Protein AF-0000000073389521 (afdb_homodimer)

Solvent-accessible surface area (backbone atoms only — not comparable to full-atom values): 22388 Å² total; per-residue (Å²): 127,81,74,70,76,79,60,65,67,86,79,40,60,71,52,44,70,47,40,40,66,40,30,39,33,32,58,29,32,44,62,61,66,47,44,47,48,41,28,73,59,47,52,28,49,70,33,38,64,46,28,26,48,43,37,78,81,80,56,46,83,52,32,25,42,34,41,30,28,41,36,72,70,67,26,31,48,33,33,36,27,51,46,65,67,53,63,46,48,66,36,84,75,49,65,79,83,53,48,33,44,27,32,24,35,80,39,67,66,42,51,54,33,38,48,52,43,41,43,61,70,71,41,71,66,44,65,82,33,80,68,84,46,28,36,32,37,37,38,62,50,98,38,67,47,35,38,31,46,33,17,68,66,56,55,69,67,62,50,52,57,44,31,72,47,25,64,60,54,50,50,52,50,49,53,49,48,52,52,49,50,55,35,31,77,71,69,72,45,88,70,64,48,64,60,96,54,56,76,53,55,70,56,38,84,90,46,76,122,128,81,74,72,77,77,60,64,67,87,79,41,60,72,53,45,70,49,40,42,66,40,31,38,32,34,58,31,32,44,64,61,67,50,45,47,47,42,28,72,59,46,53,30,47,70,35,37,66,47,29,24,49,42,37,78,79,79,57,45,83,52,32,25,40,34,42,28,26,41,37,71,71,67,26,32,48,31,32,35,27,51,47,67,66,52,64,44,48,67,36,84,75,47,67,80,83,53,46,32,45,27,30,23,35,81,39,66,64,43,51,54,33,38,48,51,42,40,42,62,70,70,41,71,67,44,64,83,32,80,68,82,46,30,36,32,37,36,37,64,50,97,39,67,48,36,37,31,46,32,19,68,65,56,54,70,66,62,50,52,56,45,30,72,46,24,64,60,54,49,49,51,50,48,52,51,48,54,52,49,50,54,35,31,77,72,70,73,46,87,70,64,48,64,61,95,54,56,77,55,54,71,55,38,86,91,45,77,122

Organism: Paracidovorax avenae (strain ATCC 19860 / DSM 7227 / CCUG 15838 / JCM 20985 / LMG 2117 / NCPPB 1011) (NCBI:txid643561)

Structure (mmCIF, N/CA/C/O backbone):
data_AF-0000000073389521-model_v1
#
loop_
_entity.id
_entity.type
_entity.pdbx_description
1 polymer 'Glyoxalase/bleomycin resistance protein/dioxygenase'
#
loop_
_atom_site.group_PDB
_atom_site.id
_atom_site.type_symbol
_atom_site.label_atom_id
_atom_site.label_alt_id
_atom_site.label_comp_id
_atom_site.label_asym_id
_atom_site.label_entity_id
_atom_site.label_seq_id
_atom_site.pdbx_PDB_ins_code
_atom_site.Cartn_x
_atom_site.Cartn_y
_atom_site.Cartn_z
_atom_site.occupancy
_atom_site.B_iso_or_equiv
_atom_site.auth_seq_id
_atom_site.auth_comp_id
_atom_site.auth_asym_id
_atom_site.auth_atom_id
_atom_site.pdbx_PDB_model_num
ATOM 1 N N . MET A 1 1 ? -25.016 -20.906 9.148 1 32.22 1 MET A N 1
ATOM 2 C CA . MET A 1 1 ? -25.328 -19.547 8.688 1 32.22 1 MET A CA 1
ATOM 3 C C . MET A 1 1 ? -25.578 -19.531 7.184 1 32.22 1 MET A C 1
ATOM 5 O O . MET A 1 1 ? -24.781 -20.047 6.402 1 32.22 1 MET A O 1
ATOM 9 N N . SER A 1 2 ? -26.781 -19.516 6.777 1 35.5 2 SER A N 1
ATOM 10 C CA . SER A 1 2 ? -27.266 -19.656 5.414 1 35.5 2 SER A CA 1
ATOM 11 C C . SER A 1 2 ? -26.531 -18.703 4.465 1 35.5 2 SER A C 1
ATOM 13 O O . SER A 1 2 ? -2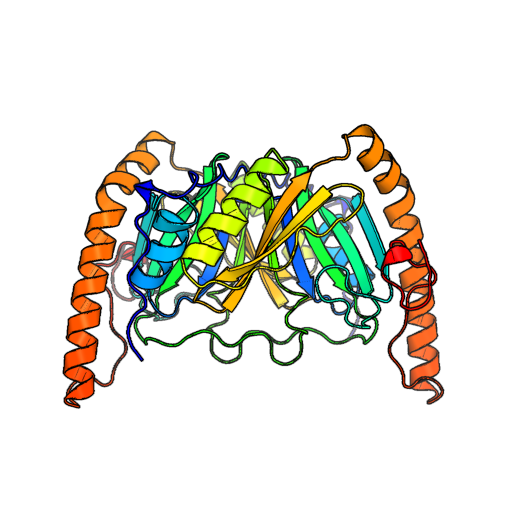6.375 -17.516 4.758 1 35.5 2 SER A O 1
ATOM 15 N N . ALA A 1 3 ? -25.594 -19.203 3.709 1 45.47 3 ALA A N 1
ATOM 16 C CA . ALA A 1 3 ? -24.875 -18.438 2.701 1 45.47 3 ALA A CA 1
ATOM 17 C C . ALA A 1 3 ? -25.812 -17.5 1.945 1 45.47 3 ALA A C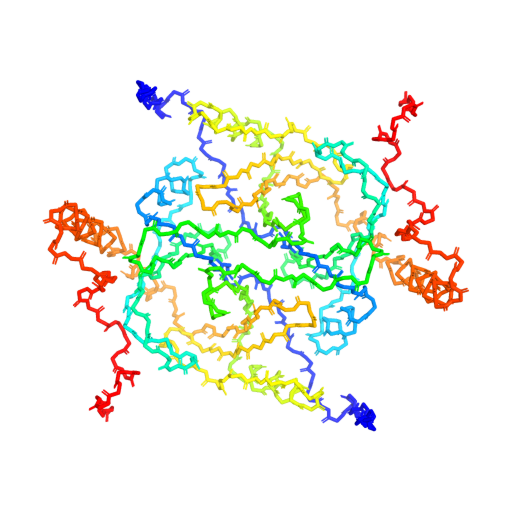 1
ATOM 19 O O . ALA A 1 3 ? -26.844 -17.938 1.424 1 45.47 3 ALA A O 1
ATOM 20 N N . LEU A 1 4 ? -26.172 -16.328 2.389 1 48.97 4 LEU A N 1
ATOM 21 C CA . LEU A 1 4 ? -26.969 -15.414 1.589 1 48.97 4 LEU A CA 1
ATOM 22 C C . LEU A 1 4 ? -26.703 -15.609 0.101 1 48.97 4 LEU A C 1
ATOM 24 O O . LEU A 1 4 ? -25.562 -15.812 -0.308 1 48.97 4 LEU A O 1
ATOM 28 N N . PRO A 1 5 ? -27.734 -16 -0.627 1 61 5 PRO A N 1
ATOM 29 C CA . PRO A 1 5 ? -27.547 -16.219 -2.064 1 61 5 PRO A CA 1
ATOM 30 C C . PRO A 1 5 ? -26.734 -15.125 -2.73 1 61 5 PRO A C 1
ATOM 32 O O . PRO A 1 5 ? -26.797 -13.969 -2.322 1 61 5 PRO A O 1
ATOM 35 N N . ARG A 1 6 ? -25.625 -15.5 -3.426 1 73.19 6 ARG A N 1
ATOM 36 C CA . ARG A 1 6 ? -24.859 -14.555 -4.227 1 73.19 6 ARG A CA 1
ATOM 37 C C . ARG A 1 6 ? -25.766 -13.734 -5.129 1 73.19 6 ARG A C 1
ATOM 39 O O . ARG A 1 6 ? -26.641 -14.281 -5.797 1 73.19 6 ARG A O 1
ATOM 46 N N . PRO A 1 7 ? -25.734 -12.445 -4.91 1 77.06 7 PRO A N 1
ATOM 47 C CA . PRO A 1 7 ? -26.562 -11.609 -5.793 1 77.06 7 PRO A CA 1
ATOM 48 C C . PRO A 1 7 ? -26.297 -11.883 -7.273 1 77.06 7 PRO A C 1
ATOM 50 O O . PRO A 1 7 ? -25.219 -12.352 -7.637 1 77.06 7 PRO A O 1
ATOM 53 N N . ASP A 1 8 ? -27.359 -11.75 -8.047 1 79.81 8 ASP A N 1
ATOM 54 C CA . ASP A 1 8 ? -27.203 -11.797 -9.5 1 79.81 8 ASP A CA 1
ATOM 55 C C . ASP A 1 8 ? -26.422 -10.594 -10.008 1 79.81 8 ASP A C 1
ATOM 57 O O . ASP A 1 8 ? -26.922 -9.477 -10.031 1 79.81 8 ASP A O 1
ATOM 61 N N . LEU A 1 9 ? -25.266 -10.805 -10.344 1 76.88 9 LEU A N 1
ATOM 62 C CA . LEU A 1 9 ? -24.344 -9.758 -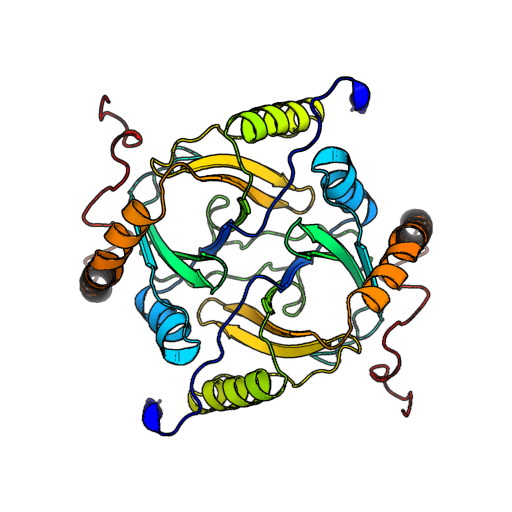10.773 1 76.88 9 LEU A CA 1
ATOM 63 C C . LEU A 1 9 ? -24.953 -8.938 -11.906 1 76.88 9 LEU A C 1
ATOM 65 O O . LEU A 1 9 ? -24.641 -7.75 -12.055 1 76.88 9 LEU A O 1
ATOM 69 N N . ALA A 1 10 ? -25.844 -9.586 -12.656 1 78.94 10 ALA A N 1
ATOM 70 C CA . ALA A 1 10 ? -26.422 -8.914 -13.82 1 78.94 10 ALA A CA 1
ATOM 71 C C . ALA A 1 10 ? -27.375 -7.801 -13.391 1 78.94 10 ALA A C 1
ATOM 73 O O . ALA A 1 10 ? -27.688 -6.902 -14.18 1 78.94 10 ALA A O 1
ATOM 74 N N . THR A 1 11 ? -27.781 -7.789 -12.227 1 85.56 11 THR A N 1
ATOM 75 C CA . THR A 1 11 ? -28.734 -6.801 -11.75 1 85.56 11 THR A CA 1
ATOM 76 C C . THR A 1 11 ? -28.031 -5.656 -11.031 1 85.56 11 THR A C 1
ATOM 78 O O . THR A 1 11 ? -28.656 -4.672 -10.648 1 85.56 11 THR A O 1
ATOM 81 N N . LEU A 1 12 ? -26.75 -5.793 -10.914 1 88.88 12 LEU A N 1
ATOM 82 C CA . LEU A 1 12 ? -25.969 -4.789 -10.195 1 88.88 12 LEU A CA 1
ATOM 83 C C . LEU A 1 12 ? -25.328 -3.814 -11.172 1 88.88 12 LEU A C 1
ATOM 85 O O . LEU A 1 12 ? -25.047 -4.168 -12.328 1 88.88 12 LEU A O 1
ATOM 89 N N . PRO A 1 13 ? -25.094 -2.611 -10.719 1 89.06 13 PRO A N 1
ATOM 90 C CA . PRO A 1 13 ? -24.297 -1.728 -11.578 1 89.06 13 PRO A CA 1
ATOM 91 C C . PRO A 1 13 ? -22.938 -2.32 -11.938 1 89.06 13 PRO A C 1
ATOM 93 O O . PRO A 1 13 ? -22.375 -3.09 -11.156 1 89.06 13 PRO A O 1
ATOM 96 N N . PRO A 1 14 ? -22.516 -1.998 -13.148 1 87.62 14 PRO A N 1
ATOM 97 C CA . PRO A 1 14 ? -21.188 -2.486 -13.484 1 87.62 14 PRO A CA 1
ATOM 98 C C . PRO A 1 14 ? -20.109 -1.932 -12.562 1 87.62 14 PRO A C 1
ATOM 100 O O . PRO A 1 14 ? -20.234 -0.817 -12.047 1 87.62 14 PRO A O 1
ATOM 103 N N . PRO A 1 15 ? -19.109 -2.75 -12.359 1 89.62 15 PRO A N 1
ATOM 104 C CA . PRO A 1 15 ? -18.016 -2.234 -11.547 1 89.62 15 PRO A CA 1
ATOM 105 C C . PRO A 1 15 ? -17.344 -1.005 -12.164 1 89.62 15 PRO A C 1
ATOM 107 O O . PRO A 1 15 ? -17.297 -0.88 -13.391 1 89.62 15 PRO A O 1
ATOM 110 N N . ALA A 1 16 ? -16.812 -0.157 -11.281 1 87.44 16 ALA A N 1
ATOM 111 C CA . ALA A 1 16 ? -16.125 1.037 -11.773 1 87.44 16 ALA A CA 1
ATOM 112 C C . ALA A 1 16 ? -14.75 0.688 -12.328 1 87.44 16 ALA A C 1
ATOM 114 O O . ALA A 1 16 ? -14.109 -0.256 -11.859 1 87.44 16 ALA A O 1
ATOM 115 N N . ALA A 1 17 ? -14.359 1.485 -13.344 1 89.5 17 ALA A N 1
ATOM 116 C CA . ALA A 1 17 ? -12.984 1.377 -13.836 1 89.5 17 ALA A CA 1
ATOM 117 C C . ALA A 1 17 ? -12 2 -12.844 1 89.5 17 ALA A C 1
ATOM 119 O O . ALA A 1 17 ? -11.969 3.223 -12.68 1 89.5 17 ALA A O 1
ATOM 120 N N . VAL A 1 18 ? -11.219 1.178 -12.164 1 95.44 18 VAL A N 1
ATOM 121 C CA . VAL A 1 18 ? -10.172 1.695 -11.297 1 95.44 18 VAL A CA 1
ATOM 122 C C . VAL A 1 18 ? -9 2.201 -12.133 1 95.44 18 VAL A C 1
ATOM 124 O O . VAL A 1 18 ? -8.336 1.419 -12.812 1 95.44 18 VAL A O 1
ATOM 127 N N . GLN A 1 19 ? -8.695 3.42 -12.062 1 96.25 19 GLN A N 1
ATOM 128 C CA . GLN A 1 19 ? -7.797 4.066 -13.008 1 96.25 19 GLN A CA 1
ATOM 129 C C . GLN A 1 19 ? -6.336 3.865 -12.609 1 96.25 19 GLN A C 1
ATOM 131 O O . GLN A 1 19 ? -5.508 3.496 -13.445 1 96.25 19 GLN A O 1
ATOM 136 N N . GLN A 1 20 ? -6.039 4.129 -11.461 1 98.31 20 GLN A N 1
ATOM 137 C CA . GLN A 1 20 ? -4.676 4.152 -10.938 1 98.31 20 GLN A CA 1
ATOM 138 C C . GLN A 1 20 ? -4.668 4.305 -9.422 1 98.31 20 GLN A C 1
ATOM 140 O O . GLN A 1 20 ? -5.727 4.43 -8.797 1 98.31 20 GLN A O 1
ATOM 145 N N . LEU A 1 21 ? -3.498 4.191 -8.82 1 98.5 21 LEU A N 1
ATOM 146 C CA . LEU A 1 21 ? -3.289 4.555 -7.422 1 98.5 21 LEU A CA 1
ATOM 147 C C . LEU A 1 21 ? -3.672 6.008 -7.172 1 98.5 21 LEU A C 1
ATOM 149 O O . LEU A 1 21 ? -3.344 6.887 -7.973 1 98.5 21 LEU A O 1
ATOM 153 N N . HIS A 1 22 ? -4.551 6.234 -6.219 1 98 22 HIS A N 1
ATOM 154 C CA . HIS A 1 22 ? -4.641 7.598 -5.703 1 98 22 HIS A CA 1
ATOM 155 C C . HIS A 1 22 ? -3.545 7.871 -4.676 1 98 22 HIS A C 1
ATOM 157 O O . HIS A 1 22 ? -2.734 8.781 -4.855 1 98 22 HIS A O 1
ATOM 163 N N . HIS A 1 23 ? -3.551 7.047 -3.625 1 98.5 23 HIS A N 1
ATOM 164 C CA . HIS A 1 23 ? -2.451 7.098 -2.668 1 98.5 23 HIS A CA 1
ATOM 165 C C . HIS A 1 23 ? -2.377 5.816 -1.847 1 98.5 23 HIS A C 1
ATOM 167 O O . HIS A 1 23 ? -3.352 5.066 -1.771 1 98.5 23 HIS A O 1
ATOM 173 N N . TYR A 1 24 ? -1.225 5.527 -1.338 1 98.56 24 TYR A N 1
ATOM 174 C CA . TYR A 1 24 ? -0.981 4.578 -0.259 1 98.56 24 TYR A CA 1
ATOM 175 C C . TYR A 1 24 ? -0.695 5.301 1.052 1 98.56 24 TYR A C 1
ATOM 177 O O . TYR A 1 24 ? 0.178 6.168 1.11 1 98.56 24 TYR A O 1
ATOM 185 N N . ALA A 1 25 ? -1.448 4.969 2.121 1 98.75 25 ALA A N 1
ATOM 186 C CA . ALA A 1 25 ? -1.291 5.648 3.402 1 98.75 25 ALA A CA 1
ATOM 187 C C . ALA A 1 25 ? -0.857 4.676 4.492 1 98.75 25 ALA A C 1
ATOM 189 O O . ALA A 1 25 ? -1.393 3.568 4.594 1 98.75 25 ALA A O 1
ATOM 190 N N . TYR A 1 26 ? 0.067 5.141 5.312 1 98.69 26 TYR A N 1
ATOM 191 C CA . TYR A 1 26 ? 0.644 4.332 6.383 1 98.69 26 TYR A CA 1
ATOM 192 C C . TYR A 1 26 ? 0.987 5.191 7.59 1 98.69 26 TYR A C 1
ATOM 194 O O . TYR A 1 26 ? 1.13 6.414 7.473 1 98.69 26 TYR A O 1
ATOM 202 N N . ARG A 1 27 ? 1.1 4.543 8.719 1 98.75 27 ARG A N 1
ATOM 203 C CA . ARG A 1 27 ? 1.512 5.223 9.945 1 98.75 27 ARG A CA 1
ATOM 204 C C . ARG A 1 27 ? 2.994 5.582 9.898 1 98.75 27 ARG A C 1
ATOM 206 O O . ARG A 1 27 ? 3.816 4.781 9.453 1 98.75 27 ARG A O 1
ATOM 213 N N . ALA A 1 28 ? 3.314 6.75 10.336 1 98.69 28 ALA A N 1
ATOM 214 C CA . ALA A 1 28 ? 4.703 7.176 10.477 1 98.69 28 ALA A CA 1
ATOM 215 C C . ALA A 1 28 ? 5.027 7.5 11.938 1 98.69 28 ALA A C 1
ATOM 217 O O . ALA A 1 28 ? 4.211 8.094 12.641 1 98.69 28 ALA A O 1
ATOM 218 N N . ARG A 1 29 ? 6.219 7.152 12.344 1 98.25 29 ARG A N 1
ATOM 219 C CA . ARG A 1 29 ? 6.707 7.523 13.664 1 98.25 29 ARG A CA 1
ATOM 220 C C . ARG A 1 29 ? 6.957 9.023 13.758 1 98.25 29 ARG A C 1
ATOM 222 O O . ARG A 1 29 ? 6.598 9.664 14.75 1 98.25 29 ARG A O 1
ATOM 229 N N . ASP A 1 30 ? 7.602 9.547 12.672 1 98.38 30 ASP A N 1
ATOM 230 C CA . ASP A 1 30 ? 8.086 10.922 12.664 1 98.38 30 ASP A CA 1
ATOM 231 C C . ASP A 1 30 ? 7.992 11.531 11.266 1 98.38 30 ASP A C 1
ATOM 233 O O . ASP A 1 30 ? 8.648 11.055 10.336 1 98.38 30 ASP A O 1
ATOM 237 N N . ALA A 1 31 ? 7.223 12.641 11.203 1 98.5 31 ALA A N 1
ATOM 238 C CA . ALA A 1 31 ? 6.941 13.25 9.906 1 98.5 31 ALA A CA 1
ATOM 239 C C . ALA A 1 31 ? 8.219 13.773 9.258 1 98.5 31 ALA A C 1
ATOM 241 O O . ALA A 1 31 ? 8.445 13.586 8.062 1 98.5 31 ALA A O 1
ATOM 242 N N . GLU A 1 32 ? 9.023 14.43 9.977 1 98.44 32 GLU A N 1
ATOM 243 C CA . GLU A 1 32 ? 10.227 15.008 9.398 1 98.44 32 GLU A CA 1
ATOM 244 C C . GLU A 1 32 ? 11.219 13.914 8.984 1 98.44 32 GLU A C 1
ATOM 246 O O . GLU A 1 32 ? 11.867 14.023 7.938 1 98.44 32 GLU A O 1
ATOM 251 N N . GLU A 1 33 ? 11.445 12.906 9.852 1 98.25 33 GLU A N 1
ATOM 252 C CA . GLU A 1 33 ? 12.258 11.758 9.469 1 98.25 33 GLU A CA 1
ATOM 253 C C . GLU A 1 33 ? 11.766 11.141 8.164 1 98.25 33 GLU A C 1
ATOM 255 O O . GLU A 1 33 ? 12.562 10.812 7.281 1 98.25 33 GLU A O 1
ATOM 260 N N . THR A 1 34 ? 10.492 11.023 8.031 1 98.81 34 THR A N 1
ATOM 261 C CA . THR A 1 34 ? 9.867 10.453 6.844 1 98.81 34 THR A CA 1
ATOM 262 C C . THR A 1 34 ? 10.055 11.375 5.641 1 98.81 34 THR A C 1
ATOM 264 O O . THR A 1 34 ? 10.383 10.906 4.543 1 98.81 34 THR A O 1
ATOM 267 N N . ARG A 1 35 ? 9.852 12.609 5.848 1 98.56 35 ARG A N 1
ATOM 268 C CA . ARG A 1 35 ? 10.07 13.578 4.773 1 98.56 35 ARG A CA 1
ATOM 269 C C . ARG A 1 35 ? 11.5 13.5 4.25 1 98.56 35 ARG A C 1
ATOM 271 O O . ARG A 1 35 ? 11.727 13.469 3.039 1 98.56 35 ARG A O 1
ATOM 278 N N . HIS A 1 36 ? 12.453 13.516 5.172 1 97.25 36 HIS A N 1
ATOM 279 C CA . HIS A 1 36 ? 13.859 13.43 4.789 1 97.25 36 HIS A CA 1
ATOM 280 C C . HIS A 1 36 ? 14.109 12.219 3.902 1 97.25 36 HIS A C 1
ATOM 282 O O . HIS A 1 36 ? 14.766 12.328 2.861 1 97.25 36 HIS A O 1
ATOM 288 N N . PHE A 1 37 ? 13.586 11.117 4.227 1 98.25 37 PHE A N 1
ATOM 289 C CA . PHE A 1 37 ? 13.781 9.883 3.477 1 98.25 37 PHE A CA 1
ATOM 290 C C . PHE A 1 37 ? 13.156 9.977 2.09 1 98.25 37 PHE A C 1
ATOM 292 O O . PHE A 1 37 ? 13.828 9.758 1.083 1 98.25 37 PHE A O 1
ATOM 299 N N . TYR A 1 38 ? 11.906 10.352 1.967 1 98.56 38 TYR A N 1
ATOM 300 C CA . TYR A 1 38 ? 11.156 10.273 0.716 1 98.56 38 TYR A CA 1
ATOM 301 C C . TYR A 1 38 ? 11.508 11.438 -0.201 1 98.56 38 TYR A C 1
ATOM 303 O O . TYR A 1 38 ? 11.578 11.281 -1.422 1 98.56 38 TYR A O 1
ATOM 311 N N . GLU A 1 39 ? 11.703 12.547 0.388 1 97.06 39 GLU A N 1
ATOM 312 C CA . GLU A 1 39 ? 11.945 13.703 -0.473 1 97.06 39 GLU A CA 1
ATOM 313 C C . GLU A 1 39 ? 13.438 13.875 -0.751 1 97.06 39 GLU A C 1
ATOM 315 O O . GLU A 1 39 ? 13.859 13.914 -1.909 1 97.06 39 GLU A O 1
ATOM 320 N N . ASP A 1 40 ? 14.258 13.914 0.274 1 94.88 40 ASP A N 1
ATOM 321 C CA . ASP A 1 40 ? 15.672 14.219 0.078 1 94.88 40 ASP A CA 1
ATOM 322 C C . ASP A 1 40 ? 16.406 13.023 -0.513 1 94.88 40 ASP A C 1
ATOM 324 O O . ASP A 1 40 ? 17.297 13.188 -1.361 1 94.88 40 ASP A O 1
ATOM 328 N N . ILE A 1 41 ? 16.109 11.852 -0.073 1 95.06 41 ILE A N 1
ATOM 329 C CA . ILE A 1 41 ? 16.859 10.68 -0.518 1 95.06 41 ILE A CA 1
ATOM 330 C C . ILE A 1 41 ? 16.219 10.102 -1.776 1 95.06 41 ILE A C 1
ATOM 332 O O . ILE A 1 41 ? 16.875 9.922 -2.797 1 95.06 41 ILE A O 1
ATOM 336 N N . LEU A 1 42 ? 14.891 9.914 -1.813 1 96.56 42 LEU A N 1
ATOM 337 C CA . LEU A 1 42 ? 14.25 9.234 -2.938 1 96.56 42 LEU A CA 1
ATOM 338 C C . LEU A 1 42 ? 13.812 10.234 -4 1 96.56 42 LEU A C 1
ATOM 340 O O . LEU A 1 42 ? 13.492 9.852 -5.129 1 96.56 42 LEU A O 1
ATOM 344 N N . GLY A 1 43 ? 13.672 11.445 -3.635 1 94.94 43 GLY A N 1
ATOM 345 C CA . GLY A 1 43 ? 13.398 12.477 -4.621 1 94.94 43 GLY A CA 1
ATOM 346 C C . GLY A 1 43 ? 11.914 12.703 -4.848 1 94.94 43 GLY A C 1
ATOM 347 O O . GLY A 1 43 ? 11.523 13.352 -5.82 1 94.94 43 GLY A O 1
ATOM 348 N N . LEU A 1 44 ? 11.039 12.195 -4.023 1 97.69 44 LEU A N 1
ATOM 349 C CA . LEU A 1 44 ? 9.602 12.438 -4.133 1 97.69 44 LEU A CA 1
ATOM 350 C C . LEU A 1 44 ? 9.211 13.719 -3.402 1 97.69 44 LEU A C 1
ATOM 352 O O . LEU A 1 44 ? 9.391 13.82 -2.188 1 97.69 44 LEU A O 1
ATOM 356 N N . PRO A 1 45 ? 8.625 14.656 -4.035 1 96.94 45 PRO A N 1
ATOM 357 C CA . PRO A 1 45 ? 8.352 15.945 -3.387 1 96.94 45 PRO A CA 1
ATOM 358 C C . PRO A 1 45 ? 7.164 15.883 -2.428 1 96.94 45 PRO A C 1
ATOM 360 O O . PRO A 1 45 ? 6.152 15.25 -2.736 1 96.94 45 PRO A O 1
ATOM 363 N N . LEU A 1 46 ? 7.305 16.531 -1.283 1 97.88 46 LEU A N 1
ATOM 364 C CA . LEU A 1 46 ? 6.164 16.797 -0.418 1 97.88 46 LEU A CA 1
ATOM 365 C C . LEU A 1 46 ? 5.152 17.703 -1.12 1 97.88 46 LEU A C 1
ATOM 367 O O . LEU A 1 46 ? 5.512 18.766 -1.629 1 97.88 46 LEU A O 1
ATOM 371 N N . TYR A 1 47 ? 3.889 17.281 -1.107 1 96.69 47 TYR A N 1
ATOM 372 C CA . TYR A 1 47 ? 2.957 17.953 -2.008 1 96.69 47 TYR A CA 1
ATOM 373 C C . TYR A 1 47 ? 1.722 18.438 -1.257 1 96.69 47 TYR A C 1
ATOM 375 O O . TYR A 1 47 ? 1.124 19.453 -1.618 1 96.69 47 TYR A O 1
ATOM 383 N N . HIS A 1 48 ? 1.277 17.688 -0.274 1 94.75 48 HIS A N 1
ATOM 384 C CA . HIS A 1 48 ? 0.039 18 0.434 1 94.75 48 HIS A CA 1
ATOM 385 C C . HIS A 1 48 ? 0.139 17.625 1.908 1 94.75 48 HIS A C 1
ATOM 387 O O . HIS A 1 48 ? 0.912 16.734 2.275 1 94.75 48 HIS A O 1
ATOM 393 N N . ILE A 1 49 ? -0.663 18.328 2.74 1 95.62 49 ILE A N 1
ATOM 394 C CA . ILE A 1 49 ? -0.709 18.047 4.172 1 95.62 49 ILE A CA 1
ATOM 395 C C . ILE A 1 49 ? -2.107 18.344 4.711 1 95.62 49 ILE A C 1
ATOM 397 O O . ILE A 1 49 ? -2.734 19.328 4.324 1 95.62 49 ILE A O 1
ATOM 401 N N . ILE A 1 50 ? -2.646 17.5 5.508 1 95.06 50 ILE A N 1
ATOM 402 C CA . ILE A 1 50 ? -3.941 17.641 6.168 1 95.06 50 ILE A CA 1
ATOM 403 C C . ILE A 1 50 ? -3.783 17.406 7.668 1 95.06 50 ILE A C 1
ATOM 405 O O . ILE A 1 50 ? -3.164 16.422 8.086 1 95.06 50 ILE A O 1
ATOM 409 N N . GLN A 1 51 ? -4.312 18.281 8.422 1 96.12 51 GLN A N 1
ATOM 410 C CA . GLN A 1 51 ? -4.289 18.156 9.875 1 96.12 51 GLN A CA 1
ATOM 411 C C . GLN A 1 51 ? -5.699 18.219 10.453 1 96.12 51 GLN A C 1
ATOM 413 O O . GLN A 1 51 ? -6.496 19.078 10.062 1 96.12 51 GLN A O 1
ATOM 418 N N . SER A 1 52 ? -5.992 17.281 11.328 1 95.12 52 SER A N 1
ATOM 419 C CA . SER A 1 52 ? -7.312 17.219 11.945 1 95.12 52 SER A CA 1
ATOM 420 C C . SER A 1 52 ? -7.277 16.438 13.258 1 95.12 52 SER A C 1
ATOM 422 O O . SER A 1 52 ? -6.395 15.609 13.461 1 95.12 52 SER A O 1
ATOM 424 N N . ASP A 1 53 ? -8.281 16.703 14.086 1 94.94 53 ASP A N 1
ATOM 425 C CA . ASP A 1 53 ? -8.414 15.977 15.344 1 94.94 53 ASP A CA 1
ATOM 426 C C . ASP A 1 53 ? -9.344 14.773 15.188 1 94.94 53 ASP A C 1
ATOM 428 O O . ASP A 1 53 ? -9.328 13.852 16.016 1 94.94 53 ASP A O 1
ATOM 432 N N . TYR A 1 54 ? -10.188 14.852 14.148 1 94.12 54 TYR A N 1
ATOM 433 C CA . TYR A 1 54 ? -11.195 13.82 13.945 1 94.12 54 TYR A CA 1
ATOM 434 C C . TYR A 1 54 ? -11.039 13.164 12.578 1 94.12 54 TYR A C 1
ATOM 436 O O . TYR A 1 54 ? -10.758 13.844 11.586 1 94.12 54 TYR A O 1
ATOM 444 N N . VAL A 1 55 ? -11.266 11.883 12.562 1 94.75 55 VAL A N 1
ATOM 445 C CA . VAL A 1 55 ? -11.172 11.102 11.336 1 94.75 55 VAL A CA 1
ATOM 446 C C . VAL A 1 55 ? -12.461 11.234 10.539 1 94.75 55 VAL A C 1
ATOM 448 O O . VAL A 1 55 ? -13.531 10.82 11 1 94.75 55 VAL A O 1
ATOM 451 N N . PRO A 1 56 ? -12.398 11.719 9.352 1 92.75 56 PRO A N 1
ATOM 452 C CA . PRO A 1 56 ? -13.625 11.992 8.602 1 92.75 56 PRO A CA 1
ATOM 453 C C . PRO A 1 56 ? -14.43 10.727 8.305 1 92.75 56 PRO A C 1
ATOM 455 O O . PRO A 1 56 ? -15.664 10.742 8.391 1 92.75 56 PRO A O 1
ATOM 458 N N . SER A 1 57 ? -13.844 9.68 7.98 1 92.44 57 SER A N 1
ATOM 459 C CA . SER A 1 57 ? -14.539 8.469 7.559 1 92.44 57 SER A CA 1
ATOM 460 C C . SER A 1 57 ? -15.25 7.805 8.734 1 92.44 57 SER A C 1
ATOM 462 O O . SER A 1 57 ? -16.406 7.371 8.609 1 92.44 57 SER A O 1
ATOM 464 N N . THR A 1 58 ? -14.594 7.797 9.953 1 93.56 58 THR A N 1
ATOM 465 C CA . THR A 1 58 ? -15.117 7.02 11.07 1 93.56 58 THR A CA 1
ATOM 466 C C . THR A 1 58 ? -15.727 7.938 12.125 1 93.56 58 THR A C 1
ATOM 468 O O . THR A 1 58 ? -16.484 7.48 12.992 1 93.56 58 THR A O 1
ATOM 471 N N . GLY A 1 59 ? -15.297 9.172 12.125 1 92.06 59 GLY A N 1
ATOM 472 C CA . GLY A 1 59 ? -15.75 10.117 13.148 1 92.06 59 GLY A CA 1
ATOM 473 C C . GLY A 1 59 ? -14.969 10.008 14.438 1 92.06 59 GLY A C 1
ATOM 474 O O . GLY A 1 59 ? -15.211 10.766 15.383 1 92.06 59 GLY A O 1
ATOM 475 N N . GLU A 1 60 ? -14.016 9.164 14.547 1 94 60 GLU A N 1
ATOM 476 C CA . GLU A 1 60 ? -13.258 8.922 15.766 1 94 60 GLU A CA 1
ATOM 477 C C . GLU A 1 60 ? -12.336 10.102 16.078 1 94 60 GLU A C 1
ATOM 479 O O . GLU A 1 60 ? -11.758 10.695 15.172 1 94 60 GLU A O 1
ATOM 484 N N . TYR A 1 61 ? -12.242 10.43 17.406 1 94.75 61 TYR A N 1
ATOM 485 C CA . TYR A 1 61 ? -11.227 11.391 17.828 1 94.75 61 TYR A CA 1
ATOM 486 C C . TYR A 1 61 ? -9.836 10.766 17.797 1 94.75 61 TYR A C 1
ATOM 488 O O . TYR A 1 61 ? -9.547 9.852 18.578 1 94.75 61 TYR A O 1
ATOM 496 N N . CYS A 1 62 ? -9.023 11.289 16.875 1 95.62 62 CYS A N 1
ATOM 497 C CA . CYS A 1 62 ? -7.633 10.875 16.734 1 95.62 62 CYS A CA 1
ATOM 498 C C . CYS A 1 62 ? -6.832 11.93 15.969 1 95.62 62 CYS A C 1
ATOM 500 O O . CYS A 1 62 ? -6.719 11.867 14.75 1 95.62 62 CYS A O 1
ATOM 502 N N . PRO A 1 63 ? -6.289 12.859 16.734 1 95.81 63 PRO A N 1
ATOM 503 C CA . PRO A 1 63 ? -5.516 13.914 16.062 1 95.81 63 PRO A CA 1
ATOM 504 C C . PRO A 1 63 ? -4.402 13.352 15.18 1 95.81 63 PRO A C 1
ATOM 506 O O . PRO A 1 63 ? -3.74 12.383 15.555 1 95.81 63 PRO A O 1
ATOM 509 N N . TYR A 1 64 ? -4.277 13.984 13.984 1 96.94 64 TYR A N 1
ATOM 510 C CA . TYR A 1 64 ? -3.271 13.461 13.062 1 96.94 64 TYR A CA 1
ATOM 511 C C . TYR A 1 64 ? -2.766 14.562 12.133 1 96.94 64 TYR A C 1
ATOM 513 O O . TYR A 1 64 ? -3.449 15.562 11.914 1 96.94 64 TYR A O 1
ATOM 521 N N . THR A 1 65 ? -1.553 14.438 11.719 1 97.62 65 THR A N 1
ATOM 522 C CA . THR A 1 65 ? -0.984 15.117 10.562 1 97.62 65 THR A CA 1
ATOM 523 C C . THR A 1 65 ? -0.801 14.141 9.398 1 97.62 65 THR A C 1
ATOM 525 O O . THR A 1 65 ? -0.016 13.195 9.492 1 97.62 65 THR A O 1
ATOM 528 N N . HIS A 1 66 ? -1.588 14.344 8.32 1 97.88 66 HIS A N 1
ATOM 529 C CA . HIS A 1 66 ? -1.524 13.555 7.102 1 97.88 66 HIS A CA 1
ATOM 530 C C . HIS A 1 66 ? -0.731 14.273 6.016 1 97.88 66 HIS A C 1
ATOM 532 O O . HIS A 1 66 ? -1.012 15.438 5.707 1 97.88 66 HIS A O 1
ATOM 538 N N . PHE A 1 67 ? 0.332 13.609 5.5 1 98.12 67 PHE A N 1
ATOM 539 C CA . PHE A 1 67 ? 1.182 14.305 4.535 1 98.12 67 PHE A CA 1
ATOM 540 C C . PHE A 1 67 ? 1.517 13.391 3.361 1 98.12 67 PHE A C 1
ATOM 542 O O . PHE A 1 67 ? 1.598 12.172 3.52 1 98.12 67 PHE A O 1
ATOM 549 N N . PHE A 1 68 ? 1.703 13.992 2.158 1 98.31 68 PHE A N 1
ATOM 550 C CA . PHE A 1 68 ? 1.694 13.273 0.891 1 98.31 68 PHE A CA 1
ATOM 551 C C . PHE A 1 68 ? 2.939 13.602 0.074 1 98.31 68 PHE A C 1
ATOM 553 O O . PHE A 1 68 ? 3.32 14.766 -0.049 1 98.31 68 PHE A O 1
ATOM 560 N N . PHE A 1 69 ? 3.549 12.562 -0.484 1 98.44 69 PHE A N 1
ATOM 561 C CA . PHE A 1 69 ? 4.613 12.695 -1.471 1 98.44 69 PHE A CA 1
ATOM 562 C C . PHE A 1 69 ? 4.121 12.297 -2.857 1 98.44 69 PHE A C 1
ATOM 564 O O . PHE A 1 6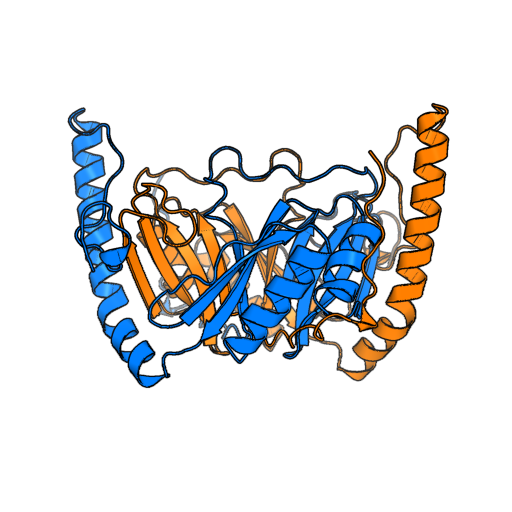9 ? 3.467 11.266 -3.016 1 98.44 69 PHE A O 1
ATOM 571 N N . ARG A 1 70 ? 4.465 13.047 -3.848 1 97.5 70 ARG A N 1
ATOM 572 C CA . ARG A 1 70 ? 3.859 12.898 -5.168 1 97.5 70 ARG A CA 1
ATOM 573 C C . ARG A 1 70 ? 4.77 12.109 -6.098 1 97.5 70 ARG A C 1
ATOM 575 O O . ARG A 1 70 ? 5.98 12.344 -6.141 1 97.5 70 ARG A O 1
ATOM 582 N N . LEU A 1 71 ? 4.195 11.133 -6.824 1 98.12 71 LEU A N 1
ATOM 583 C CA . LEU A 1 71 ? 4.867 10.445 -7.922 1 98.12 71 LEU A CA 1
ATOM 584 C C . LEU A 1 71 ? 4.676 11.195 -9.234 1 98.12 71 LEU A C 1
ATOM 586 O O . LEU A 1 71 ? 3.883 12.141 -9.305 1 98.12 71 LEU A O 1
ATOM 590 N N . ARG A 1 72 ? 5.309 10.766 -10.305 1 97.25 72 ARG A N 1
ATOM 591 C CA . ARG A 1 72 ? 5.285 11.484 -11.57 1 97.25 72 ARG A CA 1
ATOM 592 C C . ARG A 1 72 ? 3.906 11.414 -12.219 1 97.25 72 ARG A C 1
ATOM 594 O O . ARG A 1 72 ? 3.49 12.344 -12.914 1 97.25 72 ARG A O 1
ATOM 601 N N . ASP A 1 73 ? 3.152 10.344 -11.953 1 97.12 73 ASP A N 1
ATOM 602 C CA . ASP A 1 73 ? 1.849 10.203 -12.594 1 97.12 73 ASP A CA 1
ATOM 603 C C . ASP A 1 73 ? 0.769 10.945 -11.812 1 97.12 73 ASP A C 1
ATOM 605 O O . ASP A 1 73 ? -0.414 10.875 -12.148 1 97.12 73 ASP A O 1
ATOM 609 N N . GLY A 1 74 ? 1.118 11.547 -10.711 1 95.19 74 GLY A N 1
ATOM 610 C CA . GLY A 1 74 ? 0.176 12.328 -9.922 1 95.19 74 GLY A CA 1
ATOM 611 C C . GLY A 1 74 ? -0.34 11.594 -8.703 1 95.19 74 GLY A C 1
ATOM 612 O O . GLY A 1 74 ? -1.009 12.18 -7.852 1 95.19 74 GLY A O 1
ATOM 613 N N . SER A 1 75 ? -0.125 10.312 -8.617 1 97.38 75 SER A N 1
ATOM 614 C CA . SER A 1 75 ? -0.492 9.555 -7.422 1 97.38 75 SER A CA 1
ATOM 615 C C . SER A 1 75 ? 0.432 9.891 -6.254 1 97.38 75 SER A C 1
ATOM 617 O O . SER A 1 75 ? 1.343 10.711 -6.387 1 97.38 75 SER A O 1
ATOM 619 N N . PHE A 1 76 ? 0.144 9.234 -5.051 1 97.88 76 PHE A N 1
ATOM 620 C CA . PHE A 1 76 ? 0.881 9.641 -3.861 1 97.88 76 PHE A CA 1
ATOM 621 C C . PHE A 1 76 ? 1.25 8.43 -3.012 1 97.88 76 PHE A C 1
ATOM 623 O O . PHE A 1 76 ? 0.552 7.41 -3.035 1 97.88 76 PHE A O 1
ATOM 630 N N . ILE A 1 77 ? 2.338 8.531 -2.328 1 98.75 77 ILE A N 1
ATOM 631 C CA . ILE A 1 77 ? 2.531 7.816 -1.069 1 98.75 77 ILE A CA 1
ATOM 632 C C . ILE A 1 77 ? 2.344 8.781 0.102 1 98.75 77 ILE A C 1
ATOM 634 O O . ILE A 1 77 ? 2.844 9.906 0.073 1 98.75 77 ILE A O 1
ATOM 638 N N . ALA A 1 78 ? 1.58 8.344 1.089 1 98.81 78 ALA A N 1
ATOM 639 C CA . ALA A 1 78 ? 1.16 9.25 2.158 1 98.81 78 ALA A CA 1
ATOM 640 C C . ALA A 1 78 ? 1.366 8.609 3.527 1 98.81 78 ALA A C 1
ATOM 642 O O . ALA A 1 78 ? 1.584 7.398 3.629 1 98.81 78 ALA A O 1
ATOM 643 N N . PHE A 1 79 ? 1.298 9.492 4.543 1 98.88 79 PHE A N 1
ATOM 644 C CA . PHE A 1 79 ? 1.573 9.023 5.898 1 98.88 79 PHE A CA 1
ATOM 645 C C . PHE A 1 79 ? 0.726 9.781 6.914 1 98.88 79 PHE A C 1
ATOM 647 O O . PHE A 1 79 ? 0.32 10.914 6.668 1 98.88 79 PHE A O 1
ATOM 654 N N . PHE A 1 80 ? 0.473 9.109 8 1 98.69 80 PHE A N 1
ATOM 655 C CA . PHE A 1 80 ? -0.141 9.711 9.18 1 98.69 80 PHE A CA 1
ATOM 656 C C . PHE A 1 80 ? 0.846 9.758 10.344 1 98.69 80 PHE A C 1
ATOM 658 O O . PHE A 1 80 ? 1.298 8.719 10.82 1 98.69 80 PHE A O 1
ATOM 665 N N . ASP A 1 81 ? 1.23 10.914 10.797 1 98.69 81 ASP A N 1
ATOM 666 C CA . ASP A 1 81 ? 1.874 11.117 12.086 1 98.69 81 ASP A CA 1
ATOM 667 C C . ASP A 1 81 ? 0.842 11.414 13.172 1 98.69 81 ASP A C 1
ATOM 669 O O . ASP A 1 81 ? 0.187 12.453 13.148 1 98.69 81 ASP A O 1
ATOM 673 N N . LEU A 1 82 ? 0.733 10.5 14.148 1 98 82 LEU A N 1
ATOM 674 C CA . LEU A 1 82 ? -0.325 10.586 15.148 1 98 82 LEU A CA 1
ATOM 675 C C . LEU A 1 82 ? 0.17 11.305 16.391 1 98 82 LEU A C 1
ATOM 677 O O . LEU A 1 82 ? -0.5 11.289 17.438 1 98 82 LEU A O 1
ATOM 681 N N . GLY A 1 83 ? 1.347 11.773 16.375 1 96.94 83 GLY A N 1
ATOM 682 C CA . GLY A 1 83 ? 1.866 12.633 17.422 1 96.94 83 GLY A CA 1
ATOM 683 C C . GLY A 1 83 ? 2.34 11.859 18.641 1 96.94 83 GLY A C 1
ATOM 684 O O . GLY A 1 83 ? 2.504 12.438 19.719 1 96.94 83 GLY A O 1
ATOM 685 N N . ASP A 1 84 ? 2.553 10.555 18.578 1 96.12 84 ASP A N 1
ATOM 686 C CA . ASP A 1 84 ? 2.883 9.75 19.75 1 96.12 84 ASP A CA 1
ATOM 687 C C . ASP A 1 84 ? 4.289 9.172 19.641 1 96.12 84 ASP A C 1
ATOM 689 O O . ASP A 1 84 ? 4.742 8.453 20.531 1 96.12 84 ASP A O 1
ATOM 693 N N . ASP A 1 85 ? 5 9.406 18.484 1 96.44 85 ASP A N 1
ATOM 694 C CA . ASP A 1 85 ? 6.379 8.977 18.266 1 96.44 85 ASP A CA 1
ATOM 695 C C . ASP A 1 85 ? 6.484 7.453 18.25 1 96.44 85 ASP A C 1
ATOM 697 O O . ASP A 1 85 ? 7.504 6.898 18.672 1 96.44 85 ASP A O 1
ATOM 701 N N . VAL A 1 86 ? 5.441 6.773 17.828 1 97.25 86 VAL A N 1
ATOM 702 C CA . VAL A 1 86 ? 5.438 5.312 17.844 1 97.25 86 VAL A CA 1
ATOM 703 C C . VAL A 1 86 ? 5.641 4.777 16.422 1 97.25 86 VAL A C 1
ATOM 705 O O . VAL A 1 86 ? 4.906 5.145 15.508 1 97.25 86 VAL A O 1
ATOM 708 N N . LYS A 1 87 ? 6.652 3.973 16.266 1 98.19 87 LYS A N 1
ATOM 709 C CA . LYS A 1 87 ? 6.859 3.252 15.008 1 98.19 87 LYS A CA 1
ATOM 710 C C . LYS A 1 87 ? 5.852 2.115 14.852 1 98.19 87 LYS A C 1
ATOM 712 O O . LYS A 1 87 ? 5.629 1.344 15.789 1 98.19 87 LYS A O 1
ATOM 717 N N . PRO A 1 88 ? 5.223 2.029 13.695 1 98.5 88 PRO A N 1
ATOM 718 C CA . PRO A 1 88 ? 4.293 0.912 13.523 1 98.5 88 PRO A CA 1
ATOM 719 C C . PRO A 1 88 ? 4.992 -0.445 13.531 1 98.5 88 PRO A C 1
ATOM 721 O O . PRO A 1 88 ? 6.07 -0.593 12.953 1 98.5 88 PRO A O 1
ATOM 724 N N . ASP A 1 89 ? 4.375 -1.418 14.211 1 98.38 89 ASP A N 1
ATOM 725 C CA . ASP A 1 89 ? 4.809 -2.809 14.125 1 98.38 89 ASP A CA 1
ATOM 726 C C . ASP A 1 89 ? 4.262 -3.477 12.859 1 98.38 89 ASP A C 1
ATOM 728 O O . ASP A 1 89 ? 3.133 -3.201 12.453 1 98.38 89 ASP A O 1
ATOM 732 N N . PRO A 1 90 ? 5.082 -4.297 12.281 1 97.69 90 PRO A N 1
ATOM 733 C CA . PRO A 1 90 ? 4.543 -5.055 11.148 1 97.69 90 PRO A CA 1
ATOM 734 C C . PRO A 1 90 ? 3.496 -6.082 11.57 1 97.69 90 PRO A C 1
ATOM 736 O O . PRO A 1 90 ? 3.283 -6.297 12.766 1 97.69 90 PRO A O 1
ATOM 739 N N . SER A 1 91 ? 2.771 -6.676 10.547 1 98.25 91 SER A N 1
ATOM 740 C CA . SER A 1 91 ? 1.923 -7.836 10.805 1 98.25 91 SER A CA 1
ATOM 741 C C . SER A 1 91 ? 2.699 -8.945 11.508 1 98.25 91 SER A C 1
ATOM 743 O O . SER A 1 91 ? 3.723 -9.406 11 1 98.25 91 SER A O 1
ATOM 745 N N . PRO A 1 92 ? 2.207 -9.398 12.68 1 98.12 92 PRO A N 1
ATOM 746 C CA . PRO A 1 92 ? 3.012 -10.344 13.461 1 98.12 92 PRO A CA 1
ATOM 747 C C . PRO A 1 92 ? 3.057 -11.734 12.836 1 98.12 92 PRO A C 1
ATOM 749 O O . PRO A 1 92 ? 3.918 -12.547 13.188 1 98.12 92 PRO A O 1
ATOM 752 N N . ASN A 1 93 ? 2.189 -12.047 11.914 1 98.19 93 ASN A N 1
ATOM 753 C CA . ASN A 1 93 ? 2.145 -13.398 11.359 1 98.19 93 ASN A CA 1
ATOM 754 C C . ASN A 1 93 ? 2.391 -13.391 9.852 1 98.19 93 ASN A C 1
ATOM 756 O O . ASN A 1 93 ? 1.933 -14.281 9.141 1 98.19 93 ASN A O 1
ATOM 760 N N . THR A 1 94 ? 3.021 -12.375 9.359 1 98.31 94 THR A N 1
ATOM 761 C CA . THR A 1 94 ? 3.396 -12.242 7.961 1 98.31 94 THR A CA 1
ATOM 762 C C . THR A 1 94 ? 4.91 -12.102 7.816 1 98.31 94 THR A C 1
ATOM 764 O O . THR A 1 94 ? 5.523 -11.234 8.438 1 98.31 94 THR A O 1
ATOM 767 N N . PRO A 1 95 ? 5.539 -12.992 6.996 1 97.88 95 PRO A N 1
ATOM 768 C CA . PRO A 1 95 ? 6.977 -12.805 6.773 1 97.88 95 PRO A CA 1
ATOM 769 C C . PRO A 1 95 ? 7.316 -11.398 6.277 1 97.88 95 PRO A C 1
ATOM 771 O O . PRO A 1 95 ? 6.574 -10.828 5.477 1 97.88 95 PRO A O 1
ATOM 774 N N . ALA A 1 96 ? 8.422 -10.875 6.621 1 97 96 ALA A N 1
ATOM 775 C CA . ALA A 1 96 ? 8.797 -9.484 6.41 1 97 96 ALA A CA 1
ATOM 776 C C . ALA A 1 96 ? 8.93 -9.164 4.926 1 97 96 ALA A C 1
ATOM 778 O O . ALA A 1 96 ? 8.836 -8.008 4.52 1 97 96 ALA A O 1
ATOM 779 N N . TRP A 1 97 ? 9.156 -10.195 4.086 1 97.5 97 TRP A N 1
ATOM 780 C CA . TRP A 1 97 ? 9.398 -9.969 2.666 1 97.5 97 TRP A CA 1
ATOM 781 C C . TRP A 1 97 ? 8.086 -9.852 1.903 1 97.5 97 TRP A C 1
ATOM 783 O O . TRP A 1 97 ? 8.062 -9.438 0.741 1 97.5 97 TRP A O 1
ATOM 793 N N . VAL A 1 98 ? 6.98 -10.133 2.498 1 98.44 98 VAL A N 1
ATOM 794 C CA . VAL A 1 98 ? 5.723 -10.32 1.784 1 98.44 98 VAL A CA 1
ATOM 795 C C . VAL A 1 98 ? 5.098 -8.969 1.472 1 98.44 98 VAL A C 1
ATOM 797 O O . VAL A 1 98 ? 4.969 -8.586 0.305 1 98.44 98 VAL A O 1
ATOM 800 N N . ASN A 1 99 ? 4.707 -8.258 2.557 1 98.62 99 ASN A N 1
ATOM 801 C CA . ASN A 1 99 ? 4.031 -6.984 2.338 1 98.62 99 ASN A CA 1
ATOM 802 C C . ASN A 1 99 ? 5.004 -5.914 1.843 1 98.62 99 ASN A C 1
ATOM 804 O O . ASN A 1 99 ? 6.047 -5.688 2.455 1 98.62 99 ASN A O 1
ATOM 808 N N . HIS A 1 100 ? 4.695 -5.309 0.652 1 98.75 100 HIS A N 1
ATOM 809 C CA . HIS A 1 100 ? 5.559 -4.25 0.144 1 98.75 100 HIS A CA 1
ATOM 810 C C . HIS A 1 100 ? 4.84 -3.412 -0.911 1 98.75 100 HIS A C 1
ATOM 812 O O . HIS A 1 100 ? 3.803 -3.824 -1.436 1 98.75 100 HIS A O 1
ATOM 818 N N . ILE A 1 101 ? 5.34 -2.281 -1.13 1 98.69 101 ILE A N 1
ATOM 819 C CA . ILE A 1 101 ? 4.879 -1.437 -2.227 1 98.69 101 ILE A CA 1
ATOM 820 C C . ILE A 1 101 ? 6.016 -1.209 -3.219 1 98.69 101 ILE A C 1
ATOM 822 O O . ILE A 1 101 ? 7.152 -0.935 -2.818 1 98.69 101 ILE A O 1
ATOM 826 N N . ALA A 1 102 ? 5.707 -1.423 -4.453 1 98.69 102 ALA A N 1
ATOM 827 C CA . ALA A 1 102 ? 6.676 -1.314 -5.539 1 98.69 102 ALA A CA 1
ATOM 828 C C . ALA A 1 102 ? 6.348 -0.138 -6.453 1 98.69 102 ALA A C 1
ATOM 830 O O . ALA A 1 102 ? 5.199 0.035 -6.863 1 98.69 102 ALA A O 1
ATOM 831 N N . PHE A 1 103 ? 7.352 0.611 -6.781 1 98.69 103 PHE A N 1
ATOM 832 C CA . PHE A 1 103 ? 7.195 1.725 -7.711 1 98.69 103 PHE A CA 1
ATOM 833 C C . PHE A 1 103 ? 8.039 1.507 -8.961 1 98.69 103 PHE A C 1
ATOM 835 O O . PHE A 1 103 ? 9.125 0.934 -8.891 1 98.69 103 PHE A O 1
ATOM 842 N N . ARG A 1 104 ? 7.543 2.021 -10 1 98 104 ARG A N 1
ATOM 843 C CA . ARG A 1 104 ? 8.195 1.839 -11.289 1 98 104 ARG A CA 1
ATOM 844 C C . ARG A 1 104 ? 9.211 2.947 -11.555 1 98 104 ARG A C 1
ATOM 846 O O . ARG A 1 104 ? 8.914 4.129 -11.359 1 98 104 ARG A O 1
ATOM 853 N N . VAL A 1 105 ? 10.383 2.549 -11.953 1 97.88 105 VAL A N 1
ATOM 854 C CA . VAL A 1 105 ? 11.352 3.434 -12.578 1 97.88 105 VAL A CA 1
ATOM 855 C C . VAL A 1 105 ? 11.617 2.979 -14.016 1 97.88 105 VAL A C 1
ATOM 857 O O . VAL A 1 105 ? 11.141 1.92 -14.438 1 97.88 105 VAL A O 1
ATOM 860 N N . ASP A 1 106 ? 12.359 3.736 -14.758 1 95.62 106 ASP A N 1
ATOM 861 C CA . ASP A 1 106 ? 12.359 3.502 -16.203 1 95.62 106 ASP A CA 1
ATOM 862 C C . ASP A 1 106 ? 13.5 2.572 -16.609 1 95.62 106 ASP A C 1
ATOM 864 O O . ASP A 1 106 ? 13.391 1.837 -17.594 1 95.62 106 ASP A O 1
ATOM 868 N N . THR A 1 107 ? 14.68 2.654 -15.883 1 96.06 107 THR A N 1
ATOM 869 C CA . THR A 1 107 ? 15.836 1.915 -16.375 1 96.06 107 THR A CA 1
ATOM 870 C C . THR A 1 107 ? 16.547 1.193 -15.234 1 96.06 107 THR A C 1
ATOM 872 O O . THR A 1 107 ? 16.406 1.584 -14.07 1 96.06 107 THR A O 1
ATOM 875 N N . VAL A 1 108 ? 17.297 0.195 -15.609 1 96.75 108 VAL A N 1
ATOM 876 C CA . VAL A 1 108 ? 18.109 -0.526 -14.641 1 96.75 108 VAL A CA 1
ATOM 877 C C . VAL A 1 108 ? 19.188 0.401 -14.086 1 96.75 108 VAL A C 1
ATOM 879 O O . VAL A 1 108 ? 19.547 0.317 -12.906 1 96.75 108 VAL A O 1
ATOM 882 N N . GLU A 1 109 ? 19.672 1.303 -14.852 1 96.62 109 GLU A N 1
ATOM 883 C CA . GLU A 1 109 ? 20.641 2.283 -14.383 1 96.62 109 GLU A CA 1
ATOM 884 C C . GLU A 1 109 ? 20.078 3.123 -13.242 1 96.62 109 GLU A C 1
ATOM 886 O O . GLU A 1 109 ? 20.781 3.439 -12.281 1 96.62 109 GLU A O 1
ATOM 891 N N . GLU A 1 110 ? 18.812 3.473 -13.352 1 96.94 110 GLU A N 1
ATOM 892 C CA . GLU A 1 110 ? 18.156 4.219 -12.281 1 96.94 110 GLU A CA 1
ATOM 893 C C . GLU A 1 110 ? 18.109 3.404 -10.992 1 96.94 110 GLU A C 1
ATOM 895 O O . GLU A 1 110 ? 18.219 3.961 -9.898 1 96.94 110 GLU A O 1
ATOM 900 N N . LEU A 1 111 ? 17.938 2.1 -11.117 1 97.62 111 LEU A N 1
ATOM 901 C CA . LEU A 1 111 ? 17.984 1.233 -9.945 1 97.62 111 LEU A CA 1
ATOM 902 C C . LEU A 1 111 ? 19.359 1.28 -9.289 1 97.62 111 LEU A C 1
ATOM 904 O O . LEU A 1 111 ? 19.453 1.45 -8.07 1 97.62 111 LEU A O 1
ATOM 908 N N . GLU A 1 112 ? 20.359 1.124 -10.102 1 97.12 112 GLU A N 1
ATOM 909 C CA . GLU A 1 112 ? 21.734 1.127 -9.594 1 97.12 112 GLU A CA 1
ATOM 910 C C . GLU A 1 112 ? 22.078 2.457 -8.93 1 97.12 112 GLU A C 1
ATOM 912 O O . GLU A 1 112 ? 22.688 2.484 -7.863 1 97.12 112 GLU A O 1
ATOM 917 N N . ASN A 1 113 ? 21.656 3.504 -9.586 1 96.62 113 ASN A N 1
ATOM 918 C CA . ASN A 1 113 ? 21.906 4.832 -9.031 1 96.62 113 ASN A CA 1
ATOM 919 C C . ASN A 1 113 ? 21.203 5.02 -7.691 1 96.62 113 ASN A C 1
ATOM 921 O O . ASN A 1 113 ? 21.781 5.562 -6.75 1 96.62 113 ASN A O 1
ATOM 925 N N . THR A 1 114 ? 19.984 4.629 -7.637 1 97.12 114 THR A N 1
ATOM 926 C CA . THR A 1 114 ? 19.219 4.754 -6.398 1 97.12 114 THR A CA 1
ATOM 927 C C . THR A 1 114 ? 19.828 3.887 -5.301 1 97.12 114 THR A C 1
ATOM 929 O O . THR A 1 114 ? 19.906 4.301 -4.145 1 97.12 114 THR A O 1
ATOM 932 N N . LYS A 1 115 ? 20.234 2.707 -5.656 1 97.38 115 LYS A N 1
ATOM 933 C CA . LYS A 1 115 ? 20.922 1.833 -4.707 1 97.38 115 LYS A CA 1
ATOM 934 C C . LYS A 1 115 ? 22.141 2.521 -4.105 1 97.38 115 LYS A C 1
ATOM 936 O O . LYS A 1 115 ? 22.312 2.555 -2.885 1 97.38 115 LYS A O 1
ATOM 941 N N . ALA A 1 116 ? 22.922 3.072 -4.949 1 95.94 116 ALA A N 1
ATOM 942 C CA . ALA A 1 116 ? 24.125 3.773 -4.496 1 95.94 116 ALA A CA 1
ATOM 943 C C . ALA A 1 116 ? 23.766 4.93 -3.566 1 95.94 116 ALA A C 1
ATOM 945 O O . ALA A 1 116 ? 24.406 5.133 -2.539 1 95.94 116 ALA A O 1
ATOM 946 N N . ARG A 1 117 ? 22.766 5.641 -3.922 1 95.25 117 ARG A N 1
ATOM 947 C CA . ARG A 1 117 ? 22.312 6.766 -3.115 1 95.25 117 ARG A CA 1
ATOM 948 C C . ARG A 1 117 ? 21.844 6.301 -1.737 1 95.25 117 ARG A C 1
ATOM 950 O O . ARG A 1 117 ? 22.234 6.887 -0.721 1 95.25 117 ARG A O 1
ATOM 957 N N . LEU A 1 118 ? 21.047 5.277 -1.719 1 97.06 118 LEU A N 1
ATOM 958 C CA . LEU A 1 118 ? 20.516 4.734 -0.469 1 97.06 118 LEU A CA 1
ATOM 959 C C . LEU A 1 118 ? 21.656 4.227 0.42 1 97.06 118 LEU A C 1
ATOM 961 O O . LEU A 1 118 ? 21.703 4.543 1.61 1 97.06 118 LEU A O 1
ATOM 965 N N . GLN A 1 119 ? 22.531 3.502 -0.145 1 96.81 119 GLN A N 1
ATOM 966 C CA . GLN A 1 119 ? 23.641 2.943 0.617 1 96.81 119 GLN A CA 1
ATOM 967 C C . GLN A 1 119 ? 24.547 4.047 1.173 1 96.81 119 GLN A C 1
ATOM 969 O O . GLN A 1 119 ? 25.094 3.916 2.27 1 96.81 119 GLN A O 1
ATOM 974 N N . ALA A 1 120 ? 24.734 5.109 0.444 1 95.25 120 ALA A N 1
ATOM 975 C CA . ALA A 1 120 ? 25.516 6.25 0.906 1 95.25 120 ALA A CA 1
ATOM 976 C C . ALA A 1 120 ? 24.891 6.871 2.156 1 95.25 120 ALA A C 1
ATOM 978 O O . ALA A 1 120 ? 25.594 7.516 2.945 1 95.25 120 ALA A O 1
ATOM 979 N N . HIS A 1 121 ? 23.641 6.652 2.328 1 95.25 121 HIS A N 1
ATOM 980 C CA . HIS A 1 121 ? 22.938 7.164 3.502 1 95.25 121 HIS A CA 1
ATOM 981 C C . HIS A 1 121 ? 22.828 6.102 4.586 1 95.25 121 HIS A C 1
ATOM 983 O O . HIS A 1 121 ? 22.062 6.254 5.539 1 95.25 121 HIS A O 1
ATOM 989 N N . GLY A 1 122 ? 23.438 4.969 4.359 1 95.62 122 GLY A N 1
ATOM 990 C CA . GLY A 1 122 ? 23.5 3.92 5.367 1 95.62 122 GLY A CA 1
ATOM 991 C C . GLY A 1 122 ? 22.312 2.984 5.316 1 95.62 122 GLY A C 1
ATOM 992 O O . GLY A 1 122 ? 22.062 2.236 6.266 1 95.62 122 GLY A O 1
ATOM 993 N N . ILE A 1 123 ? 21.594 3.021 4.277 1 96.88 123 ILE A N 1
ATOM 994 C CA . ILE A 1 123 ? 20.406 2.168 4.145 1 96.88 123 ILE A CA 1
ATOM 995 C C . ILE A 1 123 ? 20.797 0.864 3.451 1 96.88 123 ILE A C 1
ATOM 997 O O . ILE A 1 123 ? 21.438 0.879 2.396 1 96.88 123 ILE A O 1
ATOM 1001 N N . GLU A 1 124 ? 20.422 -0.237 4.062 1 97.81 124 GLU A N 1
ATOM 1002 C CA . GLU A 1 124 ? 20.641 -1.541 3.447 1 97.81 124 GLU A CA 1
ATOM 1003 C C . GLU A 1 124 ? 19.734 -1.753 2.246 1 97.81 124 GLU A C 1
ATOM 1005 O O . GLU A 1 124 ? 18.531 -1.453 2.309 1 97.81 124 GLU A O 1
ATOM 1010 N N . VAL A 1 125 ? 20.344 -2.252 1.178 1 98.38 125 VAL A N 1
ATOM 1011 C CA . VAL A 1 125 ? 19.594 -2.479 -0.051 1 98.38 125 VAL A CA 1
ATOM 1012 C C . VAL A 1 125 ? 19.859 -3.893 -0.563 1 98.38 125 VAL A C 1
ATOM 1014 O O . VAL A 1 125 ? 21 -4.336 -0.629 1 98.38 125 VAL A O 1
ATOM 1017 N N . LEU A 1 126 ? 18.797 -4.594 -0.889 1 98.12 126 LEU A N 1
ATOM 1018 C CA . LEU A 1 126 ? 18.891 -5.879 -1.571 1 98.12 126 LEU A CA 1
ATOM 1019 C C . LEU A 1 126 ? 18.734 -5.707 -3.078 1 98.12 126 LEU A C 1
ATOM 1021 O O . LEU A 1 126 ? 17.859 -4.973 -3.537 1 98.12 126 LEU A O 1
ATOM 1025 N N . GLY A 1 127 ? 19.516 -6.48 -3.803 1 94.5 127 GLY A N 1
ATOM 1026 C CA . GLY A 1 127 ? 19.453 -6.441 -5.254 1 94.5 127 GLY A CA 1
ATOM 1027 C C . GLY A 1 127 ? 20.703 -5.883 -5.898 1 94.5 127 GLY A C 1
ATOM 1028 O O . GLY A 1 127 ? 21.719 -5.676 -5.223 1 94.5 127 GLY A O 1
ATOM 1029 N N . VAL A 1 128 ? 20.734 -5.832 -7.129 1 96.25 128 VAL A N 1
ATOM 1030 C CA . VAL A 1 128 ? 19.625 -5.887 -8.07 1 96.25 128 VAL A CA 1
ATOM 1031 C C . VAL A 1 128 ? 19.203 -7.336 -8.297 1 96.25 128 VAL A C 1
ATOM 1033 O O . VAL A 1 128 ? 20.016 -8.164 -8.711 1 96.25 128 VAL A O 1
ATOM 1036 N N . THR A 1 129 ? 17.875 -7.57 -8.047 1 95.31 129 THR A N 1
ATOM 1037 C CA . THR A 1 129 ? 17.281 -8.891 -8.234 1 95.31 129 THR A CA 1
ATOM 1038 C C . THR A 1 129 ? 16.656 -9.016 -9.617 1 95.31 129 THR A C 1
ATOM 1040 O O . THR A 1 129 ? 16 -8.086 -10.094 1 95.31 129 THR A O 1
ATOM 1043 N N . ASP A 1 130 ? 16.859 -10.125 -10.242 1 93.12 130 ASP A N 1
ATOM 1044 C CA . ASP A 1 130 ? 16.297 -10.391 -11.562 1 93.12 130 ASP A CA 1
ATOM 1045 C C . ASP A 1 130 ? 15.023 -11.227 -11.445 1 93.12 130 ASP A C 1
ATOM 1047 O O . ASP A 1 130 ? 15.062 -12.367 -10.984 1 93.12 130 ASP A O 1
ATOM 1051 N N . HIS A 1 131 ? 13.883 -10.617 -11.867 1 90.19 131 HIS A N 1
ATOM 1052 C CA . HIS A 1 131 ? 12.602 -11.312 -11.883 1 90.19 131 HIS A CA 1
ATOM 1053 C C . HIS A 1 131 ? 12.211 -11.711 -13.305 1 90.19 131 HIS A C 1
ATOM 1055 O O . HIS A 1 131 ? 11.023 -11.898 -13.594 1 90.19 131 HIS A O 1
ATOM 1061 N N . HIS A 1 132 ? 13.109 -11.781 -14.227 1 87.44 132 HIS A N 1
ATOM 1062 C CA . HIS A 1 132 ? 12.953 -12.102 -15.641 1 87.44 132 HIS A CA 1
ATOM 1063 C C . HIS A 1 132 ? 12.273 -10.961 -16.391 1 87.44 132 HIS A C 1
ATOM 1065 O O . HIS A 1 132 ? 12.906 -10.273 -17.203 1 87.44 132 HIS A O 1
ATOM 1071 N N . ILE A 1 133 ? 11.094 -10.586 -16.016 1 86.88 133 ILE A N 1
ATOM 1072 C CA . ILE A 1 133 ? 10.344 -9.594 -16.766 1 86.88 133 ILE A CA 1
ATOM 1073 C C . ILE A 1 133 ? 10.633 -8.195 -16.234 1 86.88 133 ILE A C 1
ATOM 1075 O O . ILE A 1 133 ? 10.32 -7.195 -16.875 1 86.88 133 ILE A O 1
ATOM 1079 N N . PHE A 1 134 ? 11.219 -8.109 -15.141 1 91.62 134 PHE A N 1
ATOM 1080 C CA . PHE A 1 134 ? 11.711 -6.848 -14.586 1 91.62 134 PHE A CA 1
ATOM 1081 C C . PHE A 1 134 ? 12.852 -7.094 -13.609 1 91.62 134 PHE A C 1
ATOM 1083 O O . PHE A 1 134 ? 13.102 -8.234 -13.211 1 91.62 134 PHE A O 1
ATOM 1090 N N . LYS A 1 135 ? 13.602 -6.07 -13.281 1 96.56 135 LYS A N 1
ATOM 1091 C CA . LYS A 1 135 ? 14.609 -6.07 -12.227 1 96.56 135 LYS A CA 1
ATOM 1092 C C . LYS A 1 135 ? 14.25 -5.09 -11.109 1 96.56 135 LYS A C 1
ATOM 1094 O O . LYS A 1 135 ? 13.562 -4.094 -11.359 1 96.56 135 LYS A O 1
ATOM 1099 N N . SER A 1 136 ? 14.719 -5.422 -9.922 1 97.75 136 SER A N 1
ATOM 1100 C CA . SER A 1 136 ? 14.289 -4.547 -8.836 1 97.75 136 SER A CA 1
ATOM 1101 C C . SER A 1 136 ? 15.312 -4.516 -7.715 1 97.75 136 SER A C 1
ATOM 1103 O O . SER A 1 136 ? 16.219 -5.348 -7.668 1 97.75 136 SER A O 1
ATOM 1105 N N . ILE A 1 137 ? 15.227 -3.504 -6.891 1 98.5 137 ILE A N 1
ATOM 1106 C CA . ILE A 1 137 ? 15.906 -3.422 -5.602 1 98.5 137 ILE A CA 1
ATOM 1107 C C . ILE A 1 137 ? 14.875 -3.289 -4.48 1 98.5 137 ILE A C 1
ATOM 1109 O O . ILE A 1 137 ? 13.75 -2.836 -4.715 1 98.5 137 ILE A O 1
ATOM 1113 N N . TYR A 1 138 ? 15.32 -3.738 -3.295 1 98.75 138 TYR A N 1
ATOM 1114 C CA . TYR A 1 138 ? 14.453 -3.697 -2.125 1 98.75 138 TYR A CA 1
ATOM 1115 C C . TYR A 1 138 ? 15.141 -2.996 -0.959 1 98.75 138 TYR A C 1
ATOM 1117 O O . TYR A 1 138 ? 16.344 -3.164 -0.752 1 98.75 138 TYR A O 1
ATOM 1125 N N . PHE A 1 139 ? 14.398 -2.293 -0.187 1 98.62 139 PHE A N 1
ATOM 1126 C CA . PHE A 1 139 ? 14.867 -1.623 1.019 1 98.62 139 PHE A CA 1
ATOM 1127 C C . PHE A 1 139 ? 13.695 -1.239 1.917 1 98.62 139 PHE A C 1
ATOM 1129 O O . PHE A 1 139 ? 12.539 -1.43 1.549 1 98.62 139 PHE A O 1
ATOM 1136 N N . PHE A 1 140 ? 13.969 -0.799 3.104 1 98.62 140 PHE A N 1
ATOM 1137 C CA . PHE A 1 140 ? 12.938 -0.399 4.051 1 98.62 140 PHE A CA 1
ATOM 1138 C C . PHE A 1 140 ? 13 1.1 4.32 1 98.62 140 PHE A C 1
ATOM 1140 O O . PHE A 1 140 ? 14.086 1.68 4.383 1 98.62 140 PHE A O 1
ATOM 1147 N N . ASP A 1 141 ? 11.812 1.686 4.453 1 98.56 141 ASP A N 1
ATOM 1148 C CA . ASP A 1 141 ? 11.781 3.08 4.891 1 98.56 141 ASP A CA 1
ATOM 1149 C C . ASP A 1 141 ? 11.898 3.184 6.406 1 98.56 141 ASP A C 1
ATOM 1151 O O . ASP A 1 141 ? 11.953 2.166 7.102 1 98.56 141 ASP A O 1
ATOM 1155 N N . PRO A 1 142 ? 11.969 4.363 7 1 98.38 142 PRO A N 1
ATOM 1156 C CA . PRO A 1 142 ? 12.164 4.52 8.445 1 98.38 142 PRO A CA 1
ATOM 1157 C C . PRO A 1 142 ? 10.984 4 9.258 1 98.38 142 PRO A C 1
ATOM 1159 O O . PRO A 1 142 ? 11.102 3.807 10.469 1 98.38 142 PRO A O 1
ATOM 1162 N N . ASN A 1 143 ? 9.812 3.805 8.633 1 98.69 143 ASN A N 1
ATOM 1163 C CA . ASN A 1 143 ? 8.602 3.367 9.32 1 98.69 143 ASN A CA 1
ATOM 1164 C C . ASN A 1 143 ? 8.422 1.854 9.227 1 98.69 143 ASN A C 1
ATOM 1166 O O . ASN A 1 143 ? 7.461 1.306 9.766 1 98.69 143 ASN A O 1
ATOM 1170 N N . GLY A 1 144 ? 9.328 1.21 8.531 1 97.94 144 GLY A N 1
ATOM 1171 C CA . GLY A 1 144 ? 9.297 -0.241 8.453 1 97.94 144 GLY A CA 1
ATOM 1172 C C . GLY A 1 144 ? 8.547 -0.754 7.238 1 97.94 144 GLY A C 1
ATOM 1173 O O . GLY A 1 144 ? 8.211 -1.939 7.16 1 97.94 144 GLY A O 1
ATOM 1174 N N . ILE A 1 145 ? 8.273 0.069 6.328 1 98 145 ILE A N 1
ATOM 1175 C CA . ILE A 1 145 ? 7.645 -0.339 5.078 1 98 145 ILE A CA 1
ATOM 1176 C C . ILE A 1 145 ? 8.695 -0.889 4.121 1 98 145 ILE A C 1
ATOM 1178 O O . ILE A 1 145 ? 9.695 -0.224 3.842 1 98 145 ILE A O 1
ATOM 1182 N N . ARG A 1 146 ? 8.477 -2.092 3.619 1 98.69 146 ARG A N 1
ATOM 1183 C CA . ARG A 1 146 ? 9.336 -2.619 2.564 1 98.69 146 ARG A CA 1
ATOM 1184 C C . ARG A 1 146 ? 9 -1.993 1.216 1 98.69 146 ARG A C 1
ATOM 1186 O O . ARG A 1 146 ? 7.848 -2.043 0.776 1 98.69 146 ARG A O 1
ATOM 1193 N N . LEU A 1 147 ? 9.977 -1.417 0.61 1 98.81 147 LEU A N 1
ATOM 1194 C CA . LEU A 1 147 ? 9.828 -0.774 -0.691 1 98.81 147 LEU A CA 1
ATOM 1195 C C . LEU A 1 147 ? 10.57 -1.558 -1.771 1 98.81 147 LEU A C 1
ATOM 1197 O O . LEU A 1 147 ? 11.609 -2.164 -1.501 1 98.81 147 LEU A O 1
ATOM 1201 N N . GLU A 1 148 ? 9.969 -1.521 -2.896 1 98.81 148 GLU A N 1
ATOM 1202 C CA . GLU A 1 148 ? 10.578 -2.055 -4.109 1 98.81 148 GLU A CA 1
ATOM 1203 C C . GLU A 1 148 ? 10.602 -1.009 -5.223 1 98.81 148 GLU A C 1
ATOM 1205 O O . GLU A 1 148 ? 9.617 -0.296 -5.434 1 98.81 148 GLU A O 1
ATOM 1210 N N . LEU A 1 149 ? 11.734 -0.78 -5.824 1 98.56 149 LEU A N 1
ATOM 1211 C CA . LEU A 1 149 ? 11.805 -0.093 -7.109 1 98.56 149 LEU A CA 1
ATOM 1212 C C . LEU A 1 149 ? 12.023 -1.087 -8.242 1 98.56 149 LEU A C 1
ATOM 1214 O O . LEU A 1 149 ? 12.914 -1.935 -8.172 1 98.56 149 LEU A O 1
ATOM 1218 N N . ALA A 1 150 ? 11.188 -0.928 -9.258 1 98.06 150 ALA A N 1
ATOM 1219 C CA . ALA A 1 150 ? 11.188 -1.923 -10.328 1 98.06 150 ALA A CA 1
ATOM 1220 C C . ALA A 1 150 ? 11.383 -1.263 -11.688 1 98.06 150 ALA A C 1
ATOM 1222 O O . ALA A 1 150 ? 10.727 -0.261 -12 1 98.06 150 ALA A O 1
ATOM 1223 N N . ALA A 1 151 ? 12.242 -1.79 -12.469 1 97.06 151 ALA A N 1
ATOM 1224 C CA . ALA A 1 151 ? 12.43 -1.43 -13.875 1 97.06 151 ALA A CA 1
ATOM 1225 C C . ALA A 1 151 ? 11.945 -2.547 -14.797 1 97.06 151 ALA A C 1
ATOM 1227 O O . ALA A 1 151 ? 12.523 -3.633 -14.828 1 97.06 151 ALA A O 1
ATOM 1228 N N . GLN A 1 152 ? 10.906 -2.221 -15.492 1 91.69 152 GLN A N 1
ATOM 1229 C CA . GLN A 1 152 ? 10.281 -3.221 -16.344 1 91.69 152 GLN A CA 1
ATOM 1230 C C . GLN A 1 152 ? 11.164 -3.535 -17.562 1 91.69 152 GLN A C 1
ATOM 1232 O O . GLN A 1 152 ? 11.68 -2.625 -18.203 1 91.69 152 GLN A O 1
ATOM 1237 N N . LEU A 1 153 ? 11.312 -4.805 -17.875 1 88.12 153 LEU A N 1
ATOM 1238 C CA . LEU A 1 153 ? 12.102 -5.254 -19.016 1 88.12 153 LEU A CA 1
ATOM 1239 C C . LEU A 1 153 ? 11.203 -5.793 -20.125 1 88.12 153 LEU A C 1
ATOM 1241 O O . LEU A 1 153 ? 11.445 -5.527 -21.297 1 88.12 153 LEU A O 1
ATOM 1245 N N . ALA A 1 154 ? 10.242 -6.582 -19.688 1 83.81 154 ALA A N 1
ATOM 1246 C CA . ALA A 1 154 ? 9.367 -7.227 -20.656 1 83.81 154 ALA A CA 1
ATOM 1247 C C . ALA A 1 154 ? 8.406 -6.223 -21.281 1 83.81 154 ALA A C 1
ATOM 1249 O O . ALA A 1 154 ? 7.965 -5.277 -20.625 1 83.81 154 ALA A O 1
ATOM 1250 N N . ASP A 1 155 ? 8.062 -6.512 -22.531 1 82.88 155 ASP A N 1
ATOM 1251 C CA . ASP A 1 155 ? 7.098 -5.633 -23.203 1 82.88 155 ASP A CA 1
ATOM 1252 C C . ASP A 1 155 ? 5.668 -6.121 -22.984 1 82.88 155 ASP A C 1
ATOM 1254 O O . ASP A 1 155 ? 5.449 -7.148 -22.328 1 82.88 155 ASP A O 1
ATOM 1258 N N . GLU A 1 156 ? 4.797 -5.422 -23.516 1 82.06 156 GLU A N 1
ATOM 1259 C CA . GLU A 1 156 ? 3.369 -5.641 -23.297 1 82.06 156 GLU A CA 1
ATOM 1260 C C . GLU A 1 156 ? 2.92 -6.977 -23.891 1 82.06 156 GLU A C 1
ATOM 1262 O O . GLU A 1 156 ? 2.033 -7.633 -23.344 1 82.06 156 GLU A O 1
ATOM 1267 N N . GLU A 1 157 ? 3.547 -7.344 -24.922 1 83.44 157 GLU A N 1
ATOM 1268 C CA . GLU A 1 157 ? 3.17 -8.594 -25.578 1 83.44 157 GLU A CA 1
ATOM 1269 C C . GLU A 1 157 ? 3.484 -9.797 -24.688 1 83.44 157 GLU A C 1
ATOM 1271 O O . GLU A 1 157 ? 2.666 -10.711 -24.562 1 83.44 157 GLU A O 1
ATOM 1276 N N . HIS A 1 158 ? 4.641 -9.766 -24.156 1 83.56 158 HIS A N 1
ATOM 1277 C CA . HIS A 1 158 ? 5.027 -10.844 -23.234 1 83.56 158 HIS A CA 1
ATOM 1278 C C . HIS A 1 158 ? 4.098 -10.906 -22.031 1 83.56 158 HIS A C 1
ATOM 1280 O O . HIS A 1 158 ? 3.676 -11.984 -21.625 1 83.56 158 HIS A O 1
ATOM 1286 N N . MET A 1 159 ? 3.748 -9.789 -21.578 1 84 159 MET A N 1
ATOM 1287 C CA . MET A 1 159 ? 2.867 -9.727 -20.406 1 84 159 MET A CA 1
ATOM 1288 C C . MET A 1 159 ? 1.471 -10.234 -20.766 1 84 159 MET A C 1
ATOM 1290 O O . MET A 1 159 ? 0.826 -10.898 -19.953 1 84 159 MET A O 1
ATOM 1294 N N . ALA A 1 160 ? 1.06 -9.969 -21.891 1 85.81 160 ALA A N 1
ATOM 1295 C CA . ALA A 1 160 ? -0.264 -10.391 -22.328 1 85.81 160 ALA A CA 1
ATOM 1296 C C . ALA A 1 160 ? -0.344 -11.914 -22.453 1 85.81 160 ALA A C 1
ATOM 1298 O O . ALA A 1 160 ? -1.381 -12.508 -22.156 1 85.81 160 ALA A O 1
ATOM 1299 N N . LYS A 1 161 ? 0.7 -12.492 -22.828 1 85.88 161 LYS A N 1
ATOM 1300 C CA . LYS A 1 161 ? 0.737 -13.945 -22.922 1 85.88 161 LYS A CA 1
ATOM 1301 C C . LYS A 1 161 ? 0.581 -14.594 -21.547 1 85.88 161 LYS A C 1
ATOM 1303 O O . LYS A 1 161 ? -0.13 -15.594 -21.406 1 85.88 161 LYS A O 1
ATOM 1308 N N . ASP A 1 162 ? 1.185 -13.984 -20.625 1 85.31 162 ASP A N 1
ATOM 1309 C CA . ASP A 1 162 ? 1.099 -14.508 -19.266 1 85.31 162 ASP A CA 1
ATOM 1310 C C . ASP A 1 162 ? -0.327 -14.414 -18.734 1 85.31 162 ASP A C 1
ATOM 1312 O O . ASP A 1 162 ? -0.754 -15.258 -17.938 1 85.31 162 ASP A O 1
ATOM 1316 N N . SER A 1 163 ? -1.031 -13.414 -19.172 1 90.88 163 SER A N 1
ATOM 1317 C CA . SER A 1 163 ? -2.385 -13.188 -18.688 1 90.88 163 SER A CA 1
ATOM 1318 C C . SER A 1 163 ? -3.338 -14.281 -19.156 1 90.88 163 SER A C 1
ATOM 1320 O O . SER A 1 163 ? -4.387 -14.5 -18.547 1 90.88 163 SER A O 1
ATOM 1322 N N . GLN A 1 164 ? -2.943 -15.016 -20.172 1 93.31 164 GLN A N 1
ATOM 1323 C CA . GLN A 1 164 ? -3.816 -16.031 -20.766 1 93.31 164 GLN A CA 1
ATOM 1324 C C . GLN A 1 164 ? -3.832 -17.297 -19.906 1 93.31 164 GLN A C 1
ATOM 1326 O O . GLN A 1 164 ? -4.746 -18.109 -20.031 1 93.31 164 GLN A O 1
ATOM 1331 N N . VAL A 1 165 ? -2.883 -17.406 -19.109 1 94.12 165 VAL A N 1
ATOM 1332 C CA . VAL A 1 165 ? -2.785 -18.656 -18.375 1 94.12 165 VAL A CA 1
ATOM 1333 C C . VAL A 1 165 ? -3.068 -18.422 -16.891 1 94.12 165 VAL A C 1
ATOM 1335 O O . VAL A 1 165 ? -3.168 -19.375 -16.109 1 94.12 165 VAL A O 1
ATOM 1338 N N . ALA A 1 166 ? -3.211 -17.219 -16.484 1 96.12 166 ALA A N 1
ATOM 1339 C CA . ALA A 1 166 ? -3.316 -16.875 -15.07 1 96.12 166 ALA A CA 1
ATOM 1340 C C . ALA A 1 166 ? -4.52 -17.562 -14.422 1 96.12 166 ALA A C 1
ATOM 1342 O O . ALA A 1 166 ? -4.41 -18.125 -13.336 1 96.12 166 ALA A O 1
ATOM 1343 N N . HIS A 1 167 ? -5.684 -17.562 -15.047 1 97.69 167 HIS A N 1
ATOM 1344 C CA . HIS A 1 167 ? -6.895 -18.141 -14.477 1 97.69 167 HIS A CA 1
ATOM 1345 C C . HIS A 1 167 ? -6.766 -19.641 -14.312 1 97.69 167 HIS A C 1
ATOM 1347 O O . HIS A 1 167 ? -7.18 -20.203 -13.289 1 97.69 167 HIS A O 1
ATOM 1353 N N . GLN A 1 168 ? -6.266 -20.234 -15.312 1 96.94 168 GLN A N 1
ATOM 1354 C CA . GLN A 1 168 ? -6.078 -21.688 -15.242 1 96.94 168 GLN A CA 1
ATOM 1355 C C . GLN A 1 168 ? -5.129 -22.062 -14.109 1 96.94 168 GLN A C 1
ATOM 1357 O O . GLN A 1 168 ? -5.398 -23 -13.352 1 96.94 168 GLN A O 1
ATOM 1362 N N . ARG A 1 169 ? -4.039 -21.359 -14.016 1 96.62 169 ARG A N 1
ATOM 1363 C CA . ARG A 1 169 ? -3.051 -21.641 -12.984 1 96.62 169 ARG A CA 1
ATOM 1364 C C . ARG A 1 169 ? -3.631 -21.406 -11.594 1 96.62 169 ARG A C 1
ATOM 1366 O O . ARG A 1 169 ? -3.359 -22.172 -10.664 1 96.62 169 ARG A O 1
ATOM 1373 N N . LEU A 1 170 ? -4.398 -20.391 -11.461 1 97.69 170 LEU A N 1
ATOM 1374 C CA . LEU A 1 170 ? -5.035 -20.125 -10.18 1 97.69 170 LEU A CA 1
ATOM 1375 C C . LEU A 1 170 ? -6.039 -21.219 -9.836 1 97.69 170 LEU A C 1
ATOM 1377 O O . LEU A 1 170 ? -6.148 -21.641 -8.68 1 97.69 170 LEU A O 1
ATOM 1381 N N . ALA A 1 171 ? -6.793 -21.688 -10.812 1 97.5 171 ALA A N 1
ATOM 1382 C CA . ALA A 1 171 ? -7.754 -22.766 -10.602 1 97.5 171 ALA A CA 1
ATOM 1383 C C . ALA A 1 171 ? -7.055 -24.031 -10.133 1 97.5 171 ALA A C 1
ATOM 1385 O O . ALA A 1 171 ? -7.566 -24.75 -9.266 1 97.5 171 ALA A O 1
ATOM 1386 N N . GLU A 1 172 ? -5.938 -24.281 -10.727 1 97.38 172 GLU A N 1
ATOM 1387 C CA . GLU A 1 172 ? -5.156 -25.438 -10.32 1 97.38 172 GLU A CA 1
ATOM 1388 C C . GLU A 1 172 ? -4.691 -25.328 -8.875 1 97.38 172 GLU A C 1
ATOM 1390 O O . GLU A 1 172 ? -4.77 -26.281 -8.109 1 97.38 172 GLU A O 1
ATOM 1395 N N . TRP A 1 173 ? -4.188 -24.203 -8.531 1 97.31 173 TRP A N 1
ATOM 1396 C CA . TRP A 1 173 ? -3.785 -23.953 -7.148 1 97.31 173 TRP A CA 1
ATOM 1397 C C . TRP A 1 173 ? -4.961 -24.141 -6.195 1 97.31 173 TRP A C 1
ATOM 1399 O O . TRP A 1 173 ? -4.824 -24.766 -5.145 1 97.31 173 TRP A O 1
ATOM 1409 N N . THR A 1 174 ? -6.098 -23.578 -6.578 1 97.38 174 THR A N 1
ATOM 1410 C CA . THR A 1 174 ? -7.301 -23.672 -5.762 1 97.38 174 THR A CA 1
ATOM 1411 C C . THR A 1 174 ? -7.695 -25.125 -5.535 1 97.38 174 THR A C 1
ATOM 1413 O O . THR A 1 174 ? -8.023 -25.516 -4.414 1 97.38 174 THR A O 1
ATOM 1416 N N . ALA A 1 175 ? -7.652 -25.906 -6.574 1 97.19 175 ALA A N 1
ATOM 1417 C CA . ALA A 1 175 ? -7.98 -27.328 -6.473 1 97.19 175 ALA A CA 1
ATOM 1418 C C . ALA A 1 175 ? -7.023 -28.047 -5.523 1 97.19 175 ALA A C 1
ATOM 1420 O O . ALA A 1 175 ? -7.453 -28.859 -4.695 1 97.19 175 ALA A O 1
ATOM 1421 N N . ARG A 1 176 ? -5.805 -27.781 -5.656 1 95.81 176 ARG A N 1
ATOM 1422 C CA . ARG A 1 176 ? -4.805 -28.391 -4.785 1 95.81 176 ARG A CA 1
ATOM 1423 C C . ARG A 1 176 ? -5.031 -28 -3.33 1 95.81 176 ARG A C 1
ATOM 1425 O O . ARG A 1 176 ? -4.879 -28.828 -2.426 1 95.81 176 ARG A O 1
ATOM 1432 N N . LYS A 1 177 ? -5.324 -26.812 -3.129 1 96.06 177 LYS A N 1
ATOM 1433 C CA . LYS A 1 177 ? -5.551 -26.328 -1.773 1 96.06 177 LYS A CA 1
ATOM 1434 C C . LYS A 1 177 ? -6.77 -27 -1.145 1 96.06 177 LYS A C 1
ATOM 1436 O O . LYS A 1 177 ? -6.773 -27.297 0.051 1 96.06 177 LYS A O 1
ATOM 1441 N N . GLU A 1 178 ? -7.785 -27.156 -1.914 1 95.88 178 GLU A N 1
ATOM 1442 C CA . GLU A 1 178 ? -8.953 -27.875 -1.418 1 95.88 178 GLU A CA 1
ATOM 1443 C C . GLU A 1 178 ? -8.594 -29.297 -0.997 1 95.88 178 GLU A C 1
ATOM 1445 O O . GLU A 1 178 ? -9.055 -29.781 0.038 1 95.88 178 GLU A O 1
ATOM 1450 N N . GLN A 1 179 ? -7.863 -29.906 -1.84 1 95.12 179 GLN A N 1
ATOM 1451 C CA . GLN A 1 179 ? -7.395 -31.234 -1.492 1 95.12 179 GLN A CA 1
ATOM 1452 C C . GLN A 1 179 ? -6.555 -31.219 -0.218 1 95.12 179 GLN A C 1
ATOM 1454 O O . GLN A 1 179 ? -6.715 -32.062 0.654 1 95.12 179 GLN A O 1
ATOM 1459 N N . TRP A 1 180 ? -5.652 -30.281 -0.133 1 95 180 TRP A N 1
ATOM 1460 C CA . TRP A 1 180 ? -4.805 -30.094 1.04 1 95 180 TRP A CA 1
ATOM 1461 C C . TRP A 1 180 ? -5.648 -29.891 2.295 1 95 180 TRP A C 1
ATOM 1463 O O . TRP A 1 180 ? -5.352 -30.469 3.348 1 95 180 TRP A O 1
ATOM 1473 N N . ARG A 1 181 ? -6.703 -29.141 2.242 1 95.38 181 ARG A N 1
ATOM 1474 C CA . ARG A 1 181 ? -7.609 -28.922 3.363 1 95.38 181 ARG A CA 1
ATOM 1475 C C . ARG A 1 181 ? -8.258 -30.219 3.816 1 95.38 181 ARG A C 1
ATOM 1477 O O . ARG A 1 181 ? -8.383 -30.469 5.016 1 95.38 181 ARG A O 1
ATOM 1484 N N . ARG A 1 182 ? -8.719 -30.953 2.848 1 95 182 ARG A N 1
ATOM 1485 C CA . ARG A 1 182 ? -9.344 -32.219 3.152 1 95 182 ARG A CA 1
ATOM 1486 C C . ARG A 1 182 ? -8.367 -33.156 3.863 1 95 182 ARG A C 1
ATOM 1488 O O . ARG A 1 182 ? -8.727 -33.812 4.855 1 95 182 ARG A O 1
ATOM 1495 N N . GLU A 1 183 ? -7.215 -33.219 3.373 1 94.12 183 GLU A N 1
ATOM 1496 C CA . GLU A 1 183 ? -6.191 -34.062 3.969 1 94.12 183 GLU A CA 1
ATOM 1497 C C . GLU A 1 183 ? -5.832 -33.594 5.375 1 94.12 183 GLU A C 1
ATOM 1499 O O . GLU A 1 183 ? -5.621 -34.406 6.273 1 94.12 183 GLU A O 1
ATOM 1504 N N . ARG A 1 184 ? -5.711 -32.375 5.59 1 91.38 184 ARG A N 1
ATOM 1505 C CA . ARG A 1 184 ? -5.422 -31.828 6.906 1 91.38 184 ARG A CA 1
ATOM 1506 C C . ARG A 1 184 ? -6.535 -32.156 7.898 1 91.38 184 ARG A C 1
ATOM 1508 O O . ARG A 1 184 ? -6.266 -32.469 9.055 1 91.38 184 ARG A O 1
ATOM 1515 N N . ALA A 1 185 ? -7.742 -32 7.465 1 92.19 185 ALA A N 1
ATOM 1516 C CA . ALA A 1 185 ? -8.891 -32.312 8.305 1 92.19 185 ALA A CA 1
ATOM 1517 C C . ALA A 1 185 ? -8.875 -33.781 8.719 1 92.19 185 ALA A C 1
ATOM 1519 O O . ALA A 1 185 ? -9.336 -34.125 9.812 1 92.19 185 ALA A O 1
ATOM 1520 N N . GLU A 1 186 ? -8.258 -34.594 7.914 1 93.62 186 GLU A N 1
ATOM 1521 C CA . GLU A 1 186 ? -8.148 -36 8.18 1 93.62 186 GLU A CA 1
ATOM 1522 C C . GLU A 1 186 ? -6.871 -36.344 8.945 1 93.62 186 GLU A C 1
ATOM 1524 O O . GLU A 1 186 ? -6.605 -37.5 9.258 1 93.62 186 GLU A O 1
ATOM 1529 N N . GLY A 1 187 ? -6.043 -35.219 9.289 1 89.69 187 GLY A N 1
ATOM 1530 C CA . GLY A 1 187 ? -4.816 -35.375 10.047 1 89.69 187 GLY A CA 1
ATOM 1531 C C . GLY A 1 187 ? -3.65 -35.844 9.195 1 89.69 187 GLY A C 1
ATOM 1532 O O . GLY A 1 187 ? -2.633 -36.312 9.727 1 89.69 187 GLY A O 1
ATOM 1533 N N . LYS A 1 188 ? -3.762 -35.844 7.93 1 87.12 188 LYS A N 1
ATOM 1534 C CA . LYS A 1 188 ? -2.752 -36.375 7.023 1 87.12 188 LYS A CA 1
ATOM 1535 C C . LYS A 1 188 ? -1.754 -35.312 6.605 1 87.12 188 LYS A C 1
ATOM 1537 O O . LYS A 1 188 ? -0.698 -35.625 6.051 1 87.12 188 LYS A O 1
ATOM 1542 N N . ALA A 1 189 ? -2.062 -34.062 6.664 1 74.75 189 ALA A N 1
ATOM 1543 C CA . ALA A 1 189 ? -1.19 -32.969 6.215 1 74.75 189 ALA A CA 1
ATOM 1544 C C . ALA A 1 189 ? -0.947 -31.969 7.328 1 74.75 189 ALA A C 1
ATOM 1546 O O . ALA A 1 189 ? -1.896 -31.453 7.93 1 74.75 189 ALA A O 1
ATOM 1547 N N . ALA A 1 190 ? 0.403 -31.828 7.496 1 77.88 190 ALA A N 1
ATOM 1548 C CA . ALA A 1 190 ? 0.712 -30.859 8.547 1 77.88 190 ALA A CA 1
ATOM 1549 C C . ALA A 1 190 ? 1.49 -29.672 7.98 1 77.88 190 ALA A C 1
ATOM 1551 O O . ALA A 1 190 ? 1.447 -28.578 8.539 1 77.88 190 ALA A O 1
ATOM 1552 N N . ALA A 1 191 ? 2.049 -29.859 6.777 1 86.12 191 ALA A N 1
ATOM 1553 C CA . ALA A 1 191 ? 2.92 -28.828 6.219 1 86.12 191 ALA A CA 1
ATOM 1554 C C . ALA A 1 191 ? 2.152 -27.922 5.266 1 86.12 191 ALA A C 1
ATOM 1556 O O . ALA A 1 191 ? 1.16 -28.344 4.664 1 86.12 191 ALA A O 1
ATOM 1557 N N . PRO A 1 192 ? 2.582 -26.672 5.133 1 88.56 192 PRO A N 1
ATOM 1558 C CA . PRO A 1 192 ? 1.977 -25.781 4.137 1 88.56 19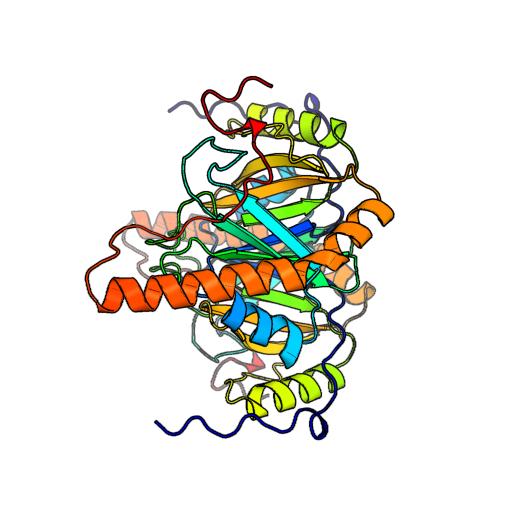2 PRO A CA 1
ATOM 1559 C C . PRO A 1 192 ? 2.061 -26.344 2.719 1 88.56 192 PRO A C 1
ATOM 1561 O O . PRO A 1 192 ? 3.002 -27.078 2.395 1 88.56 192 PRO A O 1
ATOM 1564 N N . LEU A 1 193 ? 1.048 -25.969 1.972 1 93.31 193 LEU A N 1
ATOM 1565 C CA . LEU A 1 193 ? 0.969 -26.406 0.583 1 93.31 193 LEU A CA 1
ATOM 1566 C C . LEU A 1 193 ? 2.027 -25.703 -0.267 1 93.31 193 LEU A C 1
ATOM 1568 O O . LEU A 1 193 ? 2.291 -24.516 -0.083 1 93.31 193 LEU A O 1
ATOM 1572 N N . LYS A 1 194 ? 2.57 -26.422 -1.217 1 91 194 LYS A N 1
ATOM 1573 C CA . LYS A 1 194 ? 3.512 -25.828 -2.168 1 91 194 LYS A CA 1
ATOM 1574 C C . LYS A 1 194 ? 2.938 -25.828 -3.582 1 91 194 LYS A C 1
ATOM 1576 O O . LYS A 1 194 ? 2.125 -26.703 -3.924 1 91 194 LYS A O 1
ATOM 1581 N N . PRO A 1 195 ? 3.391 -24.891 -4.391 1 91.44 195 PRO A N 1
ATOM 1582 C CA . PRO A 1 195 ? 2.932 -24.922 -5.781 1 91.44 195 PRO A CA 1
ATOM 1583 C C . PRO A 1 195 ? 3.525 -26.094 -6.57 1 91.44 195 PRO A C 1
ATOM 1585 O O . PRO A 1 195 ? 4.523 -26.688 -6.145 1 91.44 195 PRO A O 1
ATOM 1588 N N . GLN A 1 196 ? 2.846 -26.391 -7.73 1 82.56 196 GLN A N 1
ATOM 1589 C CA . GLN A 1 196 ? 3.238 -27.547 -8.539 1 82.56 196 GLN A CA 1
ATOM 1590 C C . GLN A 1 196 ? 4.516 -27.25 -9.32 1 82.56 196 GLN A C 1
ATOM 1592 O O . GLN A 1 196 ? 5.281 -28.172 -9.625 1 82.56 196 GLN A O 1
ATOM 1597 N N . SER A 1 197 ? 4.652 -25.938 -9.672 1 85.06 197 SER A N 1
ATOM 1598 C CA . SER A 1 197 ? 5.797 -25.562 -10.484 1 85.06 197 SER A CA 1
ATOM 1599 C C . SER A 1 197 ? 6.5 -24.328 -9.906 1 85.06 197 SER A C 1
ATOM 1601 O O . SER A 1 197 ? 5.914 -23.594 -9.117 1 85.06 197 SER A O 1
ATOM 1603 N N . ASN A 1 198 ? 7.812 -24.281 -10.211 1 90.56 198 ASN A N 1
ATOM 1604 C CA . ASN A 1 198 ? 8.617 -23.125 -9.852 1 90.56 198 ASN A CA 1
ATOM 1605 C C . ASN A 1 198 ? 8.93 -22.25 -11.07 1 90.56 198 ASN A C 1
ATOM 1607 O O . ASN A 1 198 ? 9.68 -22.672 -11.953 1 90.56 198 ASN A O 1
ATOM 1611 N N . ASP A 1 199 ? 8.414 -21.125 -11.031 1 91.12 199 ASP A N 1
ATOM 1612 C CA . ASP A 1 199 ? 8.617 -20.203 -12.148 1 91.12 199 ASP A CA 1
ATOM 1613 C C . ASP A 1 199 ? 9.984 -19.531 -12.07 1 91.12 199 ASP A C 1
ATOM 1615 O O . ASP A 1 199 ? 10.422 -18.875 -13.016 1 91.12 199 ASP A O 1
ATOM 1619 N N . ARG A 1 200 ? 10.711 -19.781 -10.961 1 88.38 200 ARG A N 1
ATOM 1620 C CA . ARG A 1 200 ? 12.047 -19.234 -10.75 1 88.38 200 ARG A CA 1
ATOM 1621 C C . ARG A 1 200 ? 13.016 -20.312 -10.305 1 88.38 200 ARG A C 1
ATOM 1623 O O . ARG A 1 200 ? 13.562 -20.234 -9.203 1 88.38 200 ARG A O 1
ATOM 1630 N N . PRO A 1 201 ? 13.375 -21.188 -11.156 1 87.56 201 PRO A N 1
ATOM 1631 C CA . PRO A 1 201 ? 14.195 -22.328 -10.742 1 87.56 201 PRO A CA 1
ATOM 1632 C C . PRO A 1 201 ? 15.625 -21.938 -10.398 1 87.56 201 PRO A C 1
ATOM 1634 O O . PRO A 1 201 ? 16.297 -22.641 -9.648 1 87.56 201 PRO A O 1
ATOM 1637 N N . GLU A 1 202 ? 16.062 -20.812 -10.914 1 87.62 202 GLU A N 1
ATOM 1638 C CA . GLU A 1 202 ? 17.438 -20.375 -10.688 1 87.62 202 GLU A CA 1
ATOM 1639 C C . GLU A 1 202 ? 17.672 -20.031 -9.219 1 87.62 202 GLU A C 1
ATOM 1641 O O . GLU A 1 202 ? 18.828 -19.969 -8.766 1 87.62 202 GLU A O 1
ATOM 1646 N N . TYR A 1 203 ? 16.672 -19.875 -8.469 1 85.56 203 TYR A N 1
ATOM 1647 C CA . TYR A 1 203 ? 16.828 -19.5 -7.07 1 85.56 203 TYR A CA 1
ATOM 1648 C C . TYR A 1 203 ? 16.703 -20.719 -6.164 1 85.56 203 TYR A C 1
ATOM 1650 O O . TYR A 1 203 ? 16.797 -20.609 -4.941 1 85.56 203 TYR A O 1
ATOM 1658 N N . VAL A 1 204 ? 16.422 -21.906 -6.719 1 81.44 204 VAL A N 1
ATOM 1659 C CA . VAL A 1 204 ? 16.391 -23.156 -5.965 1 81.44 204 VAL A CA 1
ATOM 1660 C C . VAL A 1 204 ? 17.812 -23.656 -5.719 1 81.44 204 VAL A C 1
ATOM 1662 O O . VAL A 1 204 ? 18.578 -23.844 -6.664 1 81.44 204 VAL A O 1
ATOM 1665 N N . PRO A 1 205 ? 18.094 -23.672 -4.426 1 79.56 205 PRO A N 1
ATOM 1666 C CA . PRO A 1 205 ? 19.453 -24.156 -4.16 1 79.56 205 PRO A CA 1
ATOM 1667 C C . PRO A 1 205 ? 19.766 -25.469 -4.875 1 79.56 205 PRO A C 1
ATOM 1669 O O . PRO A 1 205 ? 18.922 -26.359 -4.914 1 79.56 205 PRO A O 1
ATOM 1672 N N . GLY A 1 206 ? 21 -25.609 -5.312 1 74 206 GLY A N 1
ATOM 1673 C CA . GLY A 1 206 ? 21.469 -26.797 -5.98 1 74 206 GLY A CA 1
ATOM 1674 C C . GLY A 1 206 ? 21.172 -26.812 -7.469 1 74 206 GLY A C 1
ATOM 1675 O O . GLY A 1 206 ? 21.625 -27.719 -8.188 1 74 206 GLY A O 1
ATOM 1676 N N . THR A 1 207 ? 20.25 -26.016 -7.957 1 66.12 207 THR A N 1
ATOM 1677 C CA . THR A 1 207 ? 19.953 -25.953 -9.383 1 66.12 207 THR A CA 1
ATOM 1678 C C . THR A 1 207 ? 20.891 -24.969 -10.086 1 66.12 207 THR A C 1
ATOM 1680 O O . THR A 1 207 ? 21.047 -23.828 -9.656 1 66.12 207 THR A O 1
ATOM 1683 N N . SER A 1 208 ? 22.109 -25.422 -10.531 1 50.12 208 SER A N 1
ATOM 1684 C CA . SER A 1 208 ? 23.047 -24.625 -11.305 1 50.12 208 SER A CA 1
ATOM 1685 C C . SER A 1 208 ? 22.359 -23.969 -12.492 1 50.12 208 SER A C 1
ATOM 1687 O O . SER A 1 208 ? 21.531 -24.578 -13.172 1 50.12 208 SER A O 1
ATOM 1689 N N . ALA A 1 209 ? 22.391 -22.641 -12.539 1 46 209 ALA A N 1
ATOM 1690 C CA . ALA A 1 209 ? 22.078 -22.094 -13.852 1 46 209 ALA A CA 1
ATOM 1691 C C . ALA A 1 209 ? 22.984 -22.672 -14.93 1 46 209 ALA A C 1
ATOM 1693 O O . ALA A 1 209 ? 24.172 -22.906 -14.688 1 46 209 ALA A O 1
ATOM 1694 N N . MET B 1 1 ? 26.75 6.863 19.438 1 32.38 1 MET B N 1
ATOM 1695 C CA . MET B 1 1 ? 26.953 6.34 18.094 1 32.38 1 MET B CA 1
ATOM 1696 C C . MET B 1 1 ? 27.094 7.473 17.078 1 32.38 1 MET B C 1
ATOM 1698 O O . MET B 1 1 ? 26.25 8.359 17.016 1 32.38 1 MET B O 1
ATOM 1702 N N . SER B 1 2 ? 28.25 7.816 16.719 1 35.53 2 SER B N 1
ATOM 1703 C CA . SER B 1 2 ? 28.641 8.969 15.922 1 35.53 2 SER B CA 1
ATOM 1704 C C . SER B 1 2 ? 27.828 9.047 14.633 1 35.53 2 SER B C 1
ATOM 1706 O O . SER B 1 2 ? 27.688 8.055 13.922 1 35.53 2 SER B O 1
ATOM 1708 N N . ALA B 1 3 ? 26.844 9.914 14.609 1 45.22 3 ALA B N 1
ATOM 1709 C CA . ALA B 1 3 ? 26.047 10.164 13.422 1 45.22 3 ALA B CA 1
ATOM 1710 C C . ALA B 1 3 ? 26.906 10.148 12.164 1 45.22 3 ALA B C 1
ATOM 1712 O O . ALA B 1 3 ? 27.906 10.859 12.078 1 45.22 3 ALA B O 1
ATOM 1713 N N . LEU B 1 4 ? 27.234 9.078 11.484 1 48.91 4 LEU B N 1
ATOM 1714 C CA . LEU B 1 4 ? 27.938 9.125 10.211 1 48.91 4 LEU B CA 1
ATOM 1715 C C . LEU B 1 4 ? 27.594 10.383 9.43 1 48.91 4 LEU B C 1
ATOM 1717 O O . LEU B 1 4 ? 26.422 10.805 9.414 1 48.91 4 LEU B O 1
ATOM 1721 N N . PRO B 1 5 ? 28.578 11.211 9.164 1 60.44 5 PRO B N 1
ATOM 1722 C CA . PRO B 1 5 ? 28.328 12.453 8.43 1 60.44 5 PRO B CA 1
ATOM 1723 C C . PRO B 1 5 ? 27.406 12.25 7.234 1 60.44 5 PRO B C 1
ATOM 1725 O O . PRO B 1 5 ? 27.422 11.195 6.598 1 60.44 5 PRO B O 1
ATOM 1728 N N . ARG B 1 6 ? 26.266 13.016 7.184 1 73.06 6 ARG B N 1
ATOM 1729 C CA . ARG B 1 6 ? 25.391 13.008 6.016 1 73.06 6 ARG B CA 1
ATOM 1730 C C . ARG B 1 6 ? 26.188 13.18 4.73 1 73.06 6 ARG B C 1
ATOM 1732 O O . ARG B 1 6 ? 27.062 14.047 4.648 1 73.06 6 ARG B O 1
ATOM 1739 N N . PRO B 1 7 ? 26.094 12.18 3.893 1 76.69 7 PRO B N 1
ATOM 1740 C CA . PRO B 1 7 ? 26.812 12.312 2.625 1 76.69 7 PRO B CA 1
ATOM 1741 C C . PRO B 1 7 ? 26.484 13.617 1.9 1 76.69 7 PRO B C 1
ATOM 1743 O O . PRO B 1 7 ? 25.422 14.203 2.115 1 76.69 7 PRO B O 1
ATOM 1746 N N . ASP B 1 8 ? 27.516 14.125 1.225 1 79.38 8 ASP B N 1
ATOM 1747 C CA . ASP B 1 8 ? 27.281 15.258 0.339 1 79.38 8 ASP B CA 1
ATOM 1748 C C . ASP B 1 8 ? 26.391 14.867 -0.838 1 79.38 8 ASP B C 1
ATOM 1750 O O . ASP B 1 8 ? 26.828 14.164 -1.751 1 79.38 8 ASP B O 1
ATOM 1754 N N . LEU B 1 9 ? 25.203 15.242 -0.796 1 76.75 9 LEU B N 1
ATOM 1755 C CA . LEU B 1 9 ? 24.203 14.875 -1.793 1 76.75 9 LEU B CA 1
ATOM 1756 C C . LEU B 1 9 ? 24.688 15.219 -3.199 1 76.75 9 LEU B C 1
ATOM 1758 O O . LEU B 1 9 ? 24.297 14.578 -4.172 1 76.75 9 LEU B O 1
ATOM 1762 N N . ALA B 1 10 ? 25.547 16.234 -3.254 1 78.56 10 ALA B N 1
ATOM 1763 C CA . ALA B 1 10 ? 26.016 16.703 -4.555 1 78.56 10 ALA B CA 1
ATOM 1764 C C . ALA B 1 10 ? 26.906 15.672 -5.223 1 78.56 10 ALA B C 1
ATOM 1766 O O . ALA B 1 10 ? 27.109 15.703 -6.438 1 78.56 10 ALA B O 1
ATOM 1767 N N . THR B 1 11 ? 27.406 14.758 -4.539 1 85.75 11 THR B N 1
ATOM 1768 C CA . THR B 1 11 ? 28.328 13.773 -5.078 1 85.75 11 THR B CA 1
ATOM 1769 C C . THR B 1 11 ? 27.594 12.477 -5.43 1 85.75 11 THR B C 1
ATOM 1771 O O . THR B 1 11 ? 28.188 11.555 -5.984 1 85.75 11 THR B O 1
ATOM 1774 N N . LEU B 1 12 ? 26.359 12.461 -5.121 1 89 12 LEU B N 1
ATOM 1775 C CA . LEU B 1 12 ? 25.562 11.258 -5.363 1 89 12 LEU B CA 1
ATOM 1776 C C . LEU B 1 12 ? 24.781 11.375 -6.668 1 89 12 LEU B C 1
ATOM 1778 O O . LEU B 1 12 ? 24.453 12.484 -7.098 1 89 12 LEU B O 1
ATOM 1782 N N . PRO B 1 13 ? 24.531 10.266 -7.281 1 89.44 13 PRO B N 1
ATOM 1783 C CA . PRO B 1 13 ? 23.609 10.336 -8.43 1 89.44 13 PRO B CA 1
ATOM 1784 C C . PRO B 1 13 ? 22.266 10.953 -8.07 1 89.44 13 PRO B C 1
ATOM 1786 O O . PRO B 1 13 ? 21.812 10.82 -6.93 1 89.44 13 PRO B O 1
ATOM 1789 N N . PRO B 1 14 ? 21.734 11.672 -9.047 1 87.81 14 PRO B N 1
ATOM 1790 C CA . PRO B 1 14 ? 20.391 12.203 -8.758 1 87.81 14 PRO B CA 1
ATOM 1791 C C . PRO B 1 14 ? 19.359 11.094 -8.508 1 87.81 14 PRO B C 1
ATOM 1793 O O . PRO B 1 14 ? 19.484 10 -9.062 1 87.81 14 PRO B O 1
ATOM 1796 N N . PRO B 1 15 ? 18.438 11.414 -7.672 1 90.06 15 PRO B N 1
ATOM 1797 C CA . PRO B 1 15 ? 17.375 10.422 -7.457 1 90.06 15 PRO B CA 1
ATOM 1798 C C . PRO B 1 15 ? 16.609 10.086 -8.742 1 90.06 15 PRO B C 1
ATOM 1800 O O . PRO B 1 15 ? 16.438 10.953 -9.602 1 90.06 15 PRO B O 1
ATOM 1803 N N . ALA B 1 16 ? 16.141 8.844 -8.789 1 87.94 16 ALA B N 1
ATOM 1804 C CA . ALA B 1 16 ? 15.367 8.422 -9.961 1 87.94 16 ALA B CA 1
ATOM 1805 C C . ALA B 1 16 ? 13.961 9.008 -9.93 1 87.94 16 ALA B C 1
ATOM 1807 O O . ALA B 1 16 ? 13.391 9.211 -8.852 1 87.94 16 ALA B O 1
ATOM 1808 N N . ALA B 1 17 ? 13.453 9.273 -11.148 1 90 17 ALA B N 1
ATOM 1809 C CA . ALA B 1 17 ? 12.055 9.656 -11.258 1 90 17 ALA B CA 1
ATOM 1810 C C . ALA B 1 17 ? 11.133 8.461 -11.023 1 90 17 ALA B C 1
ATOM 1812 O O . ALA B 1 17 ? 11.07 7.555 -11.859 1 90 17 ALA B O 1
ATOM 1813 N N . VAL B 1 18 ? 10.438 8.43 -9.891 1 95.69 18 VAL B N 1
ATOM 1814 C CA . VAL B 1 18 ? 9.461 7.379 -9.641 1 95.69 18 VAL B CA 1
ATOM 1815 C C . VAL B 1 18 ? 8.195 7.645 -10.461 1 95.69 18 VAL B C 1
ATOM 1817 O O . VAL B 1 18 ? 7.504 8.633 -10.242 1 95.69 18 VAL B O 1
ATOM 1820 N N . GLN B 1 19 ? 7.859 6.797 -11.328 1 96.56 19 GLN B N 1
ATOM 1821 C CA . GLN B 1 19 ? 6.859 7.07 -12.359 1 96.56 19 GLN B CA 1
ATOM 1822 C C . GLN B 1 19 ? 5.449 6.836 -11.828 1 96.56 19 GLN B C 1
ATOM 1824 O O . GLN B 1 19 ? 4.562 7.672 -12.016 1 96.56 19 GLN B O 1
ATOM 1829 N N . GLN B 1 20 ? 5.242 5.77 -11.266 1 98.38 20 GLN B N 1
ATOM 1830 C CA . GLN B 1 20 ? 3.928 5.305 -10.836 1 98.38 20 GLN B CA 1
ATOM 1831 C C . GLN B 1 20 ? 4.039 4.039 -9.992 1 98.38 20 GLN B C 1
ATOM 1833 O O . GLN B 1 20 ? 5.137 3.518 -9.789 1 98.38 20 GLN B O 1
ATOM 1838 N N . LEU B 1 21 ? 2.92 3.611 -9.414 1 98.5 21 LEU B N 1
ATOM 1839 C CA . LEU B 1 21 ? 2.814 2.299 -8.789 1 98.5 21 LEU B CA 1
ATOM 1840 C C . LEU B 1 21 ? 3.16 1.191 -9.781 1 98.5 21 LEU B C 1
ATOM 1842 O O . LEU B 1 21 ? 2.729 1.231 -10.938 1 98.5 21 LEU B O 1
ATOM 1846 N N . HIS B 1 22 ? 4.113 0.357 -9.422 1 98 22 HIS B N 1
ATOM 1847 C CA . HIS B 1 22 ? 4.191 -0.907 -10.148 1 98 22 HIS B CA 1
ATOM 1848 C C . HIS B 1 22 ? 3.178 -1.913 -9.609 1 98 22 HIS B C 1
ATOM 1850 O O . HIS B 1 22 ? 2.316 -2.387 -10.359 1 98 22 HIS B O 1
ATOM 1856 N N . HIS B 1 23 ? 3.312 -2.199 -8.305 1 98.44 23 HIS B N 1
ATOM 1857 C CA . HIS B 1 23 ? 2.295 -3.01 -7.641 1 98.44 23 HIS B CA 1
ATOM 1858 C C . HIS B 1 23 ? 2.34 -2.816 -6.129 1 98.44 23 HIS B C 1
ATOM 1860 O O . HIS B 1 23 ? 3.34 -2.338 -5.59 1 98.44 23 HIS B O 1
ATOM 1866 N N . TYR B 1 24 ? 1.235 -3.078 -5.492 1 98.56 24 TYR B N 1
ATOM 1867 C CA . TYR B 1 24 ? 1.119 -3.299 -4.055 1 98.56 24 TYR B CA 1
ATOM 1868 C C . TYR B 1 24 ? 0.913 -4.777 -3.744 1 98.56 24 TYR B C 1
ATOM 1870 O O . TYR B 1 24 ? 0.01 -5.414 -4.293 1 98.56 24 TYR B O 1
ATOM 1878 N N . ALA B 1 25 ? 1.772 -5.348 -2.861 1 98.75 25 ALA B N 1
ATOM 1879 C CA . ALA B 1 25 ? 1.696 -6.773 -2.553 1 98.75 25 ALA B CA 1
ATOM 1880 C C . ALA B 1 25 ? 1.391 -7 -1.075 1 98.75 25 ALA B C 1
ATOM 1882 O O . ALA B 1 25 ? 1.971 -6.344 -0.207 1 98.75 25 ALA B O 1
ATOM 1883 N N . TYR B 1 26 ? 0.521 -7.973 -0.832 1 98.69 26 TYR B N 1
ATOM 1884 C CA . TYR B 1 26 ? 0.068 -8.297 0.516 1 98.69 26 TYR B CA 1
ATOM 1885 C C . TYR B 1 26 ? -0.207 -9.789 0.658 1 98.69 26 TYR B C 1
ATOM 1887 O O . TYR B 1 26 ? -0.404 -10.484 -0.339 1 98.69 26 TYR B O 1
ATOM 1895 N N . ARG B 1 27 ? -0.189 -10.234 1.894 1 98.75 27 ARG B N 1
ATOM 1896 C CA . ARG B 1 27 ? -0.523 -11.625 2.189 1 98.75 27 ARG B CA 1
ATOM 1897 C C . ARG B 1 27 ? -2.018 -11.875 2.014 1 98.75 27 ARG B C 1
ATOM 1899 O O . ARG B 1 27 ? -2.842 -11.055 2.41 1 98.75 27 ARG B O 1
ATOM 1906 N N . ALA B 1 28 ? -2.35 -12.977 1.413 1 98.69 28 ALA B N 1
ATOM 1907 C CA . ALA B 1 28 ? -3.738 -13.414 1.297 1 98.69 28 ALA B CA 1
ATOM 1908 C C . ALA B 1 28 ? -3.953 -14.75 2.002 1 98.69 28 ALA B C 1
ATOM 1910 O O . ALA B 1 28 ? -3.104 -15.641 1.932 1 98.69 28 ALA B O 1
ATOM 1911 N N . ARG B 1 29 ? -5.098 -14.891 2.619 1 98.25 29 ARG B N 1
ATOM 1912 C CA . ARG B 1 29 ? -5.484 -16.156 3.221 1 98.25 29 ARG B CA 1
ATOM 1913 C C . ARG B 1 29 ? -5.785 -17.203 2.15 1 98.25 29 ARG B C 1
ATOM 1915 O O . ARG B 1 29 ? -5.371 -18.359 2.264 1 98.25 29 ARG B O 1
ATOM 1922 N N . ASP B 1 30 ? -6.539 -16.719 1.113 1 98.38 30 ASP B N 1
ATOM 1923 C CA . ASP B 1 30 ? -7.078 -17.625 0.093 1 98.38 30 ASP B CA 1
ATOM 1924 C C . ASP B 1 30 ? -7.125 -16.938 -1.271 1 98.38 30 ASP B C 1
ATOM 1926 O O . ASP B 1 30 ? -7.836 -15.938 -1.447 1 98.38 30 ASP B O 1
ATOM 1930 N N . ALA B 1 31 ? -6.41 -17.578 -2.23 1 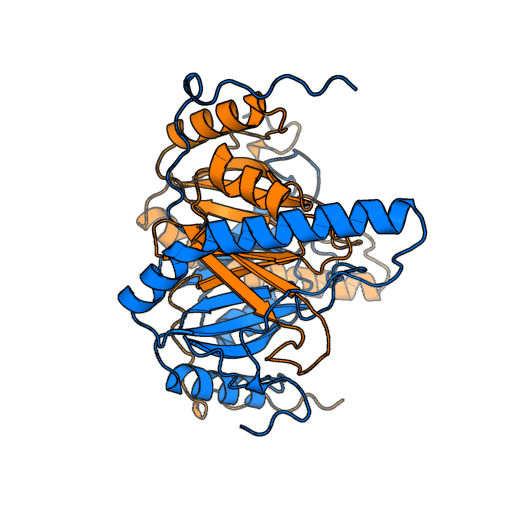98.5 31 ALA B N 1
ATOM 1931 C CA . ALA B 1 31 ? -6.266 -16.969 -3.547 1 98.5 31 ALA B CA 1
ATOM 1932 C C . ALA B 1 31 ? -7.613 -16.859 -4.254 1 98.5 31 ALA B C 1
ATOM 1934 O O . ALA B 1 31 ? -7.926 -15.82 -4.852 1 98.5 31 ALA B O 1
ATOM 1935 N N . GLU B 1 32 ? -8.375 -17.844 -4.227 1 98.5 32 GLU B N 1
ATOM 1936 C CA . GLU B 1 32 ? -9.648 -17.828 -4.938 1 98.5 32 GLU B CA 1
ATOM 1937 C C . GLU B 1 32 ? -10.625 -16.844 -4.285 1 98.5 32 GLU B C 1
ATOM 1939 O O . GLU B 1 32 ? -11.352 -16.141 -4.98 1 98.5 32 GLU B O 1
ATOM 1944 N N . GLU B 1 33 ? -10.75 -16.859 -2.932 1 98.31 33 GLU B N 1
ATOM 1945 C CA . GLU B 1 33 ? -11.555 -15.867 -2.232 1 98.31 33 GLU B CA 1
ATOM 1946 C C . GLU B 1 33 ? -11.141 -14.453 -2.627 1 98.31 33 GLU B C 1
ATOM 1948 O O . GLU B 1 33 ? -11.992 -13.594 -2.873 1 98.31 33 GLU B O 1
ATOM 1953 N N . THR B 1 34 ? -9.859 -14.234 -2.732 1 98.81 34 THR B N 1
ATOM 1954 C CA . THR B 1 34 ? -9.312 -12.938 -3.105 1 98.81 34 THR B CA 1
ATOM 1955 C C . THR B 1 34 ? -9.641 -12.609 -4.559 1 98.81 34 THR B C 1
ATOM 1957 O O . THR B 1 34 ? -10.031 -11.484 -4.875 1 98.81 34 THR B O 1
ATOM 1960 N N . ARG B 1 35 ? -9.477 -13.555 -5.395 1 98.62 35 ARG B N 1
ATOM 1961 C CA . ARG B 1 35 ? -9.82 -13.367 -6.797 1 98.62 35 ARG B CA 1
ATOM 1962 C C . ARG B 1 35 ? -11.289 -12.969 -6.957 1 98.62 35 ARG B C 1
ATOM 1964 O O . ARG B 1 35 ? -11.609 -12.031 -7.688 1 98.62 35 ARG B O 1
ATOM 1971 N N . HIS B 1 36 ? -12.156 -13.719 -6.305 1 97.38 36 HIS B N 1
ATOM 1972 C CA . HIS B 1 36 ? -13.578 -13.422 -6.363 1 97.38 36 HIS B CA 1
ATOM 1973 C C . HIS B 1 36 ? -13.859 -11.977 -5.977 1 97.38 36 HIS B C 1
ATOM 1975 O O . HIS B 1 36 ? -14.602 -11.273 -6.672 1 97.38 36 HIS B O 1
ATOM 1981 N N . PHE B 1 37 ? -13.266 -11.5 -4.969 1 98.25 37 PHE B N 1
ATOM 1982 C CA . PHE B 1 37 ? -13.477 -10.141 -4.484 1 98.25 37 PHE B CA 1
ATOM 1983 C C . PHE B 1 37 ? -12.977 -9.117 -5.496 1 98.25 37 PHE B C 1
ATOM 1985 O O . PHE B 1 37 ? -13.719 -8.227 -5.91 1 98.25 37 PHE B O 1
ATOM 1992 N N . TYR B 1 38 ? -11.758 -9.227 -5.965 1 98.56 38 TYR B N 1
ATOM 1993 C CA . TYR B 1 38 ? -11.109 -8.188 -6.762 1 98.56 38 TYR B CA 1
ATOM 1994 C C . TYR B 1 38 ? -11.578 -8.242 -8.211 1 98.56 38 TYR B C 1
ATOM 1996 O O . TYR B 1 38 ? -11.742 -7.203 -8.859 1 98.56 38 TYR B O 1
ATOM 2004 N N . GLU B 1 39 ? -11.773 -9.406 -8.672 1 97.12 39 GLU B N 1
ATOM 2005 C CA . GLU B 1 39 ? -12.133 -9.492 -10.078 1 97.12 39 GLU B CA 1
ATOM 2006 C C . GLU B 1 39 ? -13.648 -9.453 -10.266 1 97.12 39 GLU B C 1
ATOM 2008 O O . GLU B 1 39 ? -14.172 -8.602 -10.992 1 97.12 39 GLU B O 1
ATOM 2013 N N . ASP B 1 40 ? -14.375 -10.289 -9.578 1 95.06 40 ASP B N 1
ATOM 2014 C CA . ASP B 1 40 ? -15.812 -10.391 -9.812 1 95.06 40 ASP B CA 1
ATOM 2015 C C . ASP B 1 40 ? -16.562 -9.195 -9.211 1 95.06 40 ASP B C 1
ATOM 2017 O O . ASP B 1 40 ? -17.5 -8.68 -9.812 1 95.06 40 ASP B O 1
ATOM 2021 N N . ILE B 1 41 ? -16.172 -8.773 -8.055 1 95.19 41 ILE B N 1
ATOM 2022 C CA . ILE B 1 41 ? -16.906 -7.715 -7.383 1 95.19 41 ILE B CA 1
ATOM 2023 C C . ILE B 1 41 ? -16.359 -6.355 -7.793 1 95.19 41 ILE B C 1
ATOM 2025 O O . ILE B 1 41 ? -17.109 -5.484 -8.25 1 95.19 41 ILE B O 1
ATOM 2029 N N . LEU B 1 42 ? -15.031 -6.152 -7.781 1 96.56 42 LEU B N 1
ATOM 2030 C CA . LEU B 1 42 ? -14.469 -4.828 -8.031 1 96.56 42 LEU B CA 1
ATOM 2031 C C . LEU B 1 42 ? -14.164 -4.637 -9.508 1 96.56 42 LEU B C 1
ATOM 2033 O O . LEU B 1 42 ? -13.938 -3.51 -9.961 1 96.56 42 LEU B O 1
ATOM 2037 N N . GLY B 1 43 ? -14.039 -5.68 -10.219 1 95 43 GLY B N 1
ATOM 2038 C CA . GLY B 1 43 ? -13.883 -5.57 -11.656 1 95 43 GLY B CA 1
ATOM 2039 C C . GLY B 1 43 ? -12.438 -5.492 -12.102 1 95 43 GLY B C 1
ATOM 2040 O O . GLY B 1 43 ? -12.156 -5.141 -13.25 1 95 43 GLY B O 1
ATOM 2041 N N . LEU B 1 44 ? -11.469 -5.754 -11.266 1 97.69 44 LEU B N 1
ATOM 2042 C CA . LEU B 1 44 ? -10.062 -5.777 -11.641 1 97.69 44 LEU B CA 1
ATOM 2043 C C . LEU B 1 44 ? -9.664 -7.145 -12.188 1 97.69 44 LEU B C 1
ATOM 2045 O O . LEU B 1 44 ? -9.734 -8.148 -11.469 1 97.69 44 LEU B O 1
ATOM 2049 N N . PRO B 1 45 ? -9.172 -7.246 -13.359 1 96.94 45 PRO B N 1
ATOM 2050 C CA . PRO B 1 45 ? -8.898 -8.562 -13.945 1 96.94 45 PRO B CA 1
ATOM 2051 C C . PRO B 1 45 ? -7.637 -9.211 -13.391 1 96.94 45 PRO B C 1
ATOM 2053 O O . PRO B 1 45 ? -6.629 -8.531 -13.18 1 96.94 45 PRO B O 1
ATOM 2056 N N . LEU B 1 46 ? -7.699 -10.508 -13.141 1 97.94 46 LEU B N 1
ATOM 2057 C CA . LEU B 1 46 ? -6.5 -11.305 -12.898 1 97.94 46 LEU B CA 1
ATOM 2058 C C . LEU B 1 46 ? -5.594 -11.305 -14.117 1 97.94 46 LEU B C 1
ATOM 2060 O O . LEU B 1 46 ? -6.035 -11.617 -15.227 1 97.94 46 LEU B O 1
ATOM 2064 N N . TYR B 1 47 ? -4.312 -10.992 -13.906 1 96.69 47 TYR B N 1
ATOM 2065 C CA . TYR B 1 47 ? -3.494 -10.695 -15.078 1 96.69 47 TYR B CA 1
ATOM 2066 C C . TYR B 1 47 ? -2.219 -11.531 -15.07 1 96.69 47 TYR B C 1
ATOM 2068 O O . TYR B 1 47 ? -1.693 -11.875 -16.125 1 96.69 47 TYR B O 1
ATOM 2076 N N . HIS B 1 48 ? -1.668 -11.805 -13.914 1 94.81 48 HIS B N 1
ATOM 2077 C CA . HIS B 1 48 ? -0.387 -12.492 -13.805 1 94.81 48 HIS B CA 1
ATOM 2078 C C . HIS B 1 48 ? -0.343 -13.375 -12.57 1 94.81 48 HIS B C 1
ATOM 2080 O O . HIS B 1 48 ? -1.041 -13.117 -11.586 1 94.81 48 HIS B O 1
ATOM 2086 N N . ILE B 1 49 ? 0.495 -14.43 -12.641 1 95.62 49 ILE B N 1
ATOM 2087 C CA . ILE B 1 49 ? 0.674 -15.344 -11.516 1 95.62 49 ILE B CA 1
ATOM 2088 C C . ILE B 1 49 ? 2.1 -15.883 -11.516 1 95.62 49 ILE B C 1
ATOM 2090 O O . ILE B 1 49 ? 2.65 -16.203 -12.57 1 95.62 49 ILE B O 1
ATOM 2094 N N . ILE B 1 50 ? 2.744 -15.945 -10.414 1 95.12 50 ILE B N 1
ATOM 2095 C CA . ILE B 1 50 ? 4.082 -16.5 -10.203 1 95.12 50 ILE B CA 1
ATOM 2096 C C . ILE B 1 50 ? 4.059 -17.5 -9.062 1 95.12 50 ILE B C 1
ATOM 2098 O O . ILE B 1 50 ? 3.516 -17.219 -7.988 1 95.12 50 ILE B O 1
ATOM 2102 N N . GLN B 1 51 ? 4.617 -18.609 -9.297 1 96.25 51 GLN B N 1
ATOM 2103 C CA . GLN B 1 51 ? 4.723 -19.641 -8.273 1 96.25 51 GLN B CA 1
ATOM 2104 C C . GLN B 1 51 ? 6.172 -20.078 -8.07 1 96.25 51 GLN B C 1
ATOM 2106 O O . GLN B 1 51 ? 6.895 -20.312 -9.047 1 96.25 51 GLN B O 1
ATOM 2111 N N . SER B 1 52 ? 6.578 -20.125 -6.812 1 95.25 52 SER B N 1
ATOM 2112 C CA . SER B 1 52 ? 7.949 -20.5 -6.488 1 95.25 52 SER B CA 1
ATOM 2113 C C . SER B 1 52 ? 8.055 -21 -5.055 1 95.25 52 SER B C 1
ATOM 2115 O O . SER B 1 52 ? 7.23 -20.656 -4.207 1 95.25 52 SER B O 1
ATOM 2117 N N . ASP B 1 53 ? 9.109 -21.781 -4.812 1 95.06 53 ASP B N 1
ATOM 2118 C CA . ASP B 1 53 ? 9.383 -22.266 -3.465 1 95.06 53 ASP B CA 1
ATOM 2119 C C . ASP B 1 53 ? 10.336 -21.328 -2.721 1 95.06 53 ASP B C 1
ATOM 2121 O O . ASP B 1 53 ? 10.422 -21.375 -1.492 1 95.06 53 ASP B O 1
ATOM 2125 N N . TYR B 1 54 ? 11.078 -20.547 -3.514 1 94.31 54 TYR B N 1
ATOM 2126 C CA . TYR B 1 54 ? 12.109 -19.703 -2.93 1 94.31 54 TYR B CA 1
ATOM 2127 C C . TYR B 1 54 ? 11.867 -18.234 -3.287 1 94.31 54 TYR B C 1
ATOM 2129 O O . TYR B 1 54 ? 11.477 -17.922 -4.414 1 94.31 54 TYR B O 1
ATOM 2137 N N . VAL B 1 55 ? 12.141 -17.391 -2.34 1 95.06 55 VAL B N 1
ATOM 2138 C CA . VAL B 1 55 ? 11.977 -15.953 -2.514 1 95.06 55 VAL B CA 1
ATOM 2139 C C . VAL B 1 55 ? 13.195 -15.375 -3.23 1 95.06 55 VAL B C 1
ATOM 2141 O O . VAL B 1 55 ? 14.312 -15.43 -2.707 1 95.06 55 VAL B O 1
ATOM 2144 N N . PRO B 1 56 ? 13.016 -14.781 -4.348 1 93.12 56 PRO B N 1
ATOM 2145 C CA . PRO B 1 56 ? 14.172 -14.328 -5.133 1 93.12 56 PRO B CA 1
ATOM 2146 C C . PRO B 1 56 ? 14.992 -13.266 -4.414 1 93.12 56 PRO B C 1
ATOM 2148 O O . PRO B 1 56 ? 16.219 -13.289 -4.477 1 93.12 56 PRO B O 1
ATOM 2151 N N . SER B 1 57 ? 14.414 -12.367 -3.771 1 92.69 57 SER B N 1
ATOM 2152 C CA . SER B 1 57 ? 15.125 -11.242 -3.172 1 92.69 57 SER B CA 1
ATOM 2153 C C . SER B 1 57 ? 15.953 -11.688 -1.973 1 92.69 57 SER B C 1
ATOM 2155 O O . SER B 1 57 ? 17.094 -11.258 -1.812 1 92.69 57 SER B O 1
ATOM 2157 N N . THR B 1 58 ? 15.406 -12.648 -1.142 1 93.94 58 THR B N 1
ATOM 2158 C CA . THR B 1 58 ? 16.047 -12.984 0.123 1 93.94 58 THR B CA 1
ATOM 2159 C C . THR B 1 58 ? 16.719 -14.359 0.043 1 93.94 58 THR B C 1
ATOM 2161 O O . THR B 1 58 ? 17.547 -14.703 0.88 1 93.94 58 THR B O 1
ATOM 2164 N N . GLY B 1 59 ? 16.234 -15.172 -0.872 1 92.38 59 GLY B N 1
ATOM 2165 C CA . GLY B 1 59 ? 16.734 -16.531 -0.982 1 92.38 59 GLY B CA 1
ATOM 2166 C C . GLY B 1 59 ? 16.062 -17.484 -0.01 1 92.38 59 GLY B C 1
ATOM 2167 O O . GLY B 1 59 ? 16.359 -18.688 -0.019 1 92.38 59 GLY B O 1
ATOM 2168 N N . GLU B 1 60 ? 15.172 -17.078 0.78 1 94.19 60 GLU B N 1
ATOM 2169 C CA . GLU B 1 60 ? 14.531 -17.891 1.805 1 94.19 60 GLU B CA 1
ATOM 2170 C C . GLU B 1 60 ? 13.586 -18.922 1.183 1 94.19 60 GLU B C 1
ATOM 2172 O O . GLU B 1 60 ? 12.906 -18.625 0.196 1 94.19 60 GLU B O 1
ATOM 2177 N N . TYR B 1 61 ? 13.594 -20.141 1.78 1 94.88 61 TYR B N 1
ATOM 2178 C CA . TYR B 1 61 ? 12.586 -21.125 1.403 1 94.88 61 TYR B CA 1
ATOM 2179 C C . TYR B 1 61 ? 11.219 -20.766 1.979 1 94.88 61 TYR B C 1
ATOM 2181 O O . TYR B 1 61 ? 11.031 -20.781 3.197 1 94.88 61 TYR B O 1
ATOM 2189 N N . CYS B 1 62 ? 10.312 -20.422 1.051 1 95.75 62 CYS B N 1
ATOM 2190 C CA . CYS B 1 62 ? 8.93 -20.094 1.391 1 95.75 62 CYS B CA 1
ATOM 2191 C C . CYS B 1 62 ? 8.031 -20.234 0.172 1 95.75 62 CYS B C 1
ATOM 2193 O O . CYS B 1 62 ? 7.809 -19.25 -0.548 1 95.75 62 CYS B O 1
ATOM 2195 N N . PRO B 1 63 ? 7.512 -21.422 -0.019 1 95.88 63 PRO B N 1
ATOM 2196 C CA . PRO B 1 63 ? 6.641 -21.609 -1.183 1 95.88 63 PRO B CA 1
ATOM 2197 C C . PRO B 1 63 ? 5.48 -20.625 -1.224 1 95.88 63 PRO B C 1
ATOM 2199 O O . PRO B 1 63 ? 4.887 -20.328 -0.187 1 95.88 63 PRO B O 1
ATOM 2202 N N . TYR B 1 64 ? 5.227 -20.109 -2.461 1 97 64 TYR B N 1
ATOM 2203 C CA . TYR B 1 64 ? 4.168 -19.109 -2.564 1 97 64 TYR B CA 1
ATOM 2204 C C . TYR B 1 64 ? 3.541 -19.125 -3.953 1 97 64 TYR B C 1
ATOM 2206 O O . TYR B 1 64 ? 4.16 -19.578 -4.918 1 97 64 TYR B O 1
ATOM 2214 N N . THR B 1 65 ? 2.311 -18.781 -4.016 1 97.69 65 THR B N 1
ATOM 2215 C CA . THR B 1 65 ? 1.619 -18.344 -5.227 1 97.69 65 THR B CA 1
ATOM 2216 C C . THR B 1 65 ? 1.377 -16.844 -5.199 1 97.69 65 THR B C 1
ATOM 2218 O O . THR B 1 65 ? 0.642 -16.328 -4.348 1 97.69 65 THR B O 1
ATOM 2221 N N . HIS B 1 66 ? 2.061 -16.109 -6.105 1 97.88 66 HIS B N 1
ATOM 2222 C CA . HIS B 1 66 ? 1.926 -14.672 -6.273 1 97.88 66 HIS B CA 1
ATOM 2223 C C . HIS B 1 66 ? 1.014 -14.336 -7.449 1 97.88 66 HIS B C 1
ATOM 2225 O O . HIS B 1 66 ? 1.221 -14.828 -8.562 1 97.88 66 HIS B O 1
ATOM 2231 N N . PHE B 1 67 ? -0.058 -13.547 -7.184 1 98.19 67 PHE B N 1
ATOM 2232 C CA . PHE B 1 67 ? -1.015 -13.289 -8.25 1 98.19 67 PHE B CA 1
ATOM 2233 C C . PHE B 1 67 ? -1.409 -11.812 -8.273 1 98.19 67 PHE B C 1
ATOM 2235 O O . PHE B 1 67 ? -1.425 -11.156 -7.234 1 98.19 67 PHE B O 1
ATOM 2242 N N . PHE B 1 68 ? -1.721 -11.297 -9.492 1 98.31 68 PHE B N 1
ATOM 2243 C CA . PHE B 1 68 ? -1.787 -9.867 -9.75 1 98.31 68 PHE B CA 1
ATOM 2244 C C . PHE B 1 68 ? -3.107 -9.492 -10.414 1 98.31 68 PHE B C 1
ATOM 2246 O O . PHE B 1 68 ? -3.543 -10.164 -11.359 1 98.31 68 PHE B O 1
ATOM 2253 N N . PHE B 1 69 ? -3.725 -8.422 -9.922 1 98.44 69 PHE B N 1
ATOM 2254 C CA . PHE B 1 69 ? -4.875 -7.797 -10.562 1 98.44 69 PHE B CA 1
ATOM 2255 C C . PHE B 1 69 ? -4.488 -6.461 -11.18 1 98.44 69 PHE B C 1
ATOM 2257 O O . PHE B 1 69 ? -3.812 -5.648 -10.547 1 98.44 69 PHE B O 1
ATOM 2264 N N . ARG B 1 70 ? -4.945 -6.199 -12.359 1 97.5 70 ARG B N 1
ATOM 2265 C CA . ARG B 1 70 ? -4.445 -5.07 -13.133 1 97.5 70 ARG B CA 1
ATOM 2266 C C . ARG B 1 70 ? -5.402 -3.883 -13.047 1 97.5 70 ARG B C 1
ATOM 2268 O O . ARG B 1 70 ? -6.617 -4.051 -13.156 1 97.5 70 ARG B O 1
ATOM 2275 N N . LEU B 1 71 ? -4.848 -2.684 -12.812 1 98.06 71 LEU B N 1
ATOM 2276 C CA . LEU B 1 71 ? -5.582 -1.428 -12.93 1 98.06 71 LEU B CA 1
ATOM 2277 C C . LEU B 1 71 ? -5.535 -0.901 -14.359 1 98.06 71 LEU B C 1
ATOM 2279 O O . LEU B 1 71 ? -4.789 -1.421 -15.195 1 98.06 71 LEU B O 1
ATOM 2283 N N . ARG B 1 72 ? -6.242 0.177 -14.656 1 97.19 72 ARG B N 1
ATOM 2284 C CA . ARG B 1 72 ? -6.352 0.687 -16.016 1 97.19 72 ARG B CA 1
ATOM 2285 C C . ARG B 1 72 ? -5.027 1.279 -16.5 1 97.19 72 ARG B C 1
ATOM 2287 O O . ARG B 1 72 ? -4.715 1.24 -17.688 1 97.19 72 ARG B O 1
ATOM 2294 N N . ASP B 1 73 ? -4.215 1.786 -15.578 1 97.06 73 ASP B N 1
ATOM 2295 C CA . ASP B 1 73 ? -2.965 2.42 -15.984 1 97.06 73 ASP B CA 1
ATOM 2296 C C . ASP B 1 73 ? -1.852 1.386 -16.156 1 97.06 73 ASP B C 1
ATOM 2298 O O . ASP B 1 73 ? -0.7 1.74 -16.406 1 97.06 73 ASP B O 1
ATOM 2302 N N . GLY B 1 74 ? -2.135 0.145 -15.875 1 95.19 74 GLY B N 1
ATOM 2303 C CA . GLY B 1 74 ? -1.16 -0.921 -16.047 1 95.19 74 GLY B CA 1
ATOM 2304 C C . GLY B 1 74 ? -0.512 -1.36 -14.75 1 95.19 74 GLY B C 1
ATOM 2305 O O . GLY B 1 74 ? 0.203 -2.363 -14.719 1 95.19 74 GLY B O 1
ATOM 2306 N N . SER B 1 75 ? -0.668 -0.612 -13.695 1 97.38 75 SER B N 1
ATOM 2307 C CA . SER B 1 75 ? -0.172 -1.029 -12.391 1 97.38 75 SER B CA 1
ATOM 2308 C C . SER B 1 75 ? -1.008 -2.17 -11.82 1 97.38 75 SER B C 1
ATOM 2310 O O . SER B 1 75 ? -1.964 -2.623 -12.453 1 97.38 75 SER B O 1
ATOM 2312 N N . PHE B 1 76 ? -0.582 -2.658 -10.57 1 97.88 76 PHE B N 1
ATOM 2313 C CA . PHE B 1 76 ? -1.232 -3.859 -10.055 1 97.88 76 PHE B CA 1
ATOM 2314 C C . PHE B 1 76 ? -1.479 -3.746 -8.562 1 97.88 76 PHE B C 1
ATOM 2316 O O . PHE B 1 76 ? -0.741 -3.057 -7.852 1 97.88 76 PHE B O 1
ATOM 2323 N N . ILE B 1 77 ? -2.521 -4.371 -8.102 1 98.75 77 ILE B N 1
ATOM 2324 C CA . ILE B 1 77 ? -2.58 -4.887 -6.742 1 98.75 77 ILE B CA 1
ATOM 2325 C C . ILE B 1 77 ? -2.336 -6.395 -6.746 1 98.75 77 ILE B C 1
ATOM 2327 O O . ILE B 1 77 ? -2.877 -7.113 -7.59 1 98.75 77 ILE B O 1
ATOM 2331 N N . ALA B 1 78 ? -1.472 -6.848 -5.848 1 98.81 78 ALA B N 1
ATOM 2332 C CA . ALA B 1 78 ? -1.004 -8.227 -5.895 1 98.81 78 ALA B CA 1
ATOM 2333 C C . ALA B 1 78 ? -1.065 -8.875 -4.516 1 98.81 78 ALA B C 1
ATOM 2335 O O . ALA B 1 78 ? -1.231 -8.188 -3.506 1 98.81 78 ALA B O 1
ATOM 2336 N N . PHE B 1 79 ? -0.942 -10.219 -4.547 1 98.88 79 PHE B N 1
ATOM 2337 C CA . PHE B 1 79 ? -1.081 -10.969 -3.303 1 98.88 79 PHE B CA 1
ATOM 2338 C C . PHE B 1 79 ? -0.181 -12.203 -3.307 1 98.88 79 PHE B C 1
ATOM 2340 O O . PHE B 1 79 ? 0.15 -12.727 -4.371 1 98.88 79 PHE B O 1
ATOM 2347 N N . PHE B 1 80 ? 0.189 -12.594 -2.117 1 98.75 80 PHE B N 1
ATOM 2348 C CA . PHE B 1 80 ? 0.874 -13.859 -1.884 1 98.75 80 PHE B CA 1
ATOM 2349 C C . PHE B 1 80 ? -0.013 -14.82 -1.096 1 98.75 80 PHE B C 1
ATOM 2351 O O . PHE B 1 80 ? -0.384 -14.531 0.044 1 98.75 80 PHE B O 1
ATOM 2358 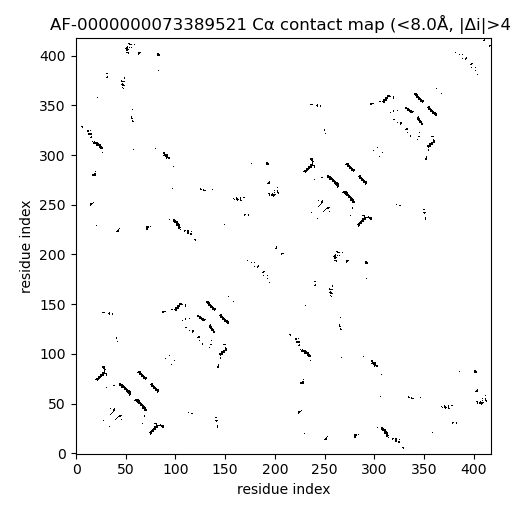N N . ASP B 1 81 ? -0.4 -15.922 -1.658 1 98.69 81 ASP B N 1
ATOM 2359 C CA . ASP B 1 81 ? -0.938 -17.062 -0.937 1 98.69 81 ASP B CA 1
ATOM 2360 C C . ASP B 1 81 ? 0.17 -18.047 -0.554 1 98.69 81 ASP B C 1
ATOM 2362 O O . ASP B 1 81 ? 0.783 -18.672 -1.424 1 98.69 81 ASP B O 1
ATOM 2366 N N . LEU B 1 82 ? 0.389 -18.203 0.755 1 98 82 LEU B N 1
ATOM 2367 C CA . LEU B 1 82 ? 1.524 -18.984 1.235 1 98 82 LEU B CA 1
ATOM 2368 C C . LEU B 1 82 ? 1.109 -20.422 1.53 1 98 82 LEU B C 1
ATOM 2370 O O . LEU B 1 82 ? 1.863 -21.172 2.152 1 98 82 LEU B O 1
ATOM 2374 N N . GLY B 1 83 ? -0.081 -20.75 1.256 1 96.88 83 GLY B N 1
ATOM 2375 C CA . GLY B 1 83 ? -0.544 -22.125 1.31 1 96.88 83 GLY B CA 1
ATOM 2376 C C . GLY B 1 83 ? -0.892 -22.578 2.713 1 96.88 83 GLY B C 1
ATOM 2377 O O . GLY B 1 83 ? -1.005 -23.781 2.971 1 96.88 83 GLY B O 1
ATOM 2378 N N . ASP B 1 84 ? -1.051 -21.703 3.693 1 96.12 84 ASP B N 1
ATOM 2379 C CA . ASP B 1 84 ? -1.253 -22.094 5.082 1 96.12 84 ASP B CA 1
ATOM 2380 C C . ASP B 1 84 ? -2.645 -21.703 5.57 1 96.12 84 ASP B C 1
ATOM 2382 O O . ASP B 1 84 ? -2.998 -21.953 6.727 1 96.12 84 ASP B O 1
ATOM 2386 N N . ASP B 1 85 ? -3.455 -21 4.723 1 96.44 85 ASP B N 1
ATOM 2387 C CA . ASP B 1 85 ? -4.828 -20.609 5.02 1 96.44 85 ASP B CA 1
ATOM 2388 C C . ASP B 1 85 ? -4.887 -19.641 6.195 1 96.44 85 ASP B C 1
ATOM 2390 O O . ASP B 1 85 ? -5.844 -19.641 6.973 1 96.44 85 ASP B O 1
ATOM 2394 N N . VAL B 1 86 ? -3.855 -18.812 6.34 1 97.31 86 VAL B N 1
ATOM 2395 C CA . VAL B 1 86 ? -3.803 -17.891 7.477 1 97.31 86 VAL B CA 1
ATOM 2396 C C . VAL B 1 86 ? -4.09 -16.469 7.004 1 97.31 86 VAL B C 1
ATOM 2398 O O . VAL B 1 86 ? -3.439 -15.969 6.086 1 97.31 86 VAL B O 1
ATOM 2401 N N . LYS B 1 87 ? -5.078 -15.867 7.59 1 98.19 87 LYS B N 1
ATOM 2402 C CA . LYS B 1 87 ? -5.359 -14.453 7.359 1 98.19 87 LYS B CA 1
ATOM 2403 C C . LYS B 1 87 ? -4.32 -13.57 8.047 1 98.19 87 LYS B C 1
ATOM 2405 O O . LYS B 1 87 ? -3.988 -13.789 9.219 1 98.19 87 LYS B O 1
ATOM 2410 N N . PRO B 1 88 ? -3.787 -12.602 7.336 1 98.5 88 PRO B N 1
ATOM 2411 C CA . PRO B 1 88 ? -2.832 -11.711 8.008 1 98.5 88 PRO B CA 1
ATOM 2412 C C . PRO B 1 88 ? -3.477 -10.883 9.109 1 98.5 88 PRO B C 1
ATOM 2414 O O . PRO B 1 88 ? -4.602 -10.406 8.953 1 98.5 88 PRO B O 1
ATOM 2417 N N . ASP B 1 89 ? -2.77 -10.742 10.227 1 98.31 89 ASP B N 1
ATOM 2418 C CA . ASP B 1 89 ? -3.154 -9.797 11.273 1 98.31 89 ASP B CA 1
ATOM 2419 C C . ASP B 1 89 ? -2.689 -8.383 10.938 1 98.31 89 ASP B C 1
ATOM 2421 O O . ASP B 1 89 ? -1.61 -8.203 10.367 1 98.31 89 ASP B O 1
ATOM 2425 N N . PRO B 1 90 ? -3.521 -7.445 11.266 1 97.69 90 PRO B N 1
ATOM 2426 C CA . PRO B 1 90 ? -3.053 -6.07 11.078 1 97.69 90 PRO B CA 1
ATOM 2427 C C . PRO B 1 90 ? -1.931 -5.691 12.039 1 97.69 90 PRO B C 1
ATOM 2429 O O . PRO B 1 90 ? -1.608 -6.461 12.953 1 97.69 90 PRO B O 1
ATOM 2432 N N . SER B 1 91 ? -1.271 -4.5 11.773 1 98.25 91 SER B N 1
ATOM 2433 C CA . SER B 1 91 ? -0.355 -3.922 12.75 1 98.25 91 SER B CA 1
ATOM 2434 C C . SER B 1 91 ? -1.022 -3.775 14.117 1 98.25 91 SER B C 1
ATOM 2436 O O . SER B 1 91 ? -2.062 -3.123 14.234 1 98.25 91 SER B O 1
ATOM 2438 N N . PRO B 1 92 ? -0.419 -4.355 15.172 1 98.06 92 PRO B N 1
ATOM 2439 C CA . PRO B 1 92 ? -1.115 -4.371 16.469 1 98.06 92 PRO B CA 1
ATOM 2440 C C . PRO B 1 92 ? -1.155 -3 17.125 1 98.06 92 PRO B C 1
ATOM 2442 O O . PRO B 1 92 ? -1.946 -2.779 18.047 1 98.06 92 PRO B O 1
ATOM 2445 N N . ASN B 1 93 ? -0.359 -2.07 16.703 1 98.12 93 ASN B N 1
ATOM 2446 C CA . ASN B 1 93 ? -0.304 -0.776 17.375 1 98.12 93 ASN B CA 1
ATOM 2447 C C . ASN B 1 93 ? -0.673 0.362 16.422 1 98.12 93 ASN B C 1
ATOM 2449 O O . ASN B 1 93 ? -0.239 1.5 16.625 1 98.12 93 ASN B O 1
ATOM 2453 N N . THR B 1 94 ? -1.377 0.06 15.391 1 98.31 94 THR B N 1
ATOM 2454 C CA . THR B 1 94 ? -1.873 1.038 14.43 1 98.31 94 THR B CA 1
ATOM 2455 C C . THR B 1 94 ? -3.396 1.002 14.359 1 98.31 94 THR B C 1
ATOM 2457 O O . THR B 1 94 ? -3.99 -0.058 14.141 1 98.31 94 THR B O 1
ATOM 2460 N N . PRO B 1 95 ? -4.059 2.18 14.562 1 97.81 95 PRO B N 1
ATOM 2461 C CA . PRO B 1 95 ? -5.512 2.172 14.406 1 97.81 95 PRO B CA 1
ATOM 2462 C C . PRO B 1 95 ? -5.953 1.639 13.039 1 97.81 95 PRO B C 1
ATOM 2464 O O . PRO B 1 95 ? -5.309 1.918 12.031 1 97.81 95 PRO B O 1
ATOM 2467 N N . ALA B 1 96 ? -7.043 1.001 12.953 1 97 96 ALA B N 1
ATOM 2468 C CA . ALA B 1 96 ? -7.496 0.251 11.781 1 97 96 ALA B CA 1
ATOM 2469 C C . ALA B 1 96 ? -7.773 1.183 10.609 1 97 96 ALA B C 1
ATOM 2471 O O . ALA B 1 96 ? -7.773 0.75 9.453 1 97 96 ALA B O 1
ATOM 2472 N N . TRP B 1 97 ? -8.023 2.477 10.875 1 97.44 97 TRP B N 1
ATOM 2473 C CA . TRP B 1 97 ? -8.391 3.408 9.82 1 97.44 97 TRP B CA 1
ATOM 2474 C C . TRP B 1 97 ? -7.152 3.967 9.125 1 97.44 97 TRP B C 1
ATOM 2476 O O . TRP B 1 97 ? -7.254 4.594 8.07 1 97.44 97 TRP B O 1
ATOM 2486 N N . VAL B 1 98 ? -6 3.736 9.633 1 98.44 98 VAL B N 1
ATOM 2487 C CA . VAL B 1 98 ? -4.797 4.453 9.211 1 98.44 98 VAL B CA 1
ATOM 2488 C C . VAL B 1 98 ? -4.258 3.838 7.922 1 98.44 98 VAL B C 1
ATOM 2490 O O . VAL B 1 98 ? -4.25 4.488 6.875 1 98.44 98 VAL B O 1
ATOM 2493 N N . ASN B 1 99 ? -3.799 2.564 8.039 1 98.62 99 ASN B N 1
ATOM 2494 C CA . ASN B 1 99 ? -3.197 1.935 6.871 1 98.62 99 ASN B CA 1
ATOM 2495 C C . ASN B 1 99 ? -4.246 1.589 5.82 1 98.62 99 ASN B C 1
ATOM 2497 O O . ASN B 1 99 ? -5.242 0.931 6.121 1 98.62 99 ASN B O 1
ATOM 2501 N N . HIS B 1 100 ? -4.062 2.125 4.574 1 98.75 100 HIS B N 1
ATOM 2502 C CA . HIS B 1 100 ? -5.008 1.799 3.51 1 98.75 100 HIS B CA 1
ATOM 2503 C C . HIS B 1 100 ? -4.414 2.096 2.137 1 98.75 100 HIS B C 1
ATOM 2505 O O . HIS B 1 100 ? -3.408 2.803 2.031 1 98.75 100 HIS B O 1
ATOM 2511 N N . ILE B 1 101 ? -4.973 1.519 1.166 1 98.69 101 ILE B N 1
ATOM 2512 C CA . ILE B 1 101 ? -4.637 1.833 -0.219 1 98.69 101 ILE B CA 1
ATOM 2513 C C . ILE B 1 101 ? -5.863 2.402 -0.928 1 98.69 101 ILE B C 1
ATOM 2515 O O . ILE B 1 101 ? -6.973 1.874 -0.788 1 98.69 101 ILE B O 1
ATOM 2519 N N . ALA B 1 102 ? -5.648 3.504 -1.572 1 98.69 102 ALA B N 1
ATOM 2520 C CA . ALA B 1 102 ? -6.711 4.23 -2.264 1 98.69 102 ALA B CA 1
ATOM 2521 C C . ALA B 1 102 ? -6.508 4.188 -3.775 1 98.69 102 ALA B C 1
ATOM 2523 O O . ALA B 1 102 ? -5.402 4.434 -4.266 1 98.69 102 ALA B O 1
ATOM 2524 N N . PHE B 1 103 ? -7.566 3.918 -4.469 1 98.62 103 PHE B N 1
ATOM 2525 C CA . PHE B 1 103 ? -7.535 3.92 -5.926 1 98.62 103 PHE B CA 1
ATOM 2526 C C . PHE B 1 103 ? -8.469 4.988 -6.484 1 98.62 103 PHE B C 1
ATOM 2528 O O . PHE B 1 103 ? -9.523 5.262 -5.906 1 98.62 103 PHE B O 1
ATOM 2535 N N . ARG B 1 104 ? -8.078 5.477 -7.582 1 98 104 ARG B N 1
ATOM 2536 C CA . ARG B 1 104 ? -8.836 6.555 -8.203 1 98 104 ARG B CA 1
ATOM 2537 C C . ARG B 1 104 ? -9.906 6.004 -9.141 1 98 104 ARG B C 1
ATOM 2539 O O . ARG B 1 104 ? -9.641 5.109 -9.945 1 98 104 ARG B O 1
ATOM 2546 N N . VAL B 1 105 ? -11.102 6.523 -8.977 1 97.81 105 VAL B N 1
ATOM 2547 C CA . VAL B 1 105 ? -12.156 6.395 -9.977 1 97.81 105 VAL B CA 1
ATOM 2548 C C . VAL B 1 105 ? -12.516 7.773 -10.523 1 97.81 105 VAL B C 1
ATOM 2550 O O . VAL B 1 105 ? -12.039 8.797 -10.023 1 97.81 105 VAL B O 1
ATOM 2553 N N . ASP B 1 106 ? -13.352 7.828 -11.516 1 95.56 106 ASP B N 1
ATOM 2554 C CA . ASP B 1 106 ? -13.461 9.078 -12.258 1 95.56 106 ASP B CA 1
ATOM 2555 C C . ASP B 1 106 ? -14.602 9.938 -11.711 1 95.56 106 ASP B C 1
ATOM 2557 O O . ASP B 1 106 ? -14.547 11.172 -11.789 1 95.56 106 ASP B O 1
ATOM 2561 N N . THR B 1 107 ? -15.719 9.289 -11.211 1 96 107 THR B N 1
ATOM 2562 C CA . THR B 1 107 ? -16.875 10.094 -10.859 1 96 107 THR B CA 1
ATOM 2563 C C . THR B 1 107 ? -17.453 9.656 -9.523 1 96 107 THR B C 1
ATOM 2565 O O . THR B 1 107 ? -17.25 8.516 -9.086 1 96 107 THR B O 1
ATOM 2568 N N . VAL B 1 108 ? -18.203 10.547 -8.938 1 96.62 108 VAL B N 1
ATOM 2569 C CA . VAL B 1 108 ? -18.906 10.234 -7.699 1 96.62 108 VAL B CA 1
ATOM 2570 C C . VAL B 1 108 ? -19.969 9.172 -7.965 1 96.62 108 VAL B C 1
ATOM 2572 O O . VAL B 1 108 ? -20.219 8.312 -7.121 1 96.62 108 VAL B O 1
ATOM 2575 N N . GLU B 1 109 ? -20.547 9.164 -9.109 1 96.5 109 GLU B N 1
ATOM 2576 C CA . GLU B 1 109 ? -21.5 8.133 -9.477 1 96.5 109 GLU B CA 1
ATOM 2577 C C . GLU B 1 109 ? -20.875 6.742 -9.438 1 96.5 109 GLU B C 1
ATOM 2579 O O . GLU B 1 109 ? -21.516 5.777 -9.016 1 96.5 109 GLU B O 1
ATOM 2584 N N . GLU B 1 110 ? -19.656 6.652 -9.875 1 96.88 110 GLU B N 1
ATOM 2585 C CA . GLU B 1 110 ? -18.938 5.383 -9.82 1 96.88 110 GLU B CA 1
ATOM 2586 C C . GLU B 1 110 ? -18.75 4.918 -8.375 1 96.88 110 GLU B C 1
ATOM 2588 O O . GLU B 1 110 ? -18.781 3.717 -8.094 1 96.88 110 GLU B O 1
ATOM 2593 N N . LEU B 1 111 ? -18.531 5.867 -7.473 1 97.56 111 LEU B N 1
ATOM 2594 C CA . LEU B 1 111 ? -18.438 5.523 -6.055 1 97.56 111 LEU B CA 1
ATOM 2595 C C . LEU B 1 111 ? -19.75 4.934 -5.559 1 97.56 111 LEU B C 1
ATOM 2597 O O . LEU B 1 111 ? -19.766 3.889 -4.902 1 97.56 111 LEU B O 1
ATOM 2601 N N . GLU B 1 112 ? -20.828 5.602 -5.891 1 97.06 112 GLU B N 1
ATOM 2602 C CA . GLU B 1 112 ? -22.156 5.16 -5.457 1 97.06 112 GLU B CA 1
ATOM 2603 C C . GLU B 1 112 ? -22.484 3.783 -6.023 1 97.06 112 GLU B C 1
ATOM 2605 O O . GLU B 1 112 ? -23.016 2.924 -5.309 1 97.06 112 GLU B O 1
ATOM 2610 N N . ASN B 1 113 ? -22.172 3.633 -7.266 1 96.5 113 ASN B N 1
ATOM 2611 C CA . ASN B 1 113 ? -22.406 2.346 -7.91 1 96.5 113 ASN B CA 1
ATOM 2612 C C . ASN B 1 113 ? -21.594 1.23 -7.254 1 96.5 113 ASN B C 1
ATOM 2614 O O . ASN B 1 113 ? -22.125 0.136 -7.023 1 96.5 113 ASN B O 1
ATOM 2618 N N . THR B 1 114 ? -20.375 1.489 -7.027 1 97.06 114 THR B N 1
ATOM 2619 C CA . THR B 1 114 ? -19.516 0.491 -6.395 1 97.06 114 THR B CA 1
ATOM 2620 C C . THR B 1 114 ? -20 0.183 -4.98 1 97.06 114 THR B C 1
ATOM 2622 O O . THR B 1 114 ? -20 -0.974 -4.555 1 97.06 114 THR B O 1
ATOM 2625 N N . LYS B 1 115 ? -20.391 1.2 -4.273 1 97.25 115 LYS B N 1
ATOM 2626 C CA . LYS B 1 115 ? -20.953 1.007 -2.941 1 97.25 115 LYS B CA 1
ATOM 2627 C C . LYS B 1 115 ? -22.141 0.056 -2.982 1 97.25 115 LYS B C 1
ATOM 2629 O O . LYS B 1 115 ? -22.203 -0.906 -2.215 1 97.25 115 LYS B O 1
ATOM 2634 N N . ALA B 1 116 ? -23.016 0.311 -3.879 1 95.94 116 ALA B N 1
ATOM 2635 C CA . ALA B 1 116 ? -24.188 -0.534 -4.027 1 95.94 116 ALA B CA 1
ATOM 2636 C C . ALA B 1 116 ? -23.797 -1.975 -4.344 1 95.94 116 ALA B C 1
ATOM 2638 O O . ALA B 1 116 ? -24.359 -2.916 -3.787 1 95.94 116 ALA B O 1
ATOM 2639 N N . ARG B 1 117 ? -22.875 -2.119 -5.191 1 95.19 117 ARG B N 1
ATOM 2640 C CA . ARG B 1 117 ? -22.391 -3.443 -5.578 1 95.19 117 ARG B CA 1
ATOM 2641 C C . ARG B 1 117 ? -21.797 -4.18 -4.379 1 95.19 117 ARG B C 1
ATOM 2643 O O . ARG B 1 117 ? -22.109 -5.348 -4.145 1 95.19 117 ARG B O 1
ATOM 2650 N N . LEU B 1 118 ? -20.953 -3.5 -3.65 1 97.06 118 LEU B N 1
ATOM 2651 C CA . LEU B 1 118 ? -20.312 -4.09 -2.482 1 97.06 118 LEU B CA 1
ATOM 2652 C C . LEU B 1 118 ? -21.344 -4.488 -1.434 1 97.06 118 LEU B C 1
ATOM 2654 O O . LEU B 1 118 ? -21.312 -5.602 -0.91 1 97.06 118 LEU B O 1
ATOM 2658 N N . GLN B 1 119 ? -22.25 -3.629 -1.169 1 96.81 119 GLN B N 1
ATOM 2659 C CA . GLN B 1 119 ? -23.266 -3.895 -0.161 1 96.81 119 GLN B CA 1
ATOM 2660 C C . GLN B 1 119 ? -24.156 -5.062 -0.574 1 96.81 119 GLN B C 1
ATOM 2662 O O . GLN B 1 119 ? -24.609 -5.84 0.272 1 96.81 119 GLN B O 1
ATOM 2667 N N . ALA B 1 120 ? -24.438 -5.191 -1.84 1 95.31 120 ALA B N 1
ATOM 2668 C CA . ALA B 1 120 ? -25.234 -6.309 -2.352 1 95.31 120 ALA B CA 1
ATOM 2669 C C . ALA B 1 120 ? -24.531 -7.641 -2.074 1 95.31 120 ALA B C 1
ATOM 2671 O O . ALA B 1 120 ? -25.188 -8.688 -2.01 1 95.31 120 ALA B O 1
ATOM 2672 N N . HIS B 1 121 ? -23.281 -7.586 -1.898 1 95.31 121 HIS B N 1
ATOM 2673 C CA . HIS B 1 121 ? -22.5 -8.781 -1.598 1 95.31 121 HIS B CA 1
ATOM 2674 C C . HIS B 1 121 ? -22.266 -8.922 -0.098 1 95.31 121 HIS B C 1
ATOM 2676 O O . HIS B 1 121 ? -21.422 -9.727 0.33 1 95.31 121 HIS B O 1
ATOM 2682 N N . GLY B 1 122 ? -22.844 -8.039 0.671 1 95.69 122 GLY B N 1
ATOM 2683 C CA . GLY B 1 122 ? -22.766 -8.133 2.121 1 95.69 122 GLY B CA 1
ATOM 2684 C C . GLY B 1 122 ? -21.547 -7.453 2.703 1 95.69 122 GLY B C 1
ATOM 2685 O O . GLY B 1 122 ? -21.188 -7.688 3.861 1 95.69 122 GLY B O 1
ATOM 2686 N N . ILE B 1 123 ? -20.906 -6.652 1.946 1 96.88 123 ILE B N 1
ATOM 2687 C CA . ILE B 1 123 ? -19.703 -5.953 2.412 1 96.88 123 ILE B CA 1
ATOM 2688 C C . ILE B 1 123 ? -20.094 -4.602 2.998 1 96.88 123 ILE B C 1
ATOM 2690 O O . ILE B 1 123 ? -20.828 -3.828 2.367 1 96.88 123 ILE B O 1
ATOM 2694 N N . GLU B 1 124 ? -19.625 -4.34 4.199 1 97.75 124 GLU B N 1
ATOM 2695 C CA . GLU B 1 124 ? -19.859 -3.041 4.824 1 97.75 124 GLU B CA 1
ATOM 2696 C C . GLU B 1 124 ? -19.047 -1.949 4.141 1 97.75 124 GLU B C 1
ATOM 2698 O O . GLU B 1 124 ? -17.859 -2.146 3.844 1 97.75 124 GLU B O 1
ATOM 2703 N N . VAL B 1 125 ? -19.719 -0.834 3.895 1 98.31 125 VAL B N 1
ATOM 2704 C CA . VAL B 1 125 ? -19.062 0.281 3.219 1 98.31 125 VAL B CA 1
ATOM 2705 C C . VAL B 1 125 ? -19.312 1.572 3.998 1 98.31 125 VAL B C 1
ATOM 2707 O O . VAL B 1 125 ? -20.453 1.862 4.387 1 98.31 125 VAL B O 1
ATOM 2710 N N . LEU B 1 126 ? -18.266 2.322 4.246 1 98.06 126 LEU B N 1
ATOM 2711 C CA . LEU B 1 126 ? -18.359 3.666 4.801 1 98.06 126 LEU B CA 1
ATOM 2712 C C . LEU B 1 126 ? -18.344 4.715 3.693 1 98.06 126 LEU B C 1
ATOM 2714 O O . LEU B 1 126 ? -17.531 4.629 2.768 1 98.06 126 LEU B O 1
ATOM 2718 N N . GLY B 1 127 ? -19.125 5.73 3.883 1 94.19 127 GLY B N 1
ATOM 2719 C CA . GLY B 1 127 ? -19.188 6.816 2.918 1 94.19 127 GLY B CA 1
ATOM 2720 C C . GLY B 1 127 ? -20.516 6.898 2.186 1 94.19 127 GLY B C 1
ATOM 2721 O O . GLY B 1 127 ? -21.469 6.211 2.547 1 94.19 127 GLY B O 1
ATOM 2722 N N . VAL B 1 128 ? -20.672 7.809 1.381 1 96.12 128 VAL B N 1
ATOM 2723 C CA . VAL B 1 128 ? -19.641 8.609 0.725 1 96.12 128 VAL B CA 1
ATOM 2724 C C . VAL B 1 128 ? -19.188 9.734 1.654 1 96.12 128 VAL B C 1
ATOM 2726 O O . VAL B 1 128 ? -20 10.555 2.086 1 96.12 128 VAL B O 1
ATOM 2729 N N . THR B 1 129 ? -17.844 9.734 1.881 1 95.12 129 THR B N 1
ATOM 2730 C CA . THR B 1 129 ? -17.219 10.75 2.723 1 95.12 129 THR B CA 1
ATOM 2731 C C . THR B 1 129 ? -16.719 11.914 1.881 1 95.12 129 THR B C 1
ATOM 2733 O O . THR B 1 129 ? -16.125 11.711 0.813 1 95.12 129 THR B O 1
ATOM 2736 N N . ASP B 1 130 ? -16.922 13.102 2.354 1 93 130 ASP B N 1
ATOM 2737 C CA . ASP B 1 130 ? -16.469 14.305 1.673 1 93 130 ASP B CA 1
ATOM 2738 C C . ASP B 1 130 ? -15.156 14.805 2.279 1 93 130 ASP B C 1
ATOM 2740 O O . ASP B 1 130 ? -15.109 15.188 3.451 1 93 130 ASP B O 1
ATOM 2744 N N . HIS B 1 131 ? -14.078 14.781 1.441 1 90.06 131 HIS B N 1
ATOM 2745 C CA . HIS B 1 131 ? -12.781 15.289 1.858 1 90.06 131 HIS B CA 1
ATOM 2746 C C . HIS B 1 131 ? -12.492 16.641 1.231 1 90.06 131 HIS B C 1
ATOM 2748 O O . HIS B 1 131 ? -11.328 17.047 1.095 1 90.06 131 HIS B O 1
ATOM 2754 N N . HIS B 1 132 ? -13.469 17.375 0.769 1 87.38 132 HIS B N 1
ATOM 2755 C CA . HIS B 1 132 ? -13.422 18.672 0.094 1 87.38 132 HIS B CA 1
ATOM 2756 C C . HIS B 1 132 ? -12.859 18.531 -1.316 1 87.38 132 HIS B C 1
ATOM 2758 O O . HIS B 1 132 ? -13.586 18.688 -2.299 1 87.38 132 HIS B O 1
ATOM 2764 N N . ILE B 1 133 ? -11.672 18.047 -1.462 1 86.56 133 ILE B N 1
ATOM 2765 C CA . ILE B 1 133 ? -11.023 18.016 -2.771 1 86.56 133 ILE B CA 1
ATOM 2766 C C . ILE B 1 133 ? -11.32 16.688 -3.467 1 86.56 133 ILE B C 1
ATOM 2768 O O . ILE B 1 133 ? -11.102 16.547 -4.672 1 86.56 133 ILE B O 1
ATOM 2772 N N . PHE B 1 134 ? -11.812 15.773 -2.785 1 91.5 134 PHE B N 1
ATOM 2773 C CA . PHE B 1 134 ? -12.297 14.523 -3.355 1 91.5 134 PHE B CA 1
ATOM 2774 C C . PHE B 1 134 ? -13.344 13.883 -2.451 1 91.5 134 PHE B C 1
ATOM 2776 O O . PHE B 1 134 ? -13.516 14.305 -1.304 1 91.5 134 PHE B O 1
ATOM 2783 N N . LYS B 1 135 ? -14.094 12.945 -2.959 1 96.5 135 LYS B N 1
ATOM 2784 C CA . LYS B 1 135 ? -15.008 12.094 -2.203 1 96.5 135 LYS B CA 1
ATOM 2785 C C . LYS B 1 135 ? -14.586 10.633 -2.275 1 96.5 135 LYS B C 1
ATOM 2787 O O . LYS B 1 135 ? -13.961 10.203 -3.25 1 96.5 135 LYS B O 1
ATOM 2792 N N . SER B 1 136 ? -14.938 9.914 -1.221 1 97.75 136 SER B N 1
ATOM 2793 C CA . SER B 1 136 ? -14.453 8.539 -1.235 1 97.75 136 SER B CA 1
ATOM 2794 C C . SER B 1 136 ? -15.383 7.613 -0.456 1 97.75 136 SER B C 1
ATOM 2796 O O . SER B 1 136 ? -16.25 8.078 0.283 1 97.75 136 SER B O 1
ATOM 2798 N N . ILE B 1 137 ? -15.266 6.34 -0.707 1 98.44 137 ILE B N 1
ATOM 2799 C CA . ILE B 1 137 ? -15.836 5.273 0.11 1 98.44 137 ILE B CA 1
ATOM 2800 C C . ILE B 1 137 ? -14.719 4.371 0.633 1 98.44 137 ILE B C 1
ATOM 2802 O O . ILE B 1 137 ? -13.633 4.305 0.042 1 98.44 137 ILE B O 1
ATOM 2806 N N . TYR B 1 138 ? -15.039 3.738 1.765 1 98.75 138 TYR B N 1
ATOM 2807 C CA . TYR B 1 138 ? -14.078 2.848 2.404 1 98.75 138 TYR B CA 1
ATOM 2808 C C . TYR B 1 138 ? -14.695 1.479 2.67 1 98.75 138 TYR B C 1
ATOM 2810 O O . TYR B 1 138 ? -15.875 1.382 3.033 1 98.75 138 TYR B O 1
ATOM 2818 N N . PHE B 1 139 ? -13.922 0.469 2.559 1 98.62 139 PHE B N 1
ATOM 2819 C CA . PHE B 1 139 ? -14.312 -0.903 2.854 1 98.62 139 PHE B CA 1
ATOM 2820 C C . PHE B 1 139 ? -13.094 -1.793 3.033 1 98.62 139 PHE B C 1
ATOM 2822 O O . PHE B 1 139 ? -11.961 -1.344 2.85 1 98.62 139 PHE B O 1
ATOM 2829 N N . PHE B 1 140 ? -13.281 -2.998 3.473 1 98.62 140 PHE B N 1
ATOM 2830 C CA . PHE B 1 140 ? -12.195 -3.941 3.684 1 98.62 140 PHE B CA 1
ATOM 2831 C C . PHE B 1 140 ? -12.289 -5.109 2.713 1 98.62 140 PHE B C 1
ATOM 2833 O O . PHE B 1 140 ? -13.391 -5.57 2.395 1 98.62 140 PHE B O 1
ATOM 2840 N N . ASP B 1 141 ? -11.109 -5.551 2.256 1 98.56 141 ASP B N 1
ATOM 2841 C CA . ASP B 1 141 ? -11.102 -6.777 1.462 1 98.56 141 ASP B CA 1
ATOM 2842 C C . ASP B 1 141 ? -11.094 -8.008 2.359 1 98.56 141 ASP B C 1
ATOM 2844 O O . ASP B 1 141 ? -11.047 -7.895 3.586 1 98.56 141 ASP B O 1
ATOM 2848 N N . PRO B 1 142 ? -11.156 -9.227 1.842 1 98.38 142 PRO B N 1
ATOM 2849 C CA . PRO B 1 142 ? -11.242 -10.438 2.66 1 98.38 142 PRO B CA 1
ATOM 2850 C C . PRO B 1 142 ? -9.977 -10.68 3.477 1 98.38 142 PRO B C 1
ATOM 2852 O O . PRO B 1 142 ? -9.984 -11.492 4.406 1 98.38 142 PRO B O 1
ATOM 2855 N N . ASN B 1 143 ? -8.852 -10.031 3.123 1 98.69 143 ASN B N 1
ATOM 2856 C CA . ASN B 1 143 ? -7.574 -10.227 3.795 1 98.69 143 ASN B CA 1
ATOM 2857 C C . ASN B 1 143 ? -7.34 -9.18 4.879 1 98.69 143 ASN B C 1
ATOM 2859 O O . ASN B 1 143 ? -6.309 -9.203 5.555 1 98.69 143 ASN B O 1
ATOM 2863 N N . GLY B 1 144 ? -8.266 -8.258 5 1 97.94 144 GLY B N 1
ATOM 2864 C CA . GLY B 1 144 ? -8.18 -7.266 6.059 1 97.94 144 GLY B CA 1
ATOM 2865 C C . GLY B 1 144 ? -7.516 -5.977 5.613 1 97.94 144 GLY B C 1
ATOM 2866 O O . GLY B 1 144 ? -7.148 -5.141 6.441 1 97.94 144 GLY B O 1
ATOM 2867 N N . ILE B 1 145 ? -7.359 -5.812 4.375 1 98 145 ILE B N 1
ATOM 2868 C CA . ILE B 1 145 ? -6.82 -4.566 3.838 1 98 145 ILE B CA 1
ATOM 2869 C C . ILE B 1 145 ? -7.93 -3.521 3.744 1 98 145 ILE B C 1
ATOM 2871 O O . ILE B 1 145 ? -8.977 -3.775 3.145 1 98 145 ILE B O 1
ATOM 2875 N N . ARG B 1 146 ? -7.707 -2.35 4.324 1 98.69 146 ARG B N 1
ATOM 2876 C CA . ARG B 1 146 ? -8.633 -1.237 4.129 1 98.69 146 ARG B CA 1
ATOM 2877 C C . ARG B 1 146 ? -8.43 -0.595 2.76 1 98.69 146 ARG B C 1
ATOM 2879 O O . ARG B 1 146 ? -7.316 -0.188 2.416 1 98.69 146 ARG B O 1
ATOM 2886 N N . LEU B 1 147 ? -9.484 -0.541 2.018 1 98.75 147 LEU B N 1
ATOM 2887 C CA . LEU B 1 147 ? -9.477 0.048 0.683 1 98.75 147 LEU B CA 1
ATOM 2888 C C . LEU B 1 147 ? -10.273 1.348 0.657 1 98.75 147 LEU B C 1
ATOM 2890 O O . LEU B 1 147 ? -11.258 1.49 1.381 1 98.75 147 LEU B O 1
ATOM 2894 N N . GLU B 1 148 ? -9.773 2.209 -0.142 1 98.75 148 GLU B N 1
ATOM 2895 C CA . GLU B 1 148 ? -10.461 3.459 -0.453 1 98.75 148 GLU B CA 1
ATOM 2896 C C . GLU B 1 148 ? -10.617 3.643 -1.96 1 98.75 148 GLU B C 1
ATOM 2898 O O . GLU B 1 148 ? -9.68 3.391 -2.723 1 98.75 148 GLU B O 1
ATOM 2903 N N . LEU B 1 149 ? -11.805 3.912 -2.424 1 98.5 149 LEU B N 1
ATOM 2904 C CA . LEU B 1 149 ? -12.008 4.453 -3.762 1 98.5 149 LEU B CA 1
ATOM 2905 C C . LEU B 1 149 ? -12.281 5.953 -3.707 1 98.5 149 LEU B C 1
ATOM 2907 O O . LEU B 1 149 ? -13.133 6.406 -2.938 1 98.5 149 LEU B O 1
ATOM 2911 N N . ALA B 1 150 ? -11.539 6.664 -4.539 1 98.06 150 ALA B N 1
ATOM 2912 C CA . ALA B 1 150 ? -11.594 8.117 -4.457 1 98.06 150 ALA B CA 1
ATOM 2913 C C . ALA B 1 150 ? -11.922 8.734 -5.816 1 98.06 150 ALA B C 1
ATOM 2915 O O . ALA B 1 150 ? -11.344 8.352 -6.836 1 98.06 150 ALA B O 1
ATOM 2916 N N . ALA B 1 151 ? -12.836 9.633 -5.84 1 97 151 ALA B N 1
ATOM 2917 C CA . ALA B 1 151 ? -13.148 10.469 -6.996 1 97 151 ALA B CA 1
ATOM 2918 C C . ALA B 1 151 ? -12.703 11.906 -6.766 1 97 151 ALA B C 1
ATOM 2920 O O . ALA B 1 151 ? -13.242 12.602 -5.906 1 97 151 ALA B O 1
ATOM 2921 N N . GLN B 1 152 ? -11.742 12.266 -7.547 1 91.5 152 GLN B N 1
ATOM 2922 C CA . GLN B 1 152 ? -11.156 13.594 -7.383 1 91.5 152 GLN B CA 1
ATOM 2923 C C . GLN B 1 152 ? -12.117 14.68 -7.84 1 91.5 152 GLN B C 1
ATOM 2925 O O . GLN B 1 152 ? -12.719 14.578 -8.906 1 91.5 152 GLN B O 1
ATOM 2930 N N . LEU B 1 153 ? -12.25 15.734 -7.055 1 87.94 153 LEU B N 1
ATOM 2931 C CA . LEU B 1 153 ? -13.117 16.859 -7.371 1 87.94 153 LEU B CA 1
ATOM 2932 C C . LEU B 1 153 ? -12.297 18.094 -7.742 1 87.94 153 LEU B C 1
ATOM 2934 O O . LEU B 1 153 ? -12.648 18.812 -8.68 1 87.94 153 LEU B O 1
ATOM 2938 N N . ALA B 1 154 ? -11.258 18.297 -6.945 1 83.56 154 ALA B N 1
ATOM 2939 C CA . ALA B 1 154 ? -10.445 19.5 -7.145 1 83.56 154 ALA B CA 1
ATOM 2940 C C . ALA B 1 154 ? -9.578 19.375 -8.398 1 83.56 154 ALA B C 1
ATOM 2942 O O . ALA B 1 154 ? -9.125 18.266 -8.734 1 83.56 154 ALA B O 1
ATOM 2943 N N . ASP B 1 155 ? -9.336 20.531 -9 1 82.75 155 ASP B N 1
ATOM 2944 C CA . ASP B 1 155 ? -8.469 20.516 -10.172 1 82.75 155 ASP B CA 1
ATOM 2945 C C . ASP B 1 155 ? -7.004 20.703 -9.781 1 82.75 155 ASP B C 1
ATOM 2947 O O . ASP B 1 155 ? -6.695 20.891 -8.602 1 82.75 155 ASP B O 1
ATOM 2951 N N . GLU B 1 156 ? -6.199 20.688 -10.727 1 81.88 156 GLU B N 1
ATOM 2952 C CA . GLU B 1 156 ? -4.75 20.719 -10.539 1 81.88 156 GLU B CA 1
ATOM 2953 C C . GLU B 1 156 ? -4.301 22.047 -9.93 1 81.88 156 GLU B C 1
ATOM 2955 O O . GLU B 1 156 ? -3.348 22.094 -9.148 1 81.88 156 GLU B O 1
ATOM 2960 N N . GLU B 1 157 ? -5 23.047 -10.25 1 83.31 157 GLU B N 1
ATOM 2961 C CA . GLU B 1 157 ? -4.633 24.375 -9.742 1 83.31 157 GLU B CA 1
ATOM 2962 C C . GLU B 1 157 ? -4.824 24.453 -8.234 1 83.31 157 GLU B C 1
ATOM 2964 O O . GLU B 1 157 ? -3.963 24.969 -7.52 1 83.31 157 GLU B O 1
ATOM 2969 N N . HIS B 1 158 ? -5.938 23.984 -7.816 1 83.19 158 HIS B N 1
ATOM 2970 C CA . HIS B 1 158 ? -6.207 23.969 -6.383 1 83.19 158 HIS B CA 1
ATOM 2971 C C . HIS B 1 158 ? -5.18 23.125 -5.641 1 83.19 158 HIS B C 1
ATOM 2973 O O . HIS B 1 158 ? -4.684 23.516 -4.586 1 83.19 158 HIS B O 1
ATOM 2979 N N . MET B 1 159 ? -4.828 22.062 -6.234 1 83.81 159 MET B N 1
ATOM 2980 C CA . MET B 1 159 ? -3.859 21.172 -5.609 1 83.81 159 MET B CA 1
ATOM 2981 C C . MET B 1 159 ? -2.479 21.812 -5.562 1 83.81 159 MET B C 1
ATOM 2983 O O . MET B 1 159 ? -1.742 21.641 -4.59 1 83.81 159 MET B O 1
ATOM 2987 N N . ALA B 1 160 ? -2.172 22.531 -6.52 1 85.5 160 ALA B N 1
ATOM 2988 C CA . ALA B 1 160 ? -0.873 23.188 -6.594 1 85.5 160 ALA B CA 1
ATOM 2989 C C . ALA B 1 160 ? -0.742 24.25 -5.508 1 85.5 160 ALA B C 1
ATOM 2991 O O . ALA B 1 160 ? 0.342 24.453 -4.953 1 85.5 160 ALA B O 1
ATOM 2992 N N . LYS B 1 161 ? -1.794 24.875 -5.199 1 85.56 161 LYS B N 1
ATOM 2993 C CA . LYS B 1 161 ? -1.779 25.875 -4.145 1 85.56 161 LYS B CA 1
ATOM 2994 C C . LYS B 1 161 ? -1.479 25.25 -2.787 1 85.56 161 LYS B C 1
ATOM 2996 O O . LYS B 1 161 ? -0.715 25.797 -1.994 1 85.56 161 LYS B O 1
ATOM 3001 N N . ASP B 1 162 ? -2.023 24.141 -2.617 1 85.12 162 ASP B N 1
ATOM 3002 C CA . ASP B 1 162 ? -1.798 23.438 -1.358 1 85.12 162 ASP B CA 1
ATOM 3003 C C . ASP B 1 162 ? -0.335 23.016 -1.216 1 85.12 162 ASP B C 1
ATOM 3005 O O . ASP B 1 162 ? 0.199 22.984 -0.106 1 85.12 162 ASP B O 1
ATOM 3009 N N . SER B 1 163 ? 0.281 22.734 -2.32 1 90.69 163 SER B N 1
ATOM 3010 C CA . SER B 1 163 ? 1.661 22.266 -2.301 1 90.69 163 SER B CA 1
ATOM 3011 C C . SER B 1 163 ? 2.617 23.375 -1.854 1 90.69 163 SER B C 1
ATOM 3013 O O . SER B 1 163 ? 3.723 23.078 -1.386 1 90.69 163 SER B O 1
ATOM 3015 N N . GLN B 1 164 ? 2.17 24.609 -1.915 1 93.12 164 GLN B N 1
ATOM 3016 C CA . GLN B 1 164 ? 3.031 25.734 -1.591 1 93.12 164 GLN B CA 1
ATOM 3017 C C . GLN B 1 164 ? 3.17 25.906 -0.081 1 93.12 164 GLN B C 1
ATOM 3019 O O . GLN B 1 164 ? 4.105 26.562 0.392 1 93.12 164 GLN B O 1
ATOM 3024 N N . VAL B 1 165 ? 2.289 25.328 0.609 1 94.06 165 VAL B N 1
ATOM 3025 C CA . VAL B 1 165 ? 2.303 25.578 2.047 1 94.06 165 VAL B CA 1
ATOM 3026 C C . VAL B 1 165 ? 2.699 24.297 2.783 1 94.06 165 VAL B C 1
ATOM 3028 O O . VAL B 1 165 ? 2.898 24.312 4 1 94.06 165 VAL B O 1
ATOM 3031 N N . ALA B 1 166 ? 2.832 23.219 2.109 1 96.06 166 ALA B N 1
ATOM 3032 C CA . ALA B 1 166 ? 3.041 21.922 2.738 1 96.06 166 ALA B CA 1
ATOM 3033 C C . ALA B 1 166 ? 4.316 21.922 3.574 1 96.06 166 ALA B C 1
ATOM 3035 O O . ALA B 1 166 ? 4.316 21.453 4.715 1 96.06 166 ALA B O 1
ATOM 3036 N N . HIS B 1 167 ? 5.426 22.438 3.08 1 97.69 167 HIS B N 1
ATOM 3037 C CA . HIS B 1 167 ? 6.703 22.422 3.785 1 97.69 167 HIS B CA 1
ATOM 3038 C C . HIS B 1 167 ? 6.641 23.25 5.059 1 97.69 167 HIS B C 1
ATOM 3040 O O . HIS B 1 167 ? 7.164 22.844 6.098 1 97.69 167 HIS B O 1
ATOM 3046 N N . GLN B 1 168 ? 6.074 24.391 4.918 1 96.94 168 GLN B N 1
ATOM 3047 C CA . GLN B 1 168 ? 5.949 25.25 6.086 1 96.94 168 GLN B CA 1
ATOM 3048 C C . GLN B 1 168 ? 5.109 24.594 7.172 1 96.94 168 GLN B C 1
ATOM 3050 O O . GLN B 1 168 ? 5.477 24.625 8.352 1 96.94 168 GLN B O 1
ATOM 3055 N N . ARG B 1 169 ? 4.008 24.016 6.793 1 96.62 169 ARG B N 1
ATOM 3056 C CA . ARG B 1 169 ? 3.117 23.359 7.746 1 96.62 169 ARG B CA 1
ATOM 3057 C C . ARG B 1 169 ? 3.803 22.172 8.398 1 96.62 169 ARG B C 1
ATOM 3059 O O . ARG B 1 169 ? 3.641 21.938 9.602 1 96.62 169 ARG B O 1
ATOM 3066 N N . LEU B 1 170 ? 4.547 21.453 7.637 1 97.69 170 LEU B N 1
ATOM 3067 C CA . LEU B 1 170 ? 5.281 20.328 8.203 1 97.69 170 LEU B CA 1
ATOM 3068 C C . LEU B 1 170 ? 6.352 20.797 9.18 1 97.69 170 LEU B C 1
ATOM 3070 O O . LEU B 1 170 ? 6.57 20.188 10.219 1 97.69 170 LEU B O 1
ATOM 3074 N N . ALA B 1 171 ? 7.035 21.875 8.844 1 97.44 171 ALA B N 1
ATOM 3075 C CA . ALA B 1 171 ? 8.047 22.453 9.727 1 97.44 171 ALA B CA 1
ATOM 3076 C C . ALA B 1 171 ? 7.441 22.875 11.062 1 97.44 171 ALA B C 1
ATOM 3078 O O . ALA B 1 171 ? 8.047 22.688 12.117 1 97.44 171 ALA B O 1
ATOM 3079 N N . GLU B 1 172 ? 6.281 23.453 10.961 1 97.31 172 GLU B N 1
ATOM 3080 C CA . GLU B 1 172 ? 5.582 23.859 12.172 1 97.31 172 GLU B CA 1
ATOM 3081 C C . GLU B 1 172 ? 5.234 22.641 13.039 1 97.31 172 GLU B C 1
ATOM 3083 O O . GLU B 1 172 ? 5.414 22.672 14.258 1 97.31 172 GLU B O 1
ATOM 3088 N N . TRP B 1 173 ? 4.727 21.641 12.453 1 97.31 173 TRP B N 1
ATOM 3089 C CA . TRP B 1 173 ? 4.434 20.406 13.172 1 97.31 173 TRP B CA 1
ATOM 3090 C C . TRP B 1 173 ? 5.691 19.844 13.82 1 97.31 173 TRP B C 1
ATOM 3092 O O . TRP B 1 173 ? 5.668 19.422 14.977 1 97.31 173 TRP B O 1
ATOM 3102 N N . THR B 1 174 ? 6.77 19.828 13.055 1 97.38 174 THR B N 1
ATOM 3103 C CA . THR B 1 174 ? 8.039 19.297 13.539 1 97.38 174 THR B CA 1
ATOM 3104 C C . THR B 1 174 ? 8.508 20.078 14.766 1 97.38 174 THR B C 1
ATOM 3106 O O . THR B 1 174 ? 8.945 19.469 15.758 1 97.38 174 THR B O 1
ATOM 3109 N N . ALA B 1 175 ? 8.406 21.375 14.711 1 97.19 175 ALA B N 1
ATOM 3110 C CA . ALA B 1 175 ? 8.805 22.219 15.836 1 97.19 175 ALA B CA 1
ATOM 3111 C C . ALA B 1 175 ? 7.957 21.906 17.062 1 97.19 175 ALA B C 1
ATOM 3113 O O . ALA B 1 175 ? 8.484 21.812 18.172 1 97.19 175 ALA B O 1
ATOM 3114 N N . ARG B 1 176 ? 6.719 21.797 16.891 1 95.81 176 ARG B N 1
ATOM 3115 C CA . ARG B 1 176 ? 5.82 21.469 18 1 95.81 176 ARG B CA 1
ATOM 3116 C C . ARG B 1 176 ? 6.148 20.109 18.594 1 95.81 176 ARG B C 1
ATOM 3118 O O . ARG B 1 176 ? 6.102 19.938 19.812 1 95.81 176 ARG B O 1
ATOM 3125 N N . LYS B 1 177 ? 6.418 19.219 17.797 1 96.06 177 LYS B N 1
ATOM 3126 C CA . LYS B 1 177 ? 6.734 17.875 18.266 1 96.06 177 LYS B CA 1
ATOM 3127 C C . LYS B 1 177 ? 8.031 17.875 19.078 1 96.06 177 LYS B C 1
ATOM 3129 O O . LYS B 1 177 ? 8.141 17.141 20.062 1 96.06 177 LYS B O 1
ATOM 3134 N N . GLU B 1 178 ? 8.992 18.594 18.625 1 95.88 178 GLU B N 1
ATOM 3135 C CA . GLU B 1 178 ? 10.227 18.719 19.391 1 95.88 178 GLU B CA 1
ATOM 3136 C C . GLU B 1 178 ? 9.953 19.297 20.781 1 95.88 178 GLU B C 1
ATOM 3138 O O . GLU B 1 178 ? 10.516 18.828 21.766 1 95.88 178 GLU B O 1
ATOM 3143 N N . GLN B 1 179 ? 9.172 20.312 20.766 1 95.06 179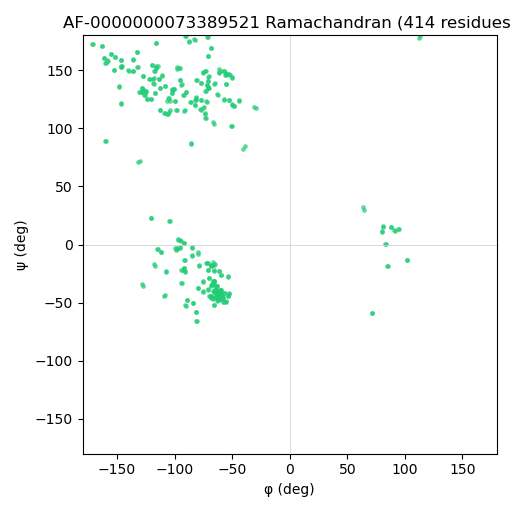 GLN B N 1
ATOM 3144 C CA . GLN B 1 179 ? 8.781 20.891 22.047 1 95.06 179 GLN B CA 1
ATOM 3145 C C . GLN B 1 179 ? 8.055 19.859 22.906 1 95.06 179 GLN B C 1
ATOM 3147 O O . GLN B 1 179 ? 8.312 19.75 24.109 1 95.06 179 GLN B O 1
ATOM 3152 N N . TRP B 1 180 ? 7.121 19.156 22.328 1 94.94 180 TRP B N 1
ATOM 3153 C CA . TRP B 1 180 ? 6.367 18.109 23 1 94.94 180 TRP B CA 1
ATOM 3154 C C . TRP B 1 180 ? 7.305 17.047 23.578 1 94.94 180 TRP B C 1
ATOM 3156 O O . TRP B 1 180 ? 7.113 16.594 24.719 1 94.94 180 TRP B O 1
ATOM 3166 N N . ARG B 1 181 ? 8.328 16.641 22.891 1 95.38 181 ARG B N 1
ATOM 3167 C CA . ARG B 1 181 ? 9.312 15.672 23.344 1 95.38 181 ARG B CA 1
ATOM 3168 C C . ARG B 1 181 ? 10.047 16.188 24.578 1 95.38 181 ARG B C 1
ATOM 3170 O O . ARG B 1 181 ? 10.273 15.438 25.531 1 95.38 181 ARG B O 1
ATOM 3177 N N . ARG B 1 182 ? 10.445 17.422 24.484 1 95 182 ARG B N 1
ATOM 3178 C CA . ARG B 1 182 ? 11.148 18.031 25.609 1 95 182 ARG B CA 1
ATOM 3179 C C . ARG B 1 182 ? 10.273 18.047 26.859 1 95 182 ARG B C 1
ATOM 3181 O O . ARG B 1 182 ? 10.734 17.719 27.953 1 95 182 ARG B O 1
ATOM 3188 N N . GLU B 1 183 ? 9.078 18.406 26.672 1 94.06 183 GLU B N 1
ATOM 3189 C CA . GLU B 1 183 ? 8.141 18.453 27.797 1 94.06 183 GLU B CA 1
ATOM 3190 C C . GLU B 1 183 ? 7.883 17.062 28.359 1 94.06 183 GLU B C 1
ATOM 3192 O O . GLU B 1 183 ? 7.773 16.906 29.578 1 94.06 183 GLU B O 1
ATOM 3197 N N . ARG B 1 184 ? 7.742 16.125 27.578 1 91.31 184 ARG B N 1
ATOM 3198 C CA . ARG B 1 184 ? 7.539 14.742 28.016 1 91.31 184 ARG B CA 1
ATOM 3199 C C . ARG B 1 184 ? 8.742 14.234 28.812 1 91.31 184 ARG B C 1
ATOM 3201 O O . ARG B 1 184 ? 8.578 13.547 29.812 1 91.31 184 ARG B O 1
ATOM 3208 N N . ALA B 1 185 ? 9.906 14.516 28.312 1 92.19 185 ALA B N 1
ATOM 3209 C CA . ALA B 1 185 ? 11.133 14.125 29 1 92.19 185 ALA B CA 1
ATOM 3210 C C . ALA B 1 185 ? 11.195 14.758 30.391 1 92.19 185 ALA B C 1
ATOM 3212 O O . ALA B 1 185 ? 11.766 14.164 31.312 1 92.19 185 ALA B O 1
ATOM 3213 N N . GLU B 1 186 ? 10.547 15.852 30.547 1 93.56 186 GLU B N 1
ATOM 3214 C CA . GLU B 1 186 ? 10.516 16.578 31.812 1 93.56 186 GLU B CA 1
ATOM 3215 C C . GLU B 1 186 ? 9.32 16.141 32.656 1 93.56 186 GLU B C 1
ATOM 3217 O O . GLU B 1 186 ? 9.133 16.641 33.781 1 93.56 186 GLU B O 1
ATOM 3222 N N . GLY B 1 187 ? 8.484 15.117 32.094 1 89.5 187 GLY B N 1
ATOM 3223 C CA . GLY B 1 187 ? 7.336 14.602 32.812 1 89.5 187 GLY B CA 1
ATOM 3224 C C . GLY B 1 187 ? 6.121 15.508 32.719 1 89.5 187 GLY B C 1
ATOM 3225 O O . GLY B 1 187 ? 5.168 15.352 33.469 1 89.5 187 GLY B O 1
ATOM 3226 N N . LYS B 1 188 ? 6.113 16.484 31.891 1 86.88 188 LYS B N 1
ATOM 3227 C CA . LYS B 1 188 ? 5.051 17.484 31.812 1 86.88 188 LYS B CA 1
ATOM 3228 C C . LYS B 1 188 ? 3.98 17.062 30.812 1 86.88 188 LYS B C 1
ATOM 3230 O O . LYS B 1 188 ? 2.889 17.641 30.781 1 86.88 188 LYS B O 1
ATOM 3235 N N . ALA B 1 189 ? 4.254 16.234 29.859 1 74.19 189 ALA B N 1
ATOM 3236 C CA . ALA B 1 189 ? 3.305 15.859 28.812 1 74.19 189 ALA B CA 1
ATOM 3237 C C . ALA B 1 189 ? 3.117 14.344 28.781 1 74.19 189 ALA B C 1
ATOM 3239 O O . ALA B 1 189 ? 4.094 13.594 28.703 1 74.19 189 ALA B O 1
ATOM 3240 N N . ALA B 1 190 ? 1.775 14.094 28.891 1 77.56 190 ALA B N 1
ATOM 3241 C CA . ALA B 1 190 ? 1.513 12.656 28.844 1 77.56 190 ALA B CA 1
ATOM 3242 C C . ALA B 1 190 ? 0.657 12.297 27.625 1 77.56 190 ALA B C 1
ATOM 3244 O O . ALA B 1 190 ? 0.721 11.172 27.125 1 77.56 190 ALA B O 1
ATOM 3245 N N . ALA B 1 191 ? -0 13.32 27.078 1 85.94 191 ALA B N 1
ATOM 3246 C CA . ALA B 1 191 ? -0.944 13.047 26 1 85.94 191 ALA B CA 1
ATOM 3247 C C . ALA B 1 191 ? -0.283 13.227 24.641 1 85.94 191 ALA B C 1
ATOM 3249 O O . ALA B 1 191 ? 0.662 14 24.5 1 85.94 191 ALA B O 1
ATOM 3250 N N . PRO B 1 192 ? -0.76 12.5 23.609 1 88.31 192 PRO B N 1
ATOM 3251 C CA . PRO B 1 192 ? -0.263 12.711 22.25 1 88.31 192 PRO B CA 1
ATOM 3252 C C . PRO B 1 192 ? -0.446 14.156 21.781 1 88.31 192 PRO B C 1
ATOM 3254 O O . PRO B 1 192 ? -1.383 14.836 22.203 1 88.31 192 PRO B O 1
ATOM 3257 N N . LEU B 1 193 ? 0.489 14.531 20.938 1 93.25 193 LEU B N 1
ATOM 3258 C CA . LEU B 1 193 ? 0.468 15.875 20.375 1 93.25 193 LEU B CA 1
ATOM 3259 C C . LEU B 1 193 ? -0.688 16.031 19.391 1 93.25 193 LEU B C 1
ATOM 3261 O O . LEU B 1 193 ? -0.99 15.125 18.625 1 93.25 193 LEU B O 1
ATOM 3265 N N . LYS B 1 194 ? -1.267 17.203 19.359 1 90.81 194 LYS B N 1
ATOM 3266 C CA . LYS B 1 194 ? -2.312 17.516 18.391 1 90.81 194 LYS B CA 1
ATOM 3267 C C . LYS B 1 194 ? -1.863 18.625 17.453 1 90.81 194 LYS B C 1
ATOM 3269 O O . LYS B 1 194 ? -1.051 19.484 17.812 1 90.81 194 LYS B O 1
ATOM 3274 N N . PRO B 1 195 ? -2.434 18.625 16.25 1 91.44 195 PRO B N 1
ATOM 3275 C CA . PRO B 1 195 ? -2.098 19.734 15.352 1 91.44 195 PRO B CA 1
ATOM 3276 C C . PRO B 1 195 ? -2.711 21.047 15.797 1 91.44 195 PRO B C 1
ATOM 3278 O O . PRO B 1 195 ? -3.639 21.062 16.609 1 91.44 195 PRO B O 1
ATOM 3281 N N . GLN B 1 196 ? -2.109 22.156 15.227 1 82.62 196 GLN B N 1
ATOM 3282 C CA . GLN B 1 196 ? -2.523 23.5 15.633 1 82.62 196 GLN B CA 1
ATOM 3283 C C . GLN B 1 196 ? -3.877 23.859 15.023 1 82.62 196 GLN B C 1
ATOM 3285 O O . GLN B 1 196 ? -4.633 24.641 15.609 1 82.62 196 GLN B O 1
ATOM 3290 N N . SER B 1 197 ? -4.094 23.297 13.805 1 85.19 197 SER B N 1
ATOM 3291 C CA . SER B 1 197 ? -5.328 23.625 13.102 1 85.19 197 SER B CA 1
ATOM 3292 C C . SER B 1 197 ? -6.016 22.375 12.57 1 85.19 197 SER B C 1
ATOM 3294 O O . SER B 1 197 ? -5.383 21.328 12.438 1 85.19 197 SER B O 1
ATOM 3296 N N . ASN B 1 198 ? -7.352 22.5 12.453 1 90.56 198 ASN B N 1
ATOM 3297 C CA . ASN B 1 198 ? -8.164 21.453 11.844 1 90.56 198 ASN B CA 1
ATOM 3298 C C . ASN B 1 198 ? -8.602 21.828 10.438 1 90.56 198 ASN B C 1
ATOM 3300 O O . ASN B 1 198 ? -9.406 22.75 10.258 1 90.56 198 ASN B O 1
ATOM 3304 N N . ASP B 1 199 ? -8.141 21.094 9.555 1 91 199 ASP B N 1
ATOM 3305 C CA . ASP B 1 199 ? -8.469 21.359 8.156 1 91 199 ASP B CA 1
ATOM 3306 C C . ASP B 1 199 ? -9.859 20.828 7.809 1 91 199 ASP B C 1
ATOM 3308 O O . ASP B 1 199 ? -10.391 21.125 6.742 1 91 199 ASP B O 1
ATOM 3312 N N . ARG B 1 200 ? -10.461 20.078 8.758 1 88.06 200 ARG B N 1
ATOM 3313 C CA . ARG B 1 200 ? -11.805 19.531 8.578 1 88.06 200 ARG B CA 1
ATOM 3314 C C . ARG B 1 200 ? -12.688 19.844 9.781 1 88.06 200 ARG B C 1
ATOM 3316 O O . ARG B 1 200 ? -13.141 18.922 10.477 1 88.06 200 ARG B O 1
ATOM 3323 N N . PRO B 1 201 ? -13.086 21.047 9.945 1 87.31 201 PRO B N 1
ATOM 3324 C CA . PRO B 1 201 ? -13.812 21.422 11.164 1 87.31 201 PRO B CA 1
ATOM 3325 C C . PRO B 1 201 ? -15.227 20.844 11.203 1 87.31 201 PRO B C 1
ATOM 3327 O O . PRO B 1 201 ? -15.805 20.703 12.281 1 87.31 201 PRO B O 1
ATOM 3330 N N . GLU B 1 202 ? -15.75 20.516 10.055 1 87.44 202 GLU B N 1
ATOM 3331 C CA . GLU B 1 202 ? -17.109 20 9.969 1 87.44 202 GLU B CA 1
ATOM 3332 C C . GLU B 1 202 ? -17.234 18.656 10.672 1 87.44 202 GLU B C 1
ATOM 3334 O O . GLU B 1 202 ? -18.344 18.219 11 1 87.44 202 GLU B O 1
ATOM 3339 N N . TYR B 1 203 ? -16.188 18.016 10.938 1 85.25 203 TYR B N 1
ATOM 3340 C CA . TYR B 1 203 ? -16.234 16.688 11.562 1 85.25 203 TYR B CA 1
ATOM 3341 C C . TYR B 1 203 ? -15.992 16.797 13.062 1 85.25 203 TYR B C 1
ATOM 3343 O O . TYR B 1 203 ? -16 15.773 13.766 1 85.25 203 TYR B O 1
ATOM 3351 N N . VAL B 1 204 ? -15.695 17.969 13.594 1 80.75 204 VAL B N 1
ATOM 3352 C CA . VAL B 1 204 ? -15.547 18.203 15.023 1 80.75 204 VAL B CA 1
ATOM 3353 C C . VAL B 1 204 ? -16.922 18.281 15.68 1 80.75 204 VAL B C 1
ATOM 3355 O O . VAL B 1 204 ? -17.75 19.109 15.297 1 80.75 204 VAL B O 1
ATOM 3358 N N . PRO B 1 205 ? -17.109 17.281 16.547 1 79.06 205 PRO B N 1
ATOM 3359 C CA . PRO B 1 205 ? -18.422 17.344 17.203 1 79.06 205 PRO B CA 1
ATOM 3360 C C . PRO B 1 205 ? -18.719 18.719 17.781 1 79.06 205 PRO B C 1
ATOM 3362 O O . PRO B 1 205 ? -17.844 19.359 18.375 1 79.06 205 PRO B O 1
ATOM 3365 N N . GLY B 1 206 ? -19.984 19.125 17.703 1 73.44 206 GLY B N 1
ATOM 3366 C CA . GLY B 1 206 ? -20.453 20.391 18.25 1 73.44 206 GLY B CA 1
ATOM 3367 C C . GLY B 1 206 ? -20.266 21.547 17.297 1 73.44 206 GLY B C 1
ATOM 3368 O O . GLY B 1 206 ? -20.734 22.656 17.562 1 73.44 206 GLY B O 1
ATOM 3369 N N . THR B 1 207 ? -19.422 21.438 16.281 1 65.69 207 THR B N 1
ATOM 3370 C CA . THR B 1 207 ? -19.234 22.5 15.297 1 65.69 207 THR B CA 1
ATOM 3371 C C . THR B 1 207 ? -20.266 22.391 14.172 1 65.69 207 THR B C 1
ATOM 3373 O O . THR B 1 207 ? -20.438 21.312 13.602 1 65.69 207 THR B O 1
ATOM 3376 N N . SER B 1 208 ? -21.469 23 14.328 1 49.78 208 SER B N 1
ATOM 3377 C CA . SER B 1 208 ? -22.5 23.062 13.297 1 49.78 208 SER B CA 1
ATOM 3378 C C . SER B 1 208 ? -21.922 23.547 11.969 1 49.78 208 SER B C 1
ATOM 3380 O O . SER B 1 208 ? -21.109 24.484 11.945 1 49.78 208 SER B O 1
ATOM 3382 N N . ALA B 1 209 ? -22.031 22.75 10.922 1 45.97 209 ALA B N 1
ATOM 3383 C CA . ALA B 1 209 ? -21.828 23.406 9.633 1 45.97 209 ALA B CA 1
ATOM 3384 C C . ALA B 1 209 ? -22.75 24.594 9.469 1 45.97 209 ALA B C 1
ATOM 3386 O O . ALA B 1 209 ? -23.906 24.562 9.891 1 45.97 209 ALA B O 1
#

Foldseek 3Di:
DPPPPDDDPVVDDDDDDDDDAQEAEEEDLDDVLQCCCCCVQVNFDWDDWDWDQADPVPRDGQTWIKTWTADPVGHTYIYIYRPPSDQDDDDPPDPLVPAAEEDEDADVVVQVVSCVSCVVVVWDKDDQDCPPQWTWMWTAGPSSHIYIYIHGRHDPVVVVVVVVCVVVQVVVVVVVVVVLVVCVVVVNDDDDDDGPDDPCCCPPPPPPD/DPPPPDDDVVVDDDDDDDDDAQEAEEEDLDDVLQCCCCCVQVNFDWDDWDWDQADVVPRDGFTWIKTWTADPVGHTYIYIYRPPSDQDDDDPPDPLVPAAEEDEDADVVVQVVSCVSCVVVVWDKDDQDCPPQWTWMWTAGPSSHIYIYIHGRHDPVVVVVVVVCVVVQVVVVVVVVVVLVVCVVVVNDDDDDDGPDDPCCCPPPPDPD

Secondary structure (DSSP, 8-state):
--------GGGSPPPP---EEEEEEEEES-HHHHHIIIIIIT-PPEEEEEEEEE-TTT--EEEEEEEEEE-TTS-EEEEEE-SS--PPPPPTTS-TTTSEEEEEES-HHHHHHHHHHHHHTT---EEEEE-SSEEEEEEE-TTS-EEEEEEE-S-HHHHHHHHTTHHHHHHHHHHHHHHHHHHHHTT---SPP--S--S-GGGSTT---/--------GGGSPPPP---EEEEEEEEES-HHHHHIIIIIIT-PPEEEEEEEEE-TTT--EEEEEEEEEE-TTS-EEEEEE-SS--PPPPPTTS-TTTSEEEEEES-HHHHHHHHHHHHHTT---EEEEE-SSEEEEEEE-TTS-EEEEEEE-S-HHHHHHHHTTHHHHHHHHHHHHHHHHHHHHTT---SPP--S--S-GGGSTT---

Sequence (418 aa):
MSALPRPDLATLPPPAAVQQLHHYAYRARDAEETRHFYEDILGLPLYHIIQSDYVPSTGEYCPYTHFFFRLRDGSFIAFFDLGDDVKPDPSPNTPAWVNHIAFRVDTVEELENTKARLQAHGIEVLGVTDHHIFKSIYFFDPNGIRLELAAQLADEEHMAKDSQVAHQRLAEWTARKEQWRRERAEGKAAAPLKPQSNDRPEYVPGTSAMSALPRPDLATLPPPAAVQQLHHYAYRARDAEETRHFYEDILGLPLYHIIQSDYVPSTGEYCPYTHFFFRLRDGSFIAFFDLGDDVKPDPSPNTPAWVNHIAFRVDTVEELENTKARLQAHGIEVLGVTDHHIFKSIYFFDPNGIRLELAAQLADEEHMAKDSQVAHQRLAEWTARKEQWRRERAEGKAAAPLKPQSNDRPEYVPGTSA

Radius of gyration: 22.22 Å; Cα contacts (8 Å, |Δi|>4): 862; chains: 2; bounding box: 57×62×58 Å

pLDDT: mean 92.41, std 10.68, range [32.22, 98.88]

InterPro domains:
  IPR004360 Glyoxalase/fosfomycin resistance/dioxygenase domain [PF00903] (20-149)
  IPR029068 Glyoxalase/Bleomycin resistance protein/Dihydroxybiphenyl dioxygenase [G3DSA:3.10.180.10] (16-188)
  IPR029068 Glyoxalase/Bleomycin resistance protein/Dihydroxybiphenyl dioxygenase [SSF54593] (15-152)
  IPR037523 Vicinal oxygen chelate (VOC), core domain [PS51819] (20-152)
  IPR051332 Fosfomycin Resistance Enzymes [PTHR36113] (20-151)

Nearest PDB structures (foldseek):
  2rk0-assembly1_B  TM=8.733E-01  e=1.366E-08  Parafrankia sp. EAN1pec
  3e5d-assembly1_A-2  TM=8.064E-01  e=4.667E-09  Listeria monocytogenes serotype 4b str. F2365
  2rk0-assembly1_A  TM=8.440E-01  e=4.261E-08  Parafrankia sp. EAN1pec
  3kol-assembly1_A-2  TM=7.148E-01  e=3.861E-09  Nostoc punctiforme PCC 73102
  1zsw-assembly1_A  TM=6.316E-01  e=4.145E-07  Bacillus cereus ATCC 14579